Protein AF-0000000069933605 (af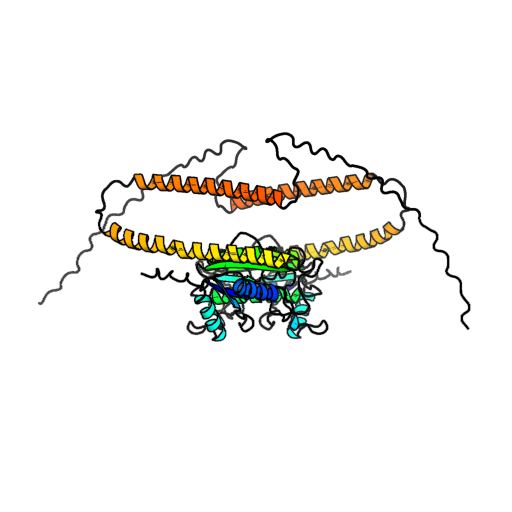db_homodimer)

Solvent-accessible surface area (backbone atoms only — not comparable to full-atom values): 33575 Å² total; per-residue (Å²): 130,76,73,71,69,71,73,70,74,65,43,35,26,40,32,38,52,27,60,71,34,86,66,28,56,35,48,13,51,51,53,48,50,39,50,45,29,74,72,73,37,87,53,44,46,62,42,82,52,87,59,80,83,52,72,80,76,38,71,72,60,47,53,93,89,36,63,50,68,67,51,46,54,50,38,51,55,52,53,71,35,59,29,38,38,34,21,40,34,46,47,55,60,22,60,25,29,63,36,45,34,51,53,53,60,34,47,41,89,74,51,47,46,53,79,21,35,30,40,65,37,22,37,28,64,83,66,0,21,49,58,9,51,55,51,49,53,50,28,21,61,67,47,34,37,43,67,56,71,64,65,77,49,51,36,42,53,76,47,85,69,71,35,49,50,95,76,14,41,67,66,38,64,70,59,50,52,54,51,49,50,34,52,53,41,42,52,54,51,42,50,54,65,58,51,54,48,60,56,49,55,50,46,54,52,47,48,57,56,54,64,62,63,67,74,89,70,83,86,74,70,68,68,62,57,60,53,51,55,55,50,49,53,50,51,52,51,49,52,53,50,52,50,51,50,52,51,47,52,42,58,70,61,65,57,72,76,68,70,80,62,74,97,71,80,85,75,79,79,80,80,77,79,79,77,80,77,78,79,79,81,82,78,80,83,73,78,83,78,80,77,72,87,129,131,76,73,70,68,71,74,70,75,64,43,36,27,40,31,39,52,27,60,70,34,85,67,28,56,37,50,14,51,50,52,48,49,38,50,44,29,74,74,72,38,87,54,43,46,60,42,81,50,87,61,80,82,51,72,81,76,38,70,72,59,47,54,94,89,35,63,50,68,67,50,46,54,50,38,51,56,52,53,73,35,59,30,38,37,33,21,40,34,47,47,55,60,23,60,24,28,63,36,44,32,52,53,52,61,35,46,42,90,74,50,50,46,54,80,20,35,28,40,64,36,22,36,29,63,82,66,0,20,49,59,9,50,55,50,48,53,50,27,19,60,66,47,35,38,42,66,56,73,65,65,77,49,51,36,42,54,76,47,84,68,71,34,50,52,94,75,14,42,68,68,38,65,70,58,51,52,53,51,48,49,35,51,53,41,43,50,53,50,41,50,54,65,58,51,54,49,60,56,48,55,51,45,54,53,46,47,57,58,54,61,61,65,65,72,88,70,81,84,73,70,67,67,61,56,60,54,52,52,54,49,48,53,51,50,51,52,50,53,52,50,51,51,50,50,52,50,46,52,40,57,71,61,67,56,71,78,68,71,80,63,76,97,72,79,84,75,80,78,78,78,77,79,78,76,77,75,78,79,79,80,81,78,80,84,74,76,84,80,82,84,81,85,131

Radius of gyration: 31.33 Å; Cα contacts (8 Å, |Δi|>4): 789; chains: 2; bounding box: 139×100×72 Å

InterPro domains:
  IPR005025 NADPH-dependent FMN reductase-like domain [PF03358] (12-156)
  IPR029039 Flavoprotein-like superfamily [G3DSA:3.40.50.360] (10-198)
  IPR029039 Flavoprotein-like superfamily [SSF52218] (12-183)
  IPR050712 NAD(P)H-dependent reductase [PTHR30543] (4-195)

Organism: Camellia sinensis (NCBI:txid4442)

Nearest PDB structures (foldseek):
  4hs4-assembly1_G-1  TM=9.293E-01  e=4.442E-15  Novacetimonas hansenii ATCC 23769
  7f76-assembly1_A  TM=8.062E-01  e=2.321E-09  Sutcliffiella cohnii
  4c76-assembly2_B  TM=7.932E-01  e=1.549E-08  Pseudomonas putida KT2440
  3gfq-assembly1_A  TM=8.139E-01  e=1.908E-07  Bacillus subtilis
  3k1y-assembly1_A  TM=7.351E-01  e=8.820E-07  Corynebacterium diphtheriae

pLDDT: mean 72.75, std 31.69, range [19.0, 98.88]

Structure (mmCIF, N/CA/C/O backbone):
data_AF-0000000069933605-model_v1
#
loop_
_entity.id
_entity.type
_entity.pdbx_description
1 polymer 'NAD(P)H dehydrogenase (quinone)'
#
loop_
_atom_site.group_PDB
_atom_site.id
_atom_site.type_symbol
_atom_site.label_atom_id
_atom_site.label_alt_id
_atom_site.label_comp_id
_atom_site.label_asym_id
_atom_site.label_entity_id
_atom_site.label_seq_id
_atom_site.pdbx_PDB_ins_code
_atom_site.Cartn_x
_atom_site.Cartn_y
_atom_site.Cartn_z
_atom_site.occupancy
_atom_site.B_iso_or_equiv
_atom_site.auth_seq_id
_atom_site.auth_comp_id
_atom_site.auth_asym_id
_atom_site.auth_atom_id
_atom_site.pdbx_PDB_model_num
ATOM 1 N N . MET A 1 1 ? -13.195 -51.75 -18.5 1 28.25 1 MET A N 1
ATOM 2 C CA . MET A 1 1 ? -13.625 -50.656 -17.641 1 28.25 1 MET A CA 1
ATOM 3 C C . MET A 1 1 ? -12.484 -49.688 -17.391 1 28.25 1 MET A C 1
ATOM 5 O O . MET A 1 1 ? -11.555 -50 -16.641 1 28.25 1 MET A O 1
ATOM 9 N N . GLU A 1 2 ? -11.984 -49.094 -18.391 1 35 2 GLU A N 1
ATOM 10 C CA . GLU A 1 2 ? -10.867 -48.156 -18.391 1 35 2 GLU A CA 1
ATOM 11 C C . GLU A 1 2 ? -11.039 -47.094 -17.297 1 35 2 GLU A C 1
ATOM 13 O O . GLU A 1 2 ? -12.078 -46.438 -17.219 1 35 2 GLU A O 1
ATOM 18 N N . ALA A 1 3 ? -10.562 -47.406 -16.141 1 39.88 3 ALA A N 1
ATOM 19 C CA . ALA A 1 3 ? -10.547 -46.375 -15.086 1 39.88 3 ALA A CA 1
ATOM 20 C C . ALA A 1 3 ? -10.273 -45 -15.656 1 39.88 3 ALA A C 1
ATOM 22 O O . ALA A 1 3 ? -9.242 -44.781 -16.297 1 39.88 3 ALA A O 1
ATOM 23 N N . VAL A 1 4 ? -11.258 -44.406 -16.297 1 40.97 4 VAL A N 1
ATOM 24 C CA . VAL A 1 4 ? -11.102 -43 -16.625 1 40.97 4 VAL A CA 1
ATOM 25 C C . VAL A 1 4 ? -10.32 -42.281 -15.516 1 40.97 4 VAL A C 1
ATOM 27 O O . VAL A 1 4 ? -10.797 -42.188 -14.383 1 40.97 4 VAL A O 1
ATOM 30 N N . VAL A 1 5 ? -9.102 -42.625 -15.305 1 42.41 5 VAL A N 1
ATOM 31 C CA . VAL A 1 5 ? -8.312 -41.781 -14.406 1 42.41 5 VAL A CA 1
ATOM 32 C C . VAL A 1 5 ? -8.789 -40.344 -14.508 1 42.41 5 VAL A C 1
ATOM 34 O O . VAL A 1 5 ? -8.68 -39.719 -15.562 1 42.41 5 VAL A O 1
ATOM 37 N N . ALA A 1 6 ? -9.875 -40 -13.961 1 45.16 6 ALA A N 1
ATOM 38 C CA . ALA A 1 6 ? -10.375 -38.625 -13.914 1 45.16 6 ALA A CA 1
ATOM 39 C C . ALA A 1 6 ? -9.219 -37.625 -13.898 1 45.16 6 ALA A C 1
ATOM 41 O O . ALA A 1 6 ? -8.328 -37.719 -13.047 1 45.16 6 ALA A O 1
ATOM 42 N N . ALA A 1 7 ? -8.727 -37.188 -14.992 1 50.72 7 ALA A N 1
ATOM 43 C CA . ALA A 1 7 ? -7.695 -36.156 -15.148 1 50.72 7 ALA A CA 1
ATOM 44 C C . ALA A 1 7 ? -7.805 -35.094 -14.055 1 50.72 7 ALA A C 1
ATOM 46 O O . ALA A 1 7 ? -8.906 -34.625 -13.742 1 50.72 7 ALA A O 1
ATOM 47 N N . LYS A 1 8 ? -6.988 -35.219 -13 1 56.97 8 LYS A N 1
ATOM 48 C CA . LYS A 1 8 ? -6.977 -34.281 -11.883 1 56.97 8 LYS A CA 1
ATOM 49 C C . LYS A 1 8 ? -7.102 -32.844 -12.375 1 56.97 8 LYS A C 1
ATOM 51 O O . LYS A 1 8 ? -6.434 -32.469 -13.336 1 56.97 8 LYS A O 1
ATOM 56 N N . PRO A 1 9 ? -8.203 -32.188 -12.047 1 68 9 PRO A N 1
ATOM 57 C CA . PRO A 1 9 ? -8.469 -30.828 -12.547 1 68 9 PRO A CA 1
ATOM 58 C C . PRO A 1 9 ? -7.254 -29.906 -12.438 1 68 9 PRO A C 1
ATOM 60 O O . PRO A 1 9 ? -6.461 -30.031 -11.5 1 68 9 PRO A O 1
ATOM 63 N N . VAL A 1 10 ? -6.902 -29.281 -13.539 1 89.19 10 VAL A N 1
ATOM 64 C CA . VAL A 1 10 ? -5.812 -28.312 -13.641 1 89.19 10 VAL A CA 1
ATOM 65 C C . VAL A 1 10 ? -6.137 -27.078 -12.797 1 89.19 10 VAL A C 1
ATOM 67 O O . VAL A 1 10 ? -7.207 -26.484 -12.938 1 89.19 10 VAL A O 1
ATOM 70 N N . ILE A 1 11 ? -5.297 -26.891 -11.727 1 96.19 11 ILE A N 1
ATOM 71 C CA . ILE A 1 11 ? -5.402 -25.672 -10.93 1 96.19 11 ILE A CA 1
ATOM 72 C C . ILE A 1 11 ? -5.047 -24.469 -11.789 1 96.19 11 ILE A C 1
ATOM 74 O O . ILE A 1 11 ? -4.008 -24.438 -12.445 1 96.19 11 ILE A O 1
ATOM 78 N N . THR A 1 12 ? -5.906 -23.484 -11.805 1 98.06 12 THR A N 1
ATOM 79 C CA . THR A 1 12 ? -5.641 -22.234 -12.516 1 98.06 12 THR A CA 1
ATOM 80 C C . THR A 1 12 ? -5.191 -21.156 -11.555 1 98.06 12 THR A C 1
ATOM 82 O O . THR A 1 12 ? -5.82 -20.938 -10.516 1 98.06 12 THR A O 1
ATOM 85 N N . VAL A 1 13 ? -4.07 -20.516 -11.922 1 98.62 13 VAL A N 1
ATOM 86 C CA . VAL A 1 13 ? -3.453 -19.531 -11.031 1 98.62 13 VAL A CA 1
ATOM 87 C C . VAL A 1 13 ? -3.332 -18.188 -11.75 1 98.62 13 VAL A C 1
ATOM 89 O O . VAL A 1 13 ? -2.877 -18.125 -12.891 1 98.62 13 VAL A O 1
ATOM 92 N N . ALA A 1 14 ? -3.779 -17.109 -11.117 1 98.88 14 ALA A N 1
ATOM 93 C CA . ALA A 1 14 ? -3.486 -15.766 -11.594 1 98.88 14 ALA A CA 1
ATOM 94 C C . ALA A 1 14 ? -2.127 -15.289 -11.094 1 98.88 14 ALA A C 1
ATOM 96 O O . ALA A 1 14 ? -1.863 -15.297 -9.891 1 98.88 14 ALA A O 1
ATOM 97 N N . GLY A 1 15 ? -1.265 -14.961 -12.023 1 98.88 15 GLY A N 1
ATOM 98 C CA . GLY A 1 15 ? -0.018 -14.297 -11.68 1 98.88 15 GLY A CA 1
ATOM 99 C C . GLY A 1 15 ? -0.104 -12.789 -11.758 1 98.88 15 GLY A C 1
ATOM 100 O O . GLY A 1 15 ? -0.428 -12.234 -12.805 1 98.88 15 GLY A O 1
ATOM 101 N N . LEU A 1 16 ? 0.221 -12.094 -10.633 1 98.81 16 LEU A N 1
ATOM 102 C CA . LEU A 1 16 ? 0.198 -10.633 -10.578 1 98.81 16 LEU A CA 1
ATOM 103 C C . LEU A 1 16 ? 1.569 -10.086 -10.195 1 98.81 16 LEU A C 1
ATOM 105 O O . LEU A 1 16 ? 2.24 -10.625 -9.312 1 98.81 16 LEU A O 1
ATOM 109 N N . CYS A 1 17 ? 1.913 -9.047 -10.891 1 98.62 17 CYS A N 1
ATOM 110 C CA . CYS A 1 17 ? 3.189 -8.406 -10.602 1 98.62 17 CYS A CA 1
ATOM 111 C C . CYS A 1 17 ? 2.986 -6.957 -10.172 1 98.62 17 CYS A C 1
ATOM 113 O O . CYS A 1 17 ? 2.328 -6.184 -10.867 1 98.62 17 CYS A O 1
ATOM 115 N N . GLY A 1 18 ? 3.615 -6.586 -9.031 1 98.38 18 GLY A N 1
ATOM 116 C CA . GLY A 1 18 ? 3.451 -5.25 -8.492 1 98.38 18 GLY A CA 1
ATOM 117 C C . GLY A 1 18 ? 4.398 -4.234 -9.102 1 98.38 18 GLY A C 1
ATOM 118 O O . GLY A 1 18 ? 4.406 -3.066 -8.711 1 98.38 18 GLY A O 1
ATOM 119 N N . SER A 1 19 ? 5.195 -4.641 -10.016 1 97.06 19 SER A N 1
ATOM 120 C CA . SER A 1 19 ? 6.102 -3.758 -10.742 1 97.06 19 SER A CA 1
ATOM 121 C C . SER A 1 19 ? 5.625 -3.525 -12.172 1 97.06 19 SER A C 1
ATOM 123 O O . SER A 1 19 ? 5.375 -4.48 -12.914 1 97.06 19 SER A O 1
ATOM 125 N N . LEU A 1 20 ? 5.609 -2.24 -12.594 1 96.94 20 LEU A N 1
ATOM 126 C CA . LEU A 1 20 ? 5.062 -1.904 -13.898 1 96.94 20 LEU A CA 1
ATOM 127 C C . LEU A 1 20 ? 6.176 -1.707 -14.922 1 96.94 20 LEU A C 1
ATOM 129 O O . LEU A 1 20 ? 5.918 -1.651 -16.125 1 96.94 20 LEU A O 1
ATOM 133 N N . ARG A 1 21 ? 7.371 -1.587 -14.477 1 94.06 21 ARG A N 1
ATOM 134 C CA . ARG A 1 21 ? 8.453 -1.298 -15.414 1 94.06 21 ARG A CA 1
ATOM 135 C C . ARG A 1 21 ? 8.703 -2.479 -16.344 1 94.06 21 ARG A C 1
ATOM 137 O O . ARG A 1 21 ? 8.547 -3.635 -15.945 1 94.06 21 ARG A O 1
ATOM 144 N N . LYS A 1 22 ? 9.195 -2.258 -17.531 1 92.12 22 LYS A N 1
ATOM 145 C CA . LYS A 1 22 ? 9.43 -3.266 -18.562 1 92.12 22 LYS A CA 1
ATOM 146 C C . LYS A 1 22 ? 10.477 -4.277 -18.109 1 92.12 22 LYS A C 1
ATOM 148 O O . LYS A 1 22 ? 10.32 -5.48 -18.328 1 92.12 22 LYS A O 1
ATOM 153 N N . GLY A 1 23 ? 11.562 -3.82 -17.516 1 91.5 23 GLY A N 1
ATOM 154 C CA . GLY A 1 23 ? 12.664 -4.68 -17.109 1 91.5 23 GLY A CA 1
ATOM 155 C C . GLY A 1 23 ? 12.508 -5.207 -15.695 1 91.5 23 GLY A C 1
ATOM 156 O O . GLY A 1 23 ? 13.508 -5.402 -14.992 1 91.5 23 GLY A O 1
ATOM 157 N N . SER A 1 24 ? 11.289 -5.457 -15.289 1 94.62 24 SER A N 1
ATOM 158 C CA . SER A 1 24 ? 11.031 -5.871 -13.914 1 94.62 24 SER A CA 1
ATOM 159 C C . SER A 1 24 ? 11.562 -7.277 -13.648 1 94.62 24 SER A C 1
ATOM 161 O O . SER A 1 24 ? 11.164 -8.227 -14.32 1 94.62 24 SER A O 1
ATOM 163 N N . PHE A 1 25 ? 12.398 -7.379 -12.586 1 96.19 25 PHE A N 1
ATOM 164 C CA . PHE A 1 25 ? 12.875 -8.688 -12.156 1 96.19 25 PHE A CA 1
ATOM 165 C C . PHE A 1 25 ? 11.75 -9.484 -11.5 1 96.19 25 PHE A C 1
ATOM 167 O O . PHE A 1 25 ? 11.719 -10.711 -11.602 1 96.19 25 PHE A O 1
ATOM 174 N N . ASN A 1 26 ? 10.828 -8.789 -10.844 1 97.5 26 ASN A N 1
ATOM 175 C CA . ASN A 1 26 ? 9.672 -9.469 -10.258 1 97.5 26 ASN A CA 1
ATOM 176 C C . ASN A 1 26 ? 8.797 -10.109 -11.336 1 97.5 26 ASN A C 1
ATOM 178 O O . ASN A 1 26 ? 8.297 -11.219 -11.156 1 97.5 26 ASN A O 1
ATOM 182 N N . ARG A 1 27 ? 8.641 -9.398 -12.438 1 97.25 27 ARG A N 1
ATOM 183 C CA . ARG A 1 27 ? 7.93 -10 -13.57 1 97.25 27 ARG A CA 1
ATOM 184 C C . ARG A 1 27 ? 8.695 -11.195 -14.125 1 97.25 27 ARG A C 1
ATOM 186 O O . ARG A 1 27 ? 8.094 -12.172 -14.562 1 97.25 27 ARG A O 1
ATOM 193 N N . GLY A 1 28 ? 10.016 -11.086 -14.094 1 97.19 28 GLY A N 1
ATOM 194 C CA . GLY A 1 28 ? 10.859 -12.211 -14.477 1 97.19 28 GLY A CA 1
ATOM 195 C C . GLY A 1 28 ? 10.633 -13.445 -13.633 1 97.19 28 GLY A C 1
ATOM 196 O O . GLY A 1 28 ? 10.656 -14.57 -14.141 1 97.19 28 GLY A O 1
ATOM 197 N N . LEU A 1 29 ? 10.445 -13.227 -12.305 1 98.06 29 LEU A N 1
ATOM 198 C CA . LEU A 1 29 ? 10.102 -14.344 -11.422 1 98.06 29 LEU A CA 1
ATOM 199 C C . LEU A 1 29 ? 8.812 -15.023 -11.883 1 98.06 29 LEU A C 1
ATOM 201 O O . LEU A 1 29 ? 8.734 -16.25 -11.906 1 98.06 29 LEU A O 1
ATOM 205 N N . LEU A 1 30 ? 7.828 -14.227 -12.289 1 98.25 30 LEU A N 1
ATOM 206 C CA . LEU A 1 30 ? 6.559 -14.773 -12.75 1 98.25 30 LEU A CA 1
ATOM 207 C C . LEU A 1 30 ? 6.73 -15.523 -14.062 1 98.25 30 LEU A C 1
ATOM 209 O O . LEU A 1 30 ? 6.145 -16.594 -14.258 1 98.25 30 LEU A O 1
ATOM 213 N N . ARG A 1 31 ? 7.516 -14.953 -14.961 1 97.94 31 ARG A N 1
ATOM 214 C CA . ARG A 1 31 ? 7.797 -15.648 -16.219 1 97.94 31 ARG A CA 1
ATOM 215 C C . ARG A 1 31 ? 8.43 -17.016 -15.953 1 97.94 31 ARG A C 1
ATOM 217 O O . ARG A 1 31 ? 8.047 -18 -16.562 1 97.94 31 ARG A O 1
ATOM 224 N N . SER A 1 32 ? 9.359 -17.016 -15.078 1 98.06 32 SER A N 1
ATOM 225 C CA . SER A 1 32 ? 10.016 -18.266 -14.719 1 98.06 32 SER A CA 1
ATOM 226 C C . SER A 1 32 ? 9.031 -19.234 -14.078 1 98.06 32 SER A C 1
ATOM 228 O O . SER A 1 32 ? 9.07 -20.438 -14.359 1 98.06 32 SER A O 1
ATOM 230 N N . ALA A 1 33 ? 8.203 -18.734 -13.211 1 98.62 33 ALA A N 1
ATOM 231 C CA . ALA A 1 33 ? 7.184 -19.578 -12.586 1 98.62 33 ALA A CA 1
ATOM 232 C C . ALA A 1 33 ? 6.277 -20.219 -13.633 1 98.62 33 ALA A C 1
ATOM 234 O O . ALA A 1 33 ? 5.969 -21.406 -13.547 1 98.62 33 ALA A O 1
ATOM 235 N N . ILE A 1 34 ? 5.84 -19.438 -14.586 1 98.5 34 ILE A N 1
ATOM 236 C CA . ILE A 1 34 ? 4.992 -19.922 -15.672 1 98.5 34 ILE A CA 1
ATOM 237 C C . ILE A 1 34 ? 5.715 -21.031 -16.438 1 98.5 34 ILE A C 1
ATOM 239 O O . ILE A 1 34 ? 5.141 -22.094 -16.703 1 98.5 34 ILE A O 1
ATOM 243 N N . GLN A 1 35 ? 6.973 -20.828 -16.734 1 97.5 35 GLN A N 1
ATOM 244 C CA . GLN A 1 35 ? 7.77 -21.797 -17.469 1 97.5 35 GLN A CA 1
ATOM 245 C C . GLN A 1 35 ? 7.926 -23.094 -16.688 1 97.5 35 GLN A C 1
ATOM 247 O O . GLN A 1 35 ? 7.766 -24.188 -17.234 1 97.5 35 GLN A O 1
ATOM 252 N N . ILE A 1 36 ? 8.227 -22.938 -15.453 1 97.69 36 ILE A N 1
ATOM 253 C CA . ILE A 1 36 ? 8.422 -24.094 -14.586 1 97.69 36 ILE A CA 1
ATOM 254 C C . ILE A 1 36 ? 7.137 -24.906 -14.516 1 97.69 36 ILE A C 1
ATOM 256 O O . ILE A 1 36 ? 7.172 -26.141 -14.617 1 97.69 36 ILE A O 1
ATOM 260 N N . CYS A 1 37 ? 6 -24.266 -14.32 1 97.69 37 CYS A N 1
ATOM 261 C CA . CYS A 1 37 ? 4.719 -24.953 -14.242 1 97.69 37 CYS A CA 1
ATOM 262 C C . CYS A 1 37 ? 4.406 -25.672 -15.547 1 97.69 37 CYS A C 1
ATOM 264 O O . CYS A 1 37 ? 3.869 -26.781 -15.539 1 97.69 37 CYS A O 1
ATOM 266 N N . ASN A 1 38 ? 4.75 -25.094 -16.672 1 96.75 38 ASN A N 1
ATOM 267 C CA . ASN A 1 38 ? 4.488 -25.688 -17.984 1 96.75 38 ASN A CA 1
ATOM 268 C C . ASN A 1 38 ? 5.379 -26.906 -18.234 1 96.75 38 ASN A C 1
ATOM 270 O O . ASN A 1 38 ? 4.941 -27.891 -18.828 1 96.75 38 ASN A O 1
ATOM 274 N N . GLU A 1 39 ? 6.531 -26.891 -17.672 1 96.38 39 GLU A N 1
ATOM 275 C CA . GLU A 1 39 ? 7.535 -27.875 -18.078 1 96.38 39 GLU A CA 1
ATOM 276 C C . GLU A 1 39 ? 7.703 -28.953 -17.016 1 96.38 39 GLU A C 1
ATOM 278 O O . GLU A 1 39 ? 8.062 -30.094 -17.344 1 96.38 39 GLU A O 1
ATOM 283 N N . SER A 1 40 ? 7.461 -28.547 -15.789 1 95.5 40 SER A N 1
ATOM 284 C CA . SER A 1 40 ? 8 -29.438 -14.773 1 95.5 40 SER A CA 1
ATOM 285 C C . SER A 1 40 ? 6.945 -29.797 -13.734 1 95.5 40 SER A C 1
ATOM 287 O O . SER A 1 40 ? 7.164 -30.672 -12.891 1 95.5 40 SER A O 1
ATOM 289 N N . ILE A 1 41 ? 5.887 -29.078 -13.672 1 95.75 41 ILE A N 1
ATOM 290 C CA . ILE A 1 41 ? 4.863 -29.344 -12.664 1 95.75 41 ILE A CA 1
ATOM 291 C C . ILE A 1 41 ? 3.531 -29.641 -13.352 1 95.75 41 ILE A C 1
ATOM 293 O O . ILE A 1 41 ? 2.967 -28.766 -14.023 1 95.75 41 ILE A O 1
ATOM 297 N N . ASN A 1 42 ? 3.018 -30.797 -13.125 1 94.5 42 ASN A N 1
ATOM 298 C CA . ASN A 1 42 ? 1.743 -31.188 -13.727 1 94.5 42 ASN A CA 1
ATOM 299 C C . ASN A 1 42 ? 0.563 -30.688 -12.891 1 94.5 42 ASN A C 1
ATOM 301 O O . ASN A 1 42 ? 0.648 -30.641 -11.664 1 94.5 42 ASN A O 1
ATOM 305 N N . GLY A 1 43 ? -0.52 -30.266 -13.57 1 95.5 43 GLY A N 1
ATOM 306 C CA . GLY A 1 43 ? -1.773 -30.016 -12.875 1 95.5 43 GLY A CA 1
ATOM 307 C C . GLY A 1 43 ? -1.918 -28.578 -12.398 1 95.5 43 GLY A C 1
ATOM 308 O O . GLY A 1 43 ? -2.777 -28.281 -11.562 1 95.5 43 GLY A O 1
ATOM 309 N N . ILE A 1 44 ? -1.032 -27.719 -12.836 1 97.25 44 ILE A N 1
ATOM 310 C CA . ILE A 1 44 ? -1.131 -26.312 -12.445 1 97.25 44 ILE A CA 1
ATOM 311 C C . ILE A 1 44 ? -0.753 -25.422 -13.633 1 97.25 44 ILE A C 1
ATOM 313 O O . ILE A 1 44 ? 0.198 -25.719 -14.359 1 97.25 44 ILE A O 1
ATOM 317 N N . LYS A 1 45 ? -1.545 -24.391 -13.883 1 97.88 45 LYS A N 1
ATOM 318 C CA . LYS A 1 45 ? -1.302 -23.422 -14.938 1 97.88 45 LYS A CA 1
ATOM 319 C C . LYS A 1 45 ? -1.404 -21.984 -14.406 1 97.88 45 LYS A C 1
ATOM 321 O O . LYS A 1 45 ? -2.381 -21.641 -13.742 1 97.88 45 LYS A O 1
ATOM 326 N N . ILE A 1 46 ? -0.381 -21.203 -14.719 1 98.56 46 ILE A N 1
ATOM 327 C CA . ILE A 1 46 ? -0.358 -19.797 -14.289 1 98.56 46 ILE A CA 1
ATOM 328 C C . ILE A 1 46 ? -0.648 -18.891 -15.477 1 98.56 46 ILE A C 1
ATOM 330 O O . ILE A 1 46 ? -0.056 -19.047 -16.547 1 98.56 46 ILE A O 1
ATOM 334 N N . GLU A 1 47 ? -1.538 -18.016 -15.305 1 97.94 47 GLU A N 1
ATOM 335 C CA . GLU A 1 47 ? -1.823 -16.969 -16.281 1 97.94 47 GLU A CA 1
ATOM 336 C C . GLU A 1 47 ? -1.431 -15.594 -15.742 1 97.94 47 GLU A C 1
ATOM 338 O O . GLU A 1 47 ? -1.857 -15.195 -14.656 1 97.94 47 GLU A O 1
ATOM 343 N N . TYR A 1 48 ? -0.657 -14.914 -16.516 1 98.25 48 TYR A N 1
ATOM 344 C CA . TYR A 1 48 ? -0.281 -13.555 -16.156 1 98.25 48 TYR A CA 1
ATOM 345 C C . TYR A 1 48 ? -1.428 -12.586 -16.422 1 98.25 48 TYR A C 1
ATOM 347 O O . TYR A 1 48 ? -1.98 -12.547 -17.516 1 98.25 48 TYR A O 1
ATOM 355 N N . ILE A 1 49 ? -1.796 -11.797 -15.414 1 98.38 49 ILE A N 1
ATOM 356 C CA . ILE A 1 49 ? -2.857 -10.805 -15.539 1 98.38 49 ILE A CA 1
ATOM 357 C C . ILE A 1 49 ? -2.273 -9.398 -15.398 1 98.38 49 ILE A C 1
ATOM 359 O O . ILE A 1 49 ? -1.635 -9.078 -14.391 1 98.38 49 ILE A O 1
ATOM 363 N N . GLU A 1 50 ? -2.521 -8.594 -16.391 1 96.88 50 GLU A N 1
ATOM 364 C CA . GLU A 1 50 ? -2.012 -7.223 -16.391 1 96.88 50 GLU A CA 1
ATOM 365 C C . GLU A 1 50 ? -2.797 -6.344 -15.422 1 96.88 50 GLU A C 1
ATOM 367 O O . GLU A 1 50 ? -4.031 -6.367 -15.414 1 96.88 50 GLU A O 1
ATOM 372 N N . ILE A 1 51 ? -2.014 -5.512 -14.664 1 98.19 51 ILE A N 1
ATOM 373 C CA . ILE A 1 51 ? -2.701 -4.633 -13.719 1 98.19 51 ILE A CA 1
ATOM 374 C C . ILE A 1 51 ? -2.451 -3.176 -14.102 1 98.19 51 ILE A C 1
ATOM 376 O O . ILE A 1 51 ? -3.08 -2.268 -13.555 1 98.19 51 ILE A O 1
ATOM 380 N N . ALA A 1 52 ? -1.649 -2.934 -15.062 1 97.25 52 ALA A N 1
ATOM 381 C CA . ALA A 1 52 ? -1.252 -1.591 -15.477 1 97.25 52 ALA A CA 1
ATOM 382 C C . ALA A 1 52 ? -2.459 -0.78 -15.938 1 97.25 52 ALA A C 1
ATOM 384 O O . ALA A 1 52 ? -2.551 0.418 -15.664 1 97.25 52 ALA A O 1
ATOM 385 N N . PRO A 1 53 ? -3.436 -1.367 -16.594 1 97.75 53 PRO A N 1
ATOM 386 C CA . PRO A 1 53 ? -4.547 -0.576 -17.125 1 97.75 53 PRO A CA 1
ATOM 387 C C . PRO A 1 53 ? -5.531 -0.138 -16.047 1 97.75 53 PRO A C 1
ATOM 389 O O . PRO A 1 53 ? -6.406 0.691 -16.297 1 97.75 53 PRO A O 1
ATOM 392 N N . LEU A 1 54 ? -5.43 -0.637 -14.867 1 98.44 54 LEU A N 1
ATOM 393 C CA . LEU A 1 54 ? -6.375 -0.305 -13.805 1 98.44 54 LEU A CA 1
ATOM 394 C C . LEU A 1 54 ? -6.258 1.164 -13.414 1 98.44 54 LEU A C 1
ATOM 396 O O . LEU A 1 54 ? -5.16 1.658 -13.156 1 98.44 54 LEU A O 1
ATOM 400 N N . PRO A 1 55 ? -7.359 1.85 -13.414 1 98 55 PRO A N 1
ATOM 401 C CA . PRO A 1 55 ? -7.305 3.211 -12.875 1 98 55 PRO A CA 1
ATOM 402 C C . PRO A 1 55 ? -7 3.24 -11.375 1 98 55 PRO A C 1
ATOM 404 O O . PRO A 1 55 ? -7.195 2.238 -10.688 1 98 55 PRO A O 1
ATOM 407 N N . MET A 1 56 ? -6.445 4.363 -10.93 1 98.19 56 MET A N 1
ATOM 408 C CA . MET A 1 56 ? -6.285 4.527 -9.484 1 98.19 56 MET A CA 1
ATOM 409 C C . MET A 1 56 ? -7.629 4.41 -8.773 1 98.19 56 MET A C 1
ATOM 411 O O . MET A 1 56 ? -8.625 4.984 -9.219 1 98.19 56 MET A O 1
ATOM 415 N N . LEU A 1 57 ? -7.633 3.701 -7.711 1 97.69 57 LEU A N 1
ATOM 416 C CA . LEU A 1 57 ? -8.891 3.451 -7.012 1 97.69 57 LEU A CA 1
ATOM 417 C C . LEU A 1 57 ? -9.531 4.762 -6.566 1 97.69 57 LEU A C 1
ATOM 419 O O . LEU A 1 57 ? -8.898 5.566 -5.875 1 97.69 57 LEU A O 1
ATOM 423 N N . ASN A 1 58 ? -10.695 4.984 -6.953 1 97.56 58 ASN A N 1
ATOM 424 C CA . ASN A 1 58 ? -11.625 6.066 -6.637 1 97.56 58 ASN A CA 1
ATOM 425 C C . ASN A 1 58 ? -13.078 5.598 -6.695 1 97.56 58 ASN A C 1
ATOM 427 O O . ASN A 1 58 ? -13.602 5.316 -7.777 1 97.56 58 ASN A O 1
ATOM 431 N N . THR A 1 59 ? -13.695 5.535 -5.582 1 95.06 59 THR A N 1
ATOM 432 C CA . THR A 1 59 ? -15.016 4.922 -5.516 1 95.06 59 THR A CA 1
ATOM 433 C C . THR A 1 59 ? -16.047 5.777 -6.25 1 95.06 59 THR A C 1
ATOM 435 O O . THR A 1 59 ? -17.156 5.32 -6.527 1 95.06 59 THR A O 1
ATOM 438 N N . ASP A 1 60 ? -15.664 7.012 -6.641 1 96 60 ASP A N 1
ATOM 439 C CA . ASP A 1 60 ? -16.531 7.82 -7.488 1 96 60 ASP A CA 1
ATOM 440 C C . ASP A 1 60 ? -16.656 7.215 -8.883 1 96 60 ASP A C 1
ATOM 442 O O . ASP A 1 60 ? -17.578 7.559 -9.633 1 96 60 ASP A O 1
ATOM 446 N N . LEU A 1 61 ? -15.766 6.32 -9.203 1 96.94 61 LEU A N 1
ATOM 447 C CA . LEU A 1 61 ? -15.805 5.664 -10.508 1 96.94 61 LEU A CA 1
ATOM 448 C C . LEU A 1 61 ? -16.828 4.535 -10.516 1 96.94 61 LEU A C 1
ATOM 450 O O . LEU A 1 61 ? -17.172 4.008 -11.578 1 96.94 61 LEU A O 1
ATOM 454 N N . GLU A 1 62 ? -17.281 4.152 -9.336 1 95.75 62 GLU A N 1
ATOM 455 C CA . GLU A 1 62 ? -18.391 3.203 -9.242 1 95.75 62 GLU A CA 1
ATOM 456 C C . GLU A 1 62 ? -19.734 3.893 -9.477 1 95.75 62 GLU A C 1
ATOM 458 O O . GLU A 1 62 ? -20.141 4.758 -8.703 1 95.75 62 GLU A O 1
ATOM 463 N N . VAL A 1 63 ? -20.391 3.512 -10.477 1 93.88 63 VAL A N 1
ATOM 464 C CA . VAL A 1 63 ? -21.656 4.156 -10.828 1 93.88 63 VAL A CA 1
ATOM 465 C C . VAL A 1 63 ? -22.75 3.105 -10.953 1 93.88 63 VAL A C 1
ATOM 467 O O . VAL A 1 63 ? -22.609 2.135 -11.703 1 93.88 63 VAL A O 1
ATOM 470 N N . ASN A 1 64 ? -23.766 3.27 -10.148 1 93.12 64 ASN A N 1
ATOM 471 C CA . ASN A 1 64 ? -24.922 2.383 -10.18 1 93.12 64 ASN A CA 1
ATOM 472 C C . ASN A 1 64 ? -24.516 0.93 -9.938 1 93.12 64 ASN A C 1
ATOM 474 O O . ASN A 1 64 ? -24.953 0.036 -10.672 1 93.12 64 ASN A O 1
ATOM 478 N N . GLY A 1 65 ? -23.562 0.782 -9.117 1 90.56 65 GLY A N 1
ATOM 479 C CA . GLY A 1 65 ? -23.172 -0.562 -8.719 1 90.56 65 GLY A CA 1
ATOM 480 C C . GLY A 1 65 ? -22.234 -1.231 -9.703 1 90.56 65 GLY A C 1
ATOM 481 O O . GLY A 1 65 ? -21.984 -2.434 -9.609 1 90.56 65 GLY A O 1
ATOM 482 N N . THR A 1 66 ? -21.812 -0.428 -10.617 1 94.5 66 THR A N 1
ATOM 483 C CA . THR A 1 66 ? -20.906 -1.005 -11.617 1 94.5 66 THR A CA 1
ATOM 484 C C . THR A 1 66 ? -19.516 -0.383 -11.516 1 94.5 66 THR A C 1
ATOM 486 O O . THR A 1 66 ? -19.359 0.706 -10.961 1 94.5 66 THR A O 1
ATOM 489 N N . PHE A 1 67 ? -18.562 -1.127 -12.023 1 97.38 67 PHE A N 1
ATOM 490 C CA . PHE A 1 67 ? -17.188 -0.666 -12.094 1 97.38 67 PHE A CA 1
ATOM 491 C C . PHE A 1 67 ? -16.812 -0.278 -13.523 1 97.38 67 PHE A C 1
ATOM 493 O O . PHE A 1 67 ? -17.5 -0.667 -14.469 1 97.38 67 PHE A O 1
ATOM 500 N N . PRO A 1 68 ? -15.711 0.465 -13.641 1 97.62 68 PRO A N 1
ATOM 501 C CA . PRO A 1 68 ? -15.188 0.64 -15 1 97.62 68 PRO A CA 1
ATOM 502 C C . PRO A 1 68 ? -14.93 -0.688 -15.703 1 97.62 68 PRO A C 1
ATOM 504 O O . PRO A 1 68 ? -14.547 -1.671 -15.062 1 97.62 68 PRO A O 1
ATOM 507 N N . LEU A 1 69 ? -15.047 -0.729 -17.016 1 97.88 69 LEU A N 1
ATOM 508 C CA . LEU A 1 69 ? -14.977 -1.955 -17.797 1 97.88 69 LEU A CA 1
ATOM 509 C C . LEU A 1 69 ? -13.664 -2.689 -17.547 1 97.88 69 LEU A C 1
ATOM 511 O O . LEU A 1 69 ? -13.656 -3.914 -17.406 1 97.88 69 LEU A O 1
ATOM 515 N N . VAL A 1 70 ? -12.594 -1.931 -17.5 1 98.38 70 VAL A N 1
ATOM 516 C CA . VAL A 1 70 ? -11.273 -2.531 -17.328 1 98.38 70 VAL A CA 1
ATOM 517 C C . VAL A 1 70 ? -11.195 -3.203 -15.953 1 98.38 70 VAL A C 1
ATOM 519 O O . VAL A 1 70 ? -10.555 -4.242 -15.797 1 98.38 70 VAL A O 1
ATOM 522 N N . VAL A 1 71 ? -11.828 -2.631 -14.945 1 98.56 71 VAL A N 1
ATOM 523 C CA . VAL A 1 71 ? -11.852 -3.18 -13.594 1 98.56 71 VAL A CA 1
ATOM 524 C C . VAL A 1 71 ? -12.727 -4.434 -13.562 1 98.56 71 VAL A C 1
ATOM 526 O O . VAL A 1 71 ? -12.359 -5.438 -12.945 1 98.56 71 VAL A O 1
ATOM 529 N N . GLU A 1 72 ? -13.82 -4.367 -14.219 1 98.06 72 GLU A N 1
ATOM 530 C CA . GLU A 1 72 ? -14.703 -5.527 -14.289 1 98.06 72 GLU A CA 1
ATOM 531 C C . GLU A 1 72 ? -14.008 -6.719 -14.938 1 98.06 72 GLU A C 1
ATOM 533 O O . GLU A 1 72 ? -14.117 -7.848 -14.461 1 98.06 72 GLU A O 1
ATOM 538 N N . ALA A 1 73 ? -13.375 -6.465 -16.031 1 98.5 73 ALA A N 1
ATOM 539 C CA . ALA A 1 73 ? -12.656 -7.523 -16.734 1 98.5 73 ALA A CA 1
ATOM 540 C C . ALA A 1 73 ? -11.586 -8.141 -15.836 1 98.5 73 ALA A C 1
ATOM 542 O O . ALA A 1 73 ? -11.422 -9.367 -15.805 1 98.5 73 ALA A O 1
ATOM 543 N N . PHE A 1 74 ? -10.906 -7.297 -15.172 1 98.69 74 PHE A N 1
ATOM 544 C CA . PHE A 1 74 ? -9.883 -7.742 -14.234 1 98.69 74 PHE A CA 1
ATOM 545 C C . PHE A 1 74 ? -10.484 -8.609 -13.133 1 98.69 74 PHE A C 1
ATOM 547 O O . PHE A 1 74 ? -9.992 -9.703 -12.867 1 98.69 74 PHE A O 1
ATOM 554 N N . ARG A 1 75 ? -11.531 -8.133 -12.547 1 98.5 75 ARG A N 1
ATOM 555 C CA . ARG A 1 75 ? -12.211 -8.844 -11.461 1 98.5 75 ARG A CA 1
ATOM 556 C C . ARG A 1 75 ? -12.734 -10.195 -11.938 1 98.5 75 ARG A C 1
ATOM 558 O O . ARG A 1 75 ? -12.68 -11.18 -11.203 1 98.5 75 ARG A O 1
ATOM 565 N N . GLN A 1 76 ? -13.219 -10.234 -13.102 1 98.38 76 GLN A N 1
ATOM 566 C CA . GLN A 1 76 ? -13.727 -11.484 -13.664 1 98.38 76 GLN A CA 1
ATOM 567 C C . GLN A 1 76 ? -12.625 -12.523 -13.789 1 98.38 76 GLN A C 1
ATOM 569 O O . GLN A 1 76 ? -12.828 -13.695 -13.461 1 98.38 76 GLN A O 1
ATOM 574 N N . LYS A 1 77 ? -11.477 -12.094 -14.25 1 98.56 77 LYS A N 1
ATOM 575 C CA . LYS A 1 77 ? -10.344 -13.008 -14.352 1 98.56 77 LYS A CA 1
ATOM 576 C C . LYS A 1 77 ? -9.961 -13.578 -12.992 1 98.56 77 LYS A C 1
ATOM 578 O O . LYS A 1 77 ? -9.695 -14.773 -12.867 1 98.56 77 LYS A O 1
ATOM 583 N N . ILE A 1 78 ? -9.977 -12.727 -12 1 98.69 78 ILE A N 1
ATOM 584 C CA . ILE A 1 78 ? -9.625 -13.156 -10.648 1 98.69 78 ILE A CA 1
ATOM 585 C C . ILE A 1 78 ? -10.68 -14.117 -10.125 1 98.69 78 ILE A C 1
ATOM 587 O O . ILE A 1 78 ? -10.359 -15.109 -9.469 1 98.69 78 ILE A O 1
ATOM 591 N N . ARG A 1 79 ? -11.891 -13.852 -10.406 1 97.75 79 ARG A N 1
ATOM 592 C CA . ARG A 1 79 ? -12.992 -14.695 -9.953 1 97.75 79 ARG A CA 1
ATOM 593 C C . ARG A 1 79 ? -12.875 -16.109 -10.508 1 97.75 79 ARG A C 1
ATOM 595 O O . ARG A 1 79 ? -13.203 -17.078 -9.82 1 97.75 79 ARG A O 1
ATOM 602 N N . GLU A 1 80 ? -12.375 -16.281 -11.617 1 97.12 80 GLU A N 1
ATOM 603 C CA . GLU A 1 80 ? -12.406 -17.531 -12.367 1 97.12 80 GLU A CA 1
ATOM 604 C C . GLU A 1 80 ? -11.242 -18.438 -11.977 1 97.12 80 GLU A C 1
ATOM 606 O O . GLU A 1 80 ? -11.266 -19.641 -12.234 1 97.12 80 GLU A O 1
ATOM 611 N N . VAL A 1 81 ? -10.242 -17.875 -11.383 1 97.75 81 VAL A N 1
ATOM 612 C CA . VAL A 1 81 ? -9.062 -18.688 -11.078 1 97.75 81 VAL A CA 1
ATOM 613 C C . VAL A 1 81 ? -9.219 -19.344 -9.711 1 97.75 81 VAL A C 1
ATOM 615 O O . VAL A 1 81 ? -10.031 -18.906 -8.891 1 97.75 81 VAL A O 1
ATOM 618 N N . ASP A 1 82 ? -8.344 -20.375 -9.508 1 97.31 82 ASP A N 1
ATOM 619 C CA . ASP A 1 82 ? -8.391 -21.125 -8.266 1 97.31 82 ASP A CA 1
ATOM 620 C C . ASP A 1 82 ? -7.535 -20.469 -7.188 1 97.31 82 ASP A C 1
ATOM 622 O O . ASP A 1 82 ? -7.848 -20.562 -5.996 1 97.31 82 ASP A O 1
ATOM 626 N N . SER A 1 83 ? -6.449 -19.906 -7.574 1 98.5 83 SER A N 1
ATOM 627 C CA . SER A 1 83 ? -5.496 -19.328 -6.633 1 98.5 83 SER A CA 1
ATOM 628 C C . SER A 1 83 ? -4.695 -18.203 -7.273 1 98.5 83 SER A C 1
ATOM 630 O O . SER A 1 83 ? -4.883 -17.906 -8.453 1 98.5 83 SER A O 1
ATOM 632 N N . VAL A 1 84 ? -3.863 -17.531 -6.398 1 98.88 84 VAL A N 1
ATOM 633 C CA . VAL A 1 84 ? -3.172 -16.344 -6.883 1 98.88 84 VAL A CA 1
ATOM 634 C C . VAL A 1 84 ? -1.702 -16.391 -6.473 1 98.88 84 VAL A C 1
ATOM 636 O O . VAL A 1 84 ? -1.382 -16.734 -5.332 1 98.88 84 VAL A O 1
ATOM 639 N N . LEU A 1 85 ? -0.834 -16.141 -7.43 1 98.88 85 LEU A N 1
ATOM 640 C CA . LEU A 1 85 ? 0.593 -15.969 -7.18 1 98.88 85 LEU A CA 1
ATOM 641 C C . LEU A 1 85 ? 1.005 -14.508 -7.34 1 98.88 85 LEU A C 1
ATOM 643 O O . LEU A 1 85 ? 0.9 -13.945 -8.43 1 98.88 85 LEU A O 1
ATOM 647 N N . PHE A 1 86 ? 1.508 -13.898 -6.258 1 98.88 86 PHE A N 1
ATOM 648 C CA . PHE A 1 86 ? 1.922 -12.5 -6.27 1 98.88 86 PHE A CA 1
ATOM 649 C C . PHE A 1 86 ? 3.436 -12.391 -6.41 1 98.88 86 PHE A C 1
ATOM 651 O O . PHE A 1 86 ? 4.184 -12.938 -5.598 1 98.88 86 PHE A O 1
ATOM 658 N N . ALA A 1 87 ? 3.875 -11.773 -7.453 1 98.56 87 ALA A N 1
ATOM 659 C CA . ALA A 1 87 ? 5.211 -11.188 -7.445 1 98.56 87 ALA A CA 1
ATOM 660 C C . ALA A 1 87 ? 5.191 -9.773 -6.863 1 98.56 87 ALA A C 1
ATOM 662 O O . ALA A 1 87 ? 4.738 -8.836 -7.516 1 98.56 87 ALA A O 1
ATOM 663 N N . SER A 1 88 ? 5.676 -9.641 -5.641 1 97.94 88 SER A N 1
ATOM 664 C CA . SER A 1 88 ? 5.449 -8.438 -4.844 1 97.94 88 SER A CA 1
ATOM 665 C C . SER A 1 88 ? 6.754 -7.703 -4.559 1 97.94 88 SER A C 1
ATOM 667 O O . SER A 1 88 ? 7.406 -7.957 -3.541 1 97.94 88 SER A O 1
ATOM 669 N N . PRO A 1 89 ? 7.102 -6.77 -5.434 1 97.25 89 PRO A N 1
ATOM 670 C CA . PRO A 1 89 ? 8.258 -5.945 -5.078 1 97.25 89 PRO A CA 1
ATOM 671 C C . PRO A 1 89 ? 8.039 -5.148 -3.793 1 97.25 89 PRO A C 1
ATOM 673 O O . PRO A 1 89 ? 6.902 -4.98 -3.35 1 97.25 89 PRO A O 1
ATOM 676 N N . GLU A 1 90 ? 9.156 -4.797 -3.191 1 97.5 90 GLU A N 1
ATOM 677 C CA . GLU A 1 90 ? 9.109 -3.943 -2.008 1 97.5 90 GLU A CA 1
ATOM 678 C C . GLU A 1 90 ? 9.492 -2.506 -2.346 1 97.5 90 GLU A C 1
ATOM 680 O O . GLU A 1 90 ? 10.594 -2.254 -2.848 1 97.5 90 GLU A O 1
ATOM 685 N N . TYR A 1 91 ? 8.57 -1.583 -2.131 1 97.31 91 TYR A N 1
ATOM 686 C CA . TYR A 1 91 ? 8.859 -0.153 -2.137 1 97.31 91 TYR A CA 1
ATOM 687 C C . TYR A 1 91 ? 8.641 0.455 -0.758 1 97.31 91 TYR A C 1
ATOM 689 O O . TYR A 1 91 ? 7.543 0.357 -0.197 1 97.31 91 TYR A O 1
ATOM 697 N N . ASN A 1 92 ? 9.742 0.965 -0.229 1 97.69 92 ASN A N 1
ATOM 698 C CA . ASN A 1 92 ? 9.688 1.648 1.059 1 97.69 92 ASN A CA 1
ATOM 699 C C . ASN A 1 92 ? 9.078 0.759 2.139 1 97.69 92 ASN A C 1
ATOM 701 O O . ASN A 1 92 ? 8.148 1.169 2.834 1 97.69 92 ASN A O 1
ATOM 705 N N . TYR A 1 93 ? 9.484 -0.479 2.236 1 97.5 93 TYR A N 1
ATOM 706 C CA . TYR A 1 93 ? 9.164 -1.455 3.27 1 97.5 93 TYR A CA 1
ATOM 707 C C . TYR A 1 93 ? 7.723 -1.937 3.133 1 97.5 93 TYR A C 1
ATOM 709 O O . TYR A 1 93 ? 7.18 -2.555 4.051 1 97.5 93 TYR A O 1
ATOM 717 N N . SER A 1 94 ? 7.062 -1.738 2.062 1 98.25 94 SER A N 1
ATOM 718 C CA . SER A 1 94 ? 5.672 -2.152 1.908 1 98.25 94 SER A CA 1
ATOM 719 C C . SER A 1 94 ? 5.375 -2.559 0.469 1 98.25 94 SER A C 1
ATOM 721 O O . SER A 1 94 ? 6.27 -2.555 -0.381 1 98.25 94 SER A O 1
ATOM 723 N N . VAL A 1 95 ? 4.117 -2.977 0.247 1 98.44 95 VAL A N 1
ATOM 724 C CA . VAL A 1 95 ? 3.646 -3.342 -1.085 1 98.44 95 VAL A CA 1
ATOM 725 C C . VAL A 1 95 ? 3.641 -2.109 -1.987 1 98.44 95 VAL A C 1
ATOM 727 O O . VAL A 1 95 ? 3.549 -0.979 -1.504 1 98.44 95 VAL A O 1
ATOM 730 N N . THR A 1 96 ? 3.814 -2.369 -3.248 1 98.5 96 THR A N 1
ATOM 731 C CA . THR A 1 96 ? 3.826 -1.258 -4.191 1 98.5 96 THR A CA 1
ATOM 732 C C . THR A 1 96 ? 2.412 -0.736 -4.43 1 98.5 96 THR A C 1
ATOM 734 O O . THR A 1 96 ? 1.436 -1.465 -4.242 1 98.5 96 THR A O 1
ATOM 737 N N . ALA A 1 97 ? 2.316 0.492 -4.852 1 98.62 97 ALA A N 1
ATOM 738 C CA . ALA A 1 97 ? 1.028 1.123 -5.133 1 98.62 97 ALA A CA 1
ATOM 739 C C . ALA A 1 97 ? 0.267 0.362 -6.215 1 98.62 97 ALA A C 1
ATOM 741 O O . ALA A 1 97 ? -0.93 0.099 -6.07 1 98.62 97 ALA A O 1
ATOM 742 N N . PRO A 1 98 ? 0.928 -0.092 -7.32 1 98.62 98 PRO A N 1
ATOM 743 C CA . PRO A 1 98 ? 0.184 -0.826 -8.352 1 98.62 98 PRO A CA 1
ATOM 744 C C . PRO A 1 98 ? -0.436 -2.117 -7.816 1 98.62 98 PRO A C 1
ATOM 746 O O . PRO A 1 98 ? -1.59 -2.424 -8.125 1 98.62 98 PRO A O 1
ATOM 749 N N . LEU A 1 99 ? 0.346 -2.797 -7.039 1 98.75 99 LEU A N 1
ATOM 750 C CA . LEU A 1 99 ? -0.178 -4.051 -6.508 1 98.75 99 LEU A CA 1
ATOM 751 C C . LEU A 1 99 ? -1.329 -3.791 -5.543 1 98.75 99 LEU A C 1
ATOM 753 O O . LEU A 1 99 ? -2.363 -4.457 -5.609 1 98.75 99 LEU A O 1
ATOM 757 N N . LYS A 1 100 ? -1.109 -2.816 -4.625 1 98.81 100 LYS A N 1
ATOM 758 C CA . LYS A 1 100 ? -2.15 -2.463 -3.662 1 98.81 100 LYS A CA 1
ATOM 759 C C . LYS A 1 100 ? -3.426 -2.014 -4.375 1 98.81 100 LYS A C 1
ATOM 761 O O . LYS A 1 100 ? -4.531 -2.311 -3.92 1 98.81 100 LYS A O 1
ATOM 766 N N . ASN A 1 101 ? -3.291 -1.297 -5.457 1 98.81 101 ASN A N 1
ATOM 767 C CA . ASN A 1 101 ? -4.422 -0.818 -6.246 1 98.81 101 ASN A CA 1
ATOM 768 C C . ASN A 1 101 ? -5.238 -1.975 -6.812 1 98.81 101 ASN A C 1
ATOM 770 O O . ASN A 1 101 ? -6.469 -1.969 -6.738 1 98.81 101 ASN A O 1
ATOM 774 N N . ALA A 1 102 ? -4.527 -2.947 -7.352 1 98.88 102 ALA A N 1
ATOM 775 C CA . ALA A 1 102 ? -5.184 -4.129 -7.906 1 98.88 102 ALA A CA 1
ATOM 776 C C . ALA A 1 102 ? -5.945 -4.891 -6.82 1 98.88 102 ALA A C 1
ATOM 778 O O . ALA A 1 102 ? -7.094 -5.293 -7.023 1 98.88 102 ALA A O 1
ATOM 779 N N . ILE A 1 103 ? -5.277 -5.043 -5.68 1 98.88 103 ILE A N 1
ATOM 780 C CA . ILE A 1 103 ? -5.875 -5.781 -4.574 1 98.88 103 ILE A CA 1
ATOM 781 C C . ILE A 1 103 ? -7.117 -5.047 -4.078 1 98.88 103 ILE A C 1
ATOM 783 O O . ILE A 1 103 ? -8.156 -5.664 -3.83 1 98.88 103 ILE A O 1
ATOM 787 N N . ASP A 1 104 ? -7.039 -3.781 -3.982 1 98.69 104 ASP A N 1
ATOM 788 C CA . ASP A 1 104 ? -8.156 -2.99 -3.48 1 98.69 104 ASP A CA 1
ATOM 789 C C . ASP A 1 104 ? -9.344 -3.045 -4.445 1 98.69 104 ASP A C 1
ATOM 791 O O . ASP A 1 104 ? -10.492 -3.186 -4.016 1 98.69 104 ASP A O 1
ATOM 795 N N . TRP A 1 105 ? -9.117 -2.965 -5.719 1 98.69 105 TRP A N 1
ATOM 796 C CA . TRP A 1 105 ? -10.188 -3.033 -6.703 1 98.69 105 TRP A CA 1
ATOM 797 C C . TRP A 1 105 ? -10.906 -4.379 -6.637 1 98.69 105 TRP A C 1
ATOM 799 O O . TRP A 1 105 ? -12.133 -4.434 -6.652 1 98.69 105 TRP A O 1
ATOM 809 N N . ALA A 1 106 ? -10.141 -5.426 -6.559 1 98.69 106 ALA A N 1
ATOM 810 C CA . ALA A 1 106 ? -10.727 -6.766 -6.598 1 98.69 106 ALA A CA 1
ATOM 811 C C . ALA A 1 106 ? -11.383 -7.113 -5.266 1 98.69 106 ALA A C 1
ATOM 813 O O . ALA A 1 106 ? -12.078 -8.125 -5.156 1 98.69 106 ALA A O 1
ATOM 814 N N . SER A 1 107 ? -11.148 -6.289 -4.266 1 98.44 107 SER A N 1
ATOM 815 C CA . SER A 1 107 ? -11.766 -6.504 -2.959 1 98.44 107 SER A CA 1
ATOM 816 C C . SER A 1 107 ? -13.109 -5.789 -2.859 1 98.44 107 SER A C 1
ATOM 818 O O . SER A 1 107 ? -13.883 -6.035 -1.93 1 98.44 107 SER A O 1
ATOM 820 N N . ARG A 1 108 ? -13.336 -4.789 -3.785 1 97.62 108 ARG A N 1
ATOM 821 C CA . ARG A 1 108 ? -14.633 -4.121 -3.771 1 97.62 108 ARG A CA 1
ATOM 822 C C . ARG A 1 108 ? -15.773 -5.137 -3.783 1 97.62 108 ARG A C 1
ATOM 824 O O . ARG A 1 108 ? -15.625 -6.238 -4.32 1 97.62 108 ARG A O 1
ATOM 831 N N . PRO A 1 109 ? -16.969 -4.766 -3.283 1 95.19 109 PRO A N 1
ATOM 832 C CA . PRO A 1 109 ? -18.031 -5.762 -3.168 1 95.19 109 PRO A CA 1
ATOM 833 C C . PRO A 1 109 ? -18.594 -6.195 -4.523 1 95.19 109 PRO A C 1
ATOM 835 O O . PRO A 1 109 ? -18.875 -5.348 -5.375 1 95.19 109 PRO A O 1
ATOM 838 N N . PRO A 1 110 ? -18.766 -7.473 -4.691 1 96.38 110 PRO A N 1
ATOM 839 C CA . PRO A 1 110 ? -18.328 -8.586 -3.838 1 96.38 110 PRO A CA 1
ATOM 840 C C . PRO A 1 110 ? -16.828 -8.836 -3.922 1 96.38 110 PRO A C 1
AT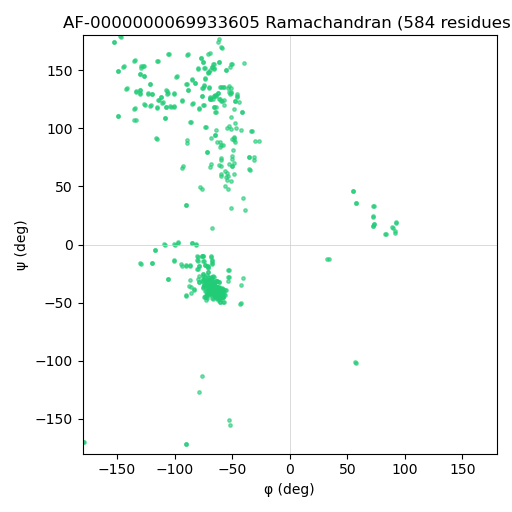OM 842 O O . PRO A 1 110 ? -16.219 -8.656 -4.98 1 96.38 110 PRO A O 1
ATOM 845 N N . ASN A 1 111 ? -16.234 -9.18 -2.852 1 98 111 ASN A N 1
ATOM 846 C CA . ASN A 1 111 ? -14.82 -9.5 -2.766 1 98 111 ASN A CA 1
ATOM 847 C C . ASN A 1 111 ? -14.477 -10.758 -3.555 1 98 111 ASN A C 1
ATOM 849 O O . ASN A 1 111 ? -14.875 -11.859 -3.174 1 98 111 ASN A O 1
ATOM 853 N N . VAL A 1 112 ? -13.664 -10.656 -4.527 1 98.44 112 VAL A N 1
ATOM 854 C CA . VAL A 1 112 ? -13.445 -11.805 -5.402 1 98.44 112 VAL A CA 1
ATOM 855 C C . VAL A 1 112 ? -12.156 -12.523 -5.008 1 98.44 112 VAL A C 1
ATOM 857 O O . VAL A 1 112 ? -11.789 -13.539 -5.605 1 98.44 112 VAL A O 1
ATOM 860 N N . TRP A 1 113 ? -11.43 -12.008 -3.969 1 98.56 113 TRP A N 1
ATOM 861 C CA . TRP A 1 113 ? -10.273 -12.695 -3.402 1 98.56 113 TRP A CA 1
ATOM 862 C C . TRP A 1 113 ? -10.703 -13.82 -2.465 1 98.56 113 TRP A C 1
ATOM 864 O O . TRP A 1 113 ? -9.914 -14.711 -2.143 1 98.56 113 TRP A O 1
ATOM 874 N N . ALA A 1 114 ? -11.898 -13.82 -2.002 1 97.5 114 ALA A N 1
ATOM 875 C CA . ALA A 1 114 ? -12.336 -14.516 -0.794 1 97.5 114 ALA A CA 1
ATOM 876 C C . ALA A 1 114 ? -12.117 -16.016 -0.921 1 97.5 114 ALA A C 1
ATOM 878 O O . ALA A 1 114 ? -12.461 -16.625 -1.94 1 97.5 114 ALA A O 1
ATOM 879 N N . ASP A 1 115 ? -11.359 -16.516 0.117 1 96.69 115 ASP A N 1
ATOM 880 C CA . ASP A 1 115 ? -11.195 -17.938 0.366 1 96.69 115 ASP A CA 1
ATOM 881 C C . ASP A 1 115 ? -10.297 -18.578 -0.688 1 96.69 115 ASP A C 1
ATOM 883 O O . ASP A 1 115 ? -10.406 -19.781 -0.965 1 96.69 115 ASP A O 1
ATOM 887 N N . LYS A 1 116 ? -9.445 -17.812 -1.32 1 98 116 LYS A N 1
ATOM 888 C CA . LYS A 1 116 ? -8.5 -18.344 -2.287 1 98 116 LYS A CA 1
ATOM 889 C C . LYS A 1 116 ? -7.121 -18.547 -1.657 1 98 116 LYS A C 1
ATOM 891 O O . LYS A 1 116 ? -6.707 -17.75 -0.808 1 98 116 LYS A O 1
ATOM 896 N N . ALA A 1 117 ? -6.469 -19.578 -2.084 1 98.5 117 ALA A N 1
ATOM 897 C CA . ALA A 1 117 ? -5.055 -19.734 -1.75 1 98.5 117 ALA A CA 1
ATOM 898 C C . ALA A 1 117 ? -4.195 -18.703 -2.473 1 98.5 117 ALA A C 1
ATOM 900 O O . ALA A 1 117 ? -4.531 -18.281 -3.576 1 98.5 117 ALA A O 1
ATOM 901 N N . ALA A 1 118 ? -3.09 -18.344 -1.805 1 98.81 118 ALA A N 1
ATOM 902 C CA . ALA A 1 118 ? -2.164 -17.375 -2.406 1 98.81 118 ALA A CA 1
ATOM 903 C C . ALA A 1 118 ? -0.72 -17.703 -2.043 1 98.81 118 ALA A C 1
ATOM 905 O O . ALA A 1 118 ? -0.46 -18.344 -1.019 1 98.81 118 ALA A O 1
ATOM 906 N N . ALA A 1 119 ? 0.157 -17.328 -2.869 1 98.81 119 ALA A N 1
ATOM 907 C CA . ALA A 1 119 ? 1.593 -17.391 -2.609 1 98.81 119 ALA A CA 1
ATOM 908 C C . ALA A 1 119 ? 2.281 -16.078 -3.016 1 98.81 119 ALA A C 1
ATOM 910 O O . ALA A 1 119 ? 1.745 -15.312 -3.812 1 98.81 119 ALA A O 1
ATOM 911 N N . ILE A 1 120 ? 3.447 -15.875 -2.422 1 98.75 120 ILE A N 1
ATOM 912 C CA . ILE A 1 120 ? 4.176 -14.633 -2.674 1 98.75 120 ILE A CA 1
ATOM 913 C C . ILE A 1 120 ? 5.621 -14.953 -3.039 1 98.75 120 ILE A C 1
ATOM 915 O O . ILE A 1 120 ? 6.266 -15.781 -2.389 1 98.75 120 ILE A O 1
ATOM 919 N N . VAL A 1 121 ? 6.098 -14.352 -4.051 1 98.5 121 VAL A N 1
ATOM 920 C CA . VAL A 1 121 ? 7.52 -14.32 -4.375 1 98.5 121 VAL A CA 1
ATOM 921 C C . VAL A 1 121 ? 7.973 -12.867 -4.559 1 98.5 121 VAL A C 1
ATOM 923 O O . VAL A 1 121 ? 7.191 -12.016 -4.988 1 98.5 121 VAL A O 1
ATOM 926 N N . SER A 1 122 ? 9.164 -12.617 -4.16 1 98.12 122 SER A N 1
ATOM 927 C CA . SER A 1 122 ? 9.68 -11.266 -4.312 1 98.12 122 SER A CA 1
ATOM 928 C C . SER A 1 122 ? 11.188 -11.266 -4.531 1 98.12 122 SER A C 1
ATOM 930 O O . SER A 1 122 ? 11.875 -12.203 -4.129 1 98.12 122 SER A O 1
ATOM 932 N N . GLU A 1 123 ? 11.609 -10.305 -5.238 1 96.06 123 GLU A N 1
ATOM 933 C CA . GLU A 1 123 ? 13.031 -9.984 -5.34 1 96.06 123 GLU A CA 1
ATOM 934 C C . GLU A 1 123 ? 13.289 -8.508 -5.066 1 96.06 123 GLU A C 1
ATOM 936 O O . GLU A 1 123 ? 12.398 -7.672 -5.25 1 96.06 123 GLU A O 1
ATOM 941 N N . GLY A 1 124 ? 14.391 -8.156 -4.605 1 93.38 124 GLY A N 1
ATOM 942 C CA . GLY A 1 124 ? 14.852 -6.805 -4.32 1 93.38 124 GLY A CA 1
ATOM 943 C C . GLY A 1 124 ? 16.281 -6.766 -3.797 1 93.38 124 GLY A C 1
ATOM 944 O O . GLY A 1 124 ? 17.031 -7.734 -3.947 1 93.38 124 GLY A O 1
ATOM 945 N N . GLY A 1 125 ? 16.641 -5.586 -3.34 1 89.5 125 GLY A N 1
ATOM 946 C CA . GLY A 1 125 ? 17.922 -5.488 -2.67 1 89.5 125 GLY A CA 1
ATOM 947 C C . GLY A 1 125 ? 17.906 -6.027 -1.252 1 89.5 125 GLY A C 1
ATOM 948 O O . GLY A 1 125 ? 16.828 -6.207 -0.668 1 89.5 125 GLY A O 1
ATOM 949 N N . GLY A 1 126 ? 19.078 -6.328 -0.768 1 89.56 126 GLY A N 1
ATOM 950 C CA . GLY A 1 126 ? 19.188 -6.703 0.633 1 89.56 126 GLY A CA 1
ATOM 951 C C . GLY A 1 126 ? 18.328 -7.898 0.996 1 89.56 126 GLY A C 1
ATOM 952 O O . GLY A 1 126 ? 18.578 -9.016 0.538 1 89.56 126 GLY A O 1
ATOM 953 N N . PHE A 1 127 ? 17.188 -7.582 1.633 1 89.94 127 PHE A N 1
ATOM 954 C CA . PHE A 1 127 ? 16.312 -8.602 2.189 1 89.94 127 PHE A CA 1
ATOM 955 C C . PHE A 1 127 ? 15.422 -9.203 1.104 1 89.94 127 PHE A C 1
ATOM 957 O O . PHE A 1 127 ? 14.625 -10.109 1.374 1 89.94 127 PHE A O 1
ATOM 964 N N . GLY A 1 128 ? 15.523 -8.805 -0.08 1 93.12 128 GLY A N 1
ATOM 965 C CA . GLY A 1 128 ? 14.836 -9.406 -1.211 1 93.12 128 GLY A CA 1
ATOM 966 C C . GLY A 1 128 ? 13.352 -9.109 -1.237 1 93.12 128 GLY A C 1
ATOM 967 O O . GLY A 1 128 ? 12.562 -9.906 -1.761 1 93.12 128 GLY A O 1
ATOM 968 N N . GLY A 1 129 ? 12.93 -8.094 -0.491 1 93.56 129 GLY A N 1
ATOM 969 C CA . GLY A 1 129 ? 11.531 -7.703 -0.48 1 93.56 129 GLY A CA 1
ATOM 970 C C . GLY A 1 129 ? 10.734 -8.383 0.616 1 93.56 129 GLY A C 1
ATOM 971 O O . GLY A 1 129 ? 9.508 -8.469 0.534 1 93.56 129 GLY A O 1
ATOM 972 N N . GLY A 1 130 ? 11.359 -8.875 1.571 1 94.25 130 GLY A N 1
ATOM 973 C CA . GLY A 1 130 ? 10.719 -9.672 2.611 1 94.25 130 GLY A CA 1
ATOM 974 C C . GLY A 1 130 ? 9.773 -8.859 3.479 1 94.25 130 GLY A C 1
ATOM 975 O O . GLY A 1 130 ? 8.734 -9.367 3.912 1 94.25 130 GLY A O 1
ATOM 976 N N . LEU A 1 131 ? 10.07 -7.633 3.76 1 93.69 131 LEU A N 1
ATOM 977 C CA . LEU A 1 131 ? 9.242 -6.812 4.641 1 93.69 131 LEU A CA 1
ATOM 978 C C . LEU A 1 131 ? 7.871 -6.562 4.023 1 93.69 131 LEU A C 1
ATOM 980 O O . LEU A 1 131 ? 6.855 -6.625 4.715 1 93.69 131 LEU A O 1
ATOM 984 N N . SER A 1 132 ? 7.836 -6.355 2.783 1 96.25 132 SER A N 1
ATOM 985 C CA . SER A 1 132 ? 6.574 -6.07 2.105 1 96.25 132 SER A CA 1
ATOM 986 C C . SER A 1 132 ? 5.656 -7.289 2.104 1 96.25 132 SER A C 1
ATOM 988 O O . SER A 1 132 ? 4.434 -7.152 2.092 1 96.25 132 SER A O 1
ATOM 990 N N . GLN A 1 133 ? 6.254 -8.492 2.15 1 97.56 133 GLN A N 1
ATOM 991 C CA . GLN A 1 133 ? 5.445 -9.711 2.148 1 97.56 133 GLN A CA 1
ATOM 992 C C . GLN A 1 133 ? 4.574 -9.789 3.398 1 97.56 133 GLN A C 1
ATOM 994 O O . GLN A 1 133 ? 3.455 -10.305 3.35 1 97.56 133 GLN A O 1
ATOM 999 N N . TYR A 1 134 ? 5.09 -9.242 4.43 1 96.38 134 TYR A N 1
ATOM 1000 C CA . TYR A 1 134 ? 4.32 -9.336 5.668 1 96.38 134 TYR A CA 1
ATOM 1001 C C . TYR A 1 134 ? 3.184 -8.32 5.684 1 96.38 134 TYR A C 1
ATOM 1003 O O . TYR A 1 134 ? 2.131 -8.57 6.277 1 96.38 134 TYR A O 1
ATOM 1011 N N . HIS A 1 135 ? 3.354 -7.168 5.082 1 98.31 135 HIS A N 1
ATOM 1012 C CA . HIS A 1 135 ? 2.209 -6.289 4.855 1 98.31 135 HIS A CA 1
ATOM 1013 C C . HIS A 1 135 ? 1.168 -6.957 3.967 1 98.31 135 HIS A C 1
ATOM 1015 O O . HIS A 1 135 ? -0.032 -6.871 4.234 1 98.31 135 HIS A O 1
ATOM 1021 N N . LEU A 1 136 ? 1.657 -7.66 2.967 1 98.62 136 LEU A N 1
ATOM 1022 C CA . LEU A 1 136 ? 0.742 -8.32 2.045 1 98.62 136 LEU A CA 1
ATOM 1023 C C . LEU A 1 136 ? -0.047 -9.414 2.758 1 98.62 136 LEU A C 1
ATOM 1025 O O . LEU A 1 136 ? -1.244 -9.586 2.512 1 98.62 136 LEU A O 1
ATOM 1029 N N . ARG A 1 137 ? 0.599 -10.148 3.602 1 98.25 137 ARG A N 1
ATOM 1030 C CA . ARG A 1 137 ? -0.079 -11.195 4.355 1 98.25 137 ARG A CA 1
ATOM 1031 C C . ARG A 1 137 ? -1.152 -10.609 5.266 1 98.25 137 ARG A C 1
ATOM 1033 O O . ARG A 1 137 ? -2.223 -11.195 5.434 1 98.25 137 ARG A O 1
ATOM 1040 N N . GLN A 1 138 ? -0.909 -9.461 5.844 1 97.81 138 GLN A N 1
ATOM 1041 C CA . GLN A 1 138 ? -1.921 -8.797 6.664 1 97.81 138 GLN A CA 1
ATOM 1042 C C . GLN A 1 138 ? -3.084 -8.305 5.809 1 97.81 138 GLN A C 1
ATOM 1044 O O . GLN A 1 138 ? -4.242 -8.398 6.215 1 97.81 138 GLN A O 1
ATOM 1049 N N . ILE A 1 139 ? -2.785 -7.762 4.688 1 98.62 139 ILE A N 1
ATOM 1050 C CA . ILE A 1 139 ? -3.818 -7.383 3.732 1 98.62 139 ILE A CA 1
ATOM 1051 C C . ILE A 1 139 ? -4.68 -8.602 3.396 1 98.62 139 ILE A C 1
ATOM 1053 O O . ILE A 1 139 ? -5.902 -8.484 3.285 1 98.62 139 ILE A O 1
ATOM 1057 N N . GLY A 1 140 ? -4.023 -9.734 3.279 1 98.44 140 GLY A N 1
ATOM 1058 C CA . GLY A 1 140 ? -4.715 -10.977 2.979 1 98.44 140 GLY A CA 1
ATOM 1059 C C . GLY A 1 140 ? -5.695 -11.391 4.059 1 98.44 140 GLY A C 1
ATOM 1060 O O . GLY A 1 140 ? -6.707 -12.031 3.775 1 98.44 140 GLY A O 1
ATOM 1061 N N . VAL A 1 141 ? -5.363 -11.039 5.324 1 97.06 141 VAL A N 1
ATOM 1062 C CA . VAL A 1 141 ? -6.27 -11.352 6.426 1 97.06 141 VAL A CA 1
ATOM 1063 C C . VAL A 1 141 ? -7.625 -10.703 6.18 1 97.06 141 VAL A C 1
ATOM 1065 O O . VAL A 1 141 ? -8.664 -11.359 6.277 1 97.06 141 VAL A O 1
ATOM 1068 N N . TYR A 1 142 ? -7.652 -9.492 5.777 1 96.38 142 TYR A N 1
ATOM 1069 C CA . TYR A 1 142 ? -8.914 -8.789 5.551 1 96.38 142 TYR A CA 1
ATOM 1070 C C . TYR A 1 142 ? -9.617 -9.32 4.305 1 96.38 142 TYR A C 1
ATOM 1072 O O . TYR A 1 142 ? -10.828 -9.516 4.305 1 96.38 142 TYR A O 1
ATOM 1080 N N . THR A 1 143 ? -8.867 -9.562 3.234 1 98.19 143 THR A N 1
ATOM 1081 C CA . THR A 1 143 ? -9.445 -9.922 1.946 1 98.19 143 THR A CA 1
ATOM 1082 C C . THR A 1 143 ? -9.812 -11.406 1.916 1 98.19 143 THR A C 1
ATOM 1084 O O . THR A 1 143 ? -10.422 -11.875 0.955 1 98.19 143 THR A O 1
ATOM 1087 N N . ASP A 1 144 ? -9.367 -12.117 2.924 1 98.19 144 ASP A N 1
ATOM 1088 C CA . ASP A 1 144 ? -9.641 -13.539 3.092 1 98.19 144 ASP A CA 1
ATOM 1089 C C . ASP A 1 144 ? -8.852 -14.375 2.086 1 98.19 144 ASP A C 1
ATOM 1091 O O . ASP A 1 144 ? -9.375 -15.336 1.516 1 98.19 144 ASP A O 1
ATOM 1095 N N . LEU A 1 145 ? -7.664 -13.891 1.774 1 98.44 145 LEU A N 1
ATOM 1096 C CA . LEU A 1 145 ? -6.66 -14.688 1.072 1 98.44 145 LEU A CA 1
ATOM 1097 C C . LEU A 1 145 ? -5.898 -15.578 2.043 1 98.44 145 LEU A C 1
ATOM 1099 O O . LEU A 1 145 ? -5.539 -15.148 3.141 1 98.44 145 LEU A O 1
ATOM 1103 N N . HIS A 1 146 ? -5.641 -16.797 1.639 1 98.25 146 HIS A N 1
ATOM 1104 C CA . HIS A 1 146 ? -4.883 -17.734 2.465 1 98.25 146 HIS A CA 1
ATOM 1105 C C . HIS A 1 146 ? -3.486 -17.969 1.896 1 98.25 146 HIS A C 1
ATOM 1107 O O . HIS A 1 146 ? -3.328 -18.672 0.894 1 98.25 146 HIS A O 1
ATOM 1113 N N . PHE A 1 147 ? -2.539 -17.453 2.568 1 98.44 147 PHE A N 1
ATOM 1114 C CA . PHE A 1 147 ? -1.186 -17.484 2.025 1 98.44 147 PHE A CA 1
ATOM 1115 C C . PHE A 1 147 ? -0.478 -18.781 2.441 1 98.44 147 PHE A C 1
ATOM 1117 O O . PHE A 1 147 ? -0.563 -19.188 3.6 1 98.44 147 PHE A O 1
ATOM 1124 N N . ASN A 1 148 ? 0.119 -19.344 1.423 1 96.5 148 ASN A N 1
ATOM 1125 C CA . ASN A 1 148 ? 1.071 -20.406 1.697 1 96.5 148 ASN A CA 1
ATOM 1126 C C . ASN A 1 148 ? 2.258 -19.906 2.518 1 96.5 148 ASN A C 1
ATOM 1128 O O . ASN A 1 148 ? 2.9 -18.922 2.148 1 96.5 148 ASN A O 1
ATOM 1132 N N . ASN A 1 149 ? 2.627 -20.594 3.607 1 95.5 149 ASN A N 1
ATOM 1133 C CA . ASN A 1 149 ? 3.594 -20.047 4.555 1 95.5 149 ASN A CA 1
ATOM 1134 C C . ASN A 1 149 ? 5.02 -20.438 4.195 1 95.5 149 ASN A C 1
ATOM 1136 O O . ASN A 1 149 ? 5.938 -19.625 4.277 1 95.5 149 ASN A O 1
ATOM 1140 N N . LYS A 1 150 ? 5.105 -21.734 3.846 1 95.75 150 LYS A N 1
ATOM 1141 C CA . LYS A 1 150 ? 6.449 -22.234 3.58 1 95.75 150 LYS A CA 1
ATOM 1142 C C . LYS A 1 150 ? 6.504 -22.984 2.25 1 95.75 150 LYS A C 1
ATOM 1144 O O . LYS A 1 150 ? 5.531 -23.625 1.855 1 95.75 150 LYS A O 1
ATOM 1149 N N . PRO A 1 151 ? 7.641 -22.875 1.608 1 97.31 151 PRO A N 1
ATOM 1150 C CA . PRO A 1 151 ? 8.805 -22.031 1.902 1 97.31 151 PRO A CA 1
ATOM 1151 C C . PRO A 1 151 ? 8.562 -20.562 1.567 1 97.31 151 PRO A C 1
ATOM 1153 O O . PRO A 1 151 ? 7.703 -20.25 0.741 1 97.31 151 PRO A O 1
ATOM 1156 N N . GLU A 1 152 ? 9.211 -19.719 2.242 1 96.56 152 GLU A N 1
ATOM 1157 C CA . GLU A 1 152 ? 9.242 -18.312 1.846 1 96.56 152 GLU A CA 1
ATOM 1158 C C . GLU A 1 152 ? 10.234 -18.094 0.708 1 96.56 152 GLU A C 1
ATOM 1160 O O . GLU A 1 152 ? 11.188 -18.844 0.542 1 96.56 152 GLU A O 1
ATOM 1165 N N . PHE A 1 153 ? 9.93 -17.078 -0.065 1 97.62 153 PHE A N 1
ATOM 1166 C CA . PHE A 1 153 ? 10.797 -16.781 -1.197 1 97.62 153 PHE A CA 1
ATOM 1167 C C . PHE A 1 153 ? 11.078 -15.281 -1.279 1 97.62 153 PHE A C 1
ATOM 1169 O O . PHE A 1 153 ? 10.195 -14.5 -1.639 1 97.62 153 PHE A O 1
ATOM 1176 N N . PHE A 1 154 ? 12.211 -14.812 -0.965 1 95.06 154 PHE A N 1
ATOM 1177 C CA . PHE A 1 154 ? 12.742 -13.461 -1.114 1 95.06 154 PHE A CA 1
ATOM 1178 C C . PHE A 1 154 ? 14.164 -13.492 -1.679 1 95.06 154 PHE A C 1
ATOM 1180 O O . PHE A 1 154 ? 15.086 -13.984 -1.022 1 95.06 154 PHE A O 1
ATOM 1187 N N . LEU A 1 155 ? 14.367 -12.969 -2.768 1 95.75 155 LEU A N 1
ATOM 1188 C CA . LEU A 1 155 ? 15.617 -13.102 -3.506 1 95.75 155 LEU A CA 1
ATOM 1189 C C . LEU A 1 155 ? 16.375 -11.773 -3.541 1 95.75 155 LEU A C 1
ATOM 1191 O O . LEU A 1 155 ? 15.82 -10.75 -3.969 1 95.75 155 LEU A O 1
ATOM 1195 N N . ASN A 1 156 ? 17.562 -11.789 -3.053 1 94.25 156 ASN A N 1
ATOM 1196 C CA . ASN A 1 156 ? 18.438 -10.648 -3.303 1 94.25 156 ASN A CA 1
ATOM 1197 C C . ASN A 1 156 ? 18.922 -10.633 -4.746 1 94.25 156 ASN A C 1
ATOM 1199 O O . ASN A 1 156 ? 19.891 -11.336 -5.086 1 94.25 156 ASN A O 1
ATOM 1203 N N . ALA A 1 157 ? 18.375 -9.875 -5.527 1 91.44 157 ALA A N 1
ATOM 1204 C CA . ALA A 1 157 ? 18.625 -9.875 -6.969 1 91.44 157 ALA A CA 1
ATOM 1205 C C . ALA A 1 157 ? 19.969 -9.25 -7.297 1 91.44 157 ALA A C 1
ATOM 1207 O O . ALA A 1 157 ? 20.484 -9.422 -8.398 1 91.44 157 ALA A O 1
ATOM 1208 N N . PHE A 1 158 ? 20.562 -8.555 -6.344 1 88.06 158 PHE A N 1
ATOM 1209 C CA . PHE A 1 158 ? 21.734 -7.762 -6.676 1 88.06 158 PHE A CA 1
ATOM 1210 C C . PHE A 1 158 ? 23 -8.391 -6.086 1 88.06 158 PHE A C 1
ATOM 1212 O O . PHE A 1 158 ? 24.094 -7.859 -6.262 1 88.06 158 PHE A O 1
ATOM 1219 N N . GLN A 1 159 ? 22.75 -9.461 -5.438 1 87.19 159 GLN A N 1
ATOM 1220 C CA . GLN A 1 159 ? 23.906 -10.227 -4.969 1 87.19 159 GLN A CA 1
ATOM 1221 C C . GLN A 1 159 ? 24.562 -10.984 -6.117 1 87.19 159 GLN A C 1
ATOM 1223 O O . GLN A 1 159 ? 23.875 -11.633 -6.91 1 87.19 159 GLN A O 1
ATOM 1228 N N . ALA A 1 160 ? 25.906 -10.953 -6.215 1 86.88 160 ALA A N 1
ATOM 1229 C CA . ALA A 1 160 ? 26.625 -11.672 -7.262 1 86.88 160 ALA A CA 1
ATOM 1230 C C . ALA A 1 160 ? 26.578 -13.18 -7.016 1 86.88 160 ALA A C 1
ATOM 1232 O O . ALA A 1 160 ? 26.641 -13.625 -5.867 1 86.88 160 ALA A O 1
ATOM 1233 N N . PRO A 1 161 ? 26.562 -13.938 -8.062 1 91.25 161 PRO A N 1
ATOM 1234 C CA . PRO A 1 161 ? 26.438 -13.602 -9.477 1 91.25 161 PRO A CA 1
ATOM 1235 C C . PRO A 1 161 ? 25.031 -13.125 -9.844 1 91.25 161 PRO A C 1
ATOM 1237 O O . PRO A 1 161 ? 24.078 -13.367 -9.094 1 91.25 161 PRO A O 1
ATOM 1240 N N . SER A 1 162 ? 24.953 -12.523 -10.969 1 90.56 162 SER A N 1
ATOM 1241 C CA . SER A 1 162 ? 23.656 -12.023 -11.414 1 90.56 162 SER A CA 1
ATOM 1242 C C . SER A 1 162 ? 22.641 -13.156 -11.539 1 90.56 162 SER A C 1
ATOM 1244 O O . SER A 1 162 ? 22.953 -14.219 -12.078 1 90.56 162 SER A O 1
ATOM 1246 N N . LYS A 1 163 ? 21.5 -12.875 -11.055 1 94.81 163 LYS A N 1
ATOM 1247 C CA . LYS A 1 163 ? 20.438 -13.875 -11.078 1 94.81 163 LYS A CA 1
ATOM 1248 C C . LYS A 1 163 ? 19.562 -13.719 -12.312 1 94.81 163 LYS A C 1
ATOM 1250 O O . LYS A 1 163 ? 18.828 -14.648 -12.688 1 94.81 163 LYS A O 1
ATOM 1255 N N . PHE A 1 164 ? 19.641 -12.578 -12.906 1 95.5 164 PHE A N 1
ATOM 1256 C CA . PHE A 1 164 ? 18.781 -12.25 -14.039 1 95.5 164 PHE A CA 1
ATOM 1257 C C . PHE A 1 164 ? 19.609 -11.797 -15.234 1 95.5 164 PHE A C 1
ATOM 1259 O O . PHE A 1 164 ? 20.719 -11.281 -15.062 1 95.5 164 PHE A O 1
ATOM 1266 N N . ASP A 1 165 ? 19.094 -11.969 -16.453 1 92.81 165 ASP A N 1
ATOM 1267 C CA . ASP A 1 165 ? 19.75 -11.453 -17.641 1 92.81 165 ASP A CA 1
ATOM 1268 C C . ASP A 1 165 ? 19.281 -10.031 -17.969 1 92.81 165 ASP A C 1
ATOM 1270 O O . ASP A 1 165 ? 18.562 -9.422 -17.172 1 92.81 165 ASP A O 1
ATOM 1274 N N . SER A 1 166 ? 19.656 -9.5 -19.078 1 88.75 166 SER A N 1
ATOM 1275 C CA . SER A 1 166 ? 19.406 -8.109 -19.453 1 88.75 166 SER A CA 1
ATOM 1276 C C . SER A 1 166 ? 17.922 -7.875 -19.766 1 88.75 166 SER A C 1
ATOM 1278 O O . SER A 1 166 ? 17.453 -6.738 -19.719 1 88.75 166 SER A O 1
ATOM 1280 N N . ASP A 1 167 ? 17.188 -8.984 -20.031 1 87.56 167 ASP A N 1
ATOM 1281 C CA . ASP A 1 167 ? 15.773 -8.875 -20.359 1 87.56 167 ASP A CA 1
ATOM 1282 C C . ASP A 1 167 ? 14.898 -9.125 -19.125 1 87.56 167 ASP A C 1
ATOM 1284 O O . ASP A 1 167 ? 13.672 -9.164 -19.234 1 87.56 167 ASP A O 1
ATOM 1288 N N . GLY A 1 168 ? 15.523 -9.367 -18.016 1 90.25 168 GLY A N 1
ATOM 1289 C CA . GLY A 1 168 ? 14.781 -9.547 -16.781 1 90.25 168 GLY A CA 1
ATOM 1290 C C . GLY A 1 168 ? 14.383 -10.992 -16.516 1 90.25 168 GLY A C 1
ATOM 1291 O O . GLY A 1 168 ? 13.539 -11.266 -15.672 1 90.25 168 GLY A O 1
ATOM 1292 N N . ASN A 1 169 ? 15.023 -11.867 -17.281 1 93.31 169 ASN A N 1
ATOM 1293 C CA . ASN A 1 169 ? 14.703 -13.281 -17.078 1 93.31 169 ASN A CA 1
ATOM 1294 C C . ASN A 1 169 ? 15.602 -13.914 -16.031 1 93.31 169 ASN A C 1
ATOM 1296 O O . ASN A 1 169 ? 16.812 -13.656 -15.992 1 93.31 169 ASN A O 1
ATOM 1300 N N . LEU A 1 170 ? 15.023 -14.695 -15.211 1 96.56 170 LEU A N 1
ATOM 1301 C CA . LEU A 1 170 ? 15.766 -15.43 -14.195 1 96.56 170 LEU A CA 1
ATOM 1302 C C . LEU A 1 170 ? 16.641 -16.5 -14.836 1 96.56 170 LEU A C 1
ATOM 1304 O O . LEU A 1 170 ? 16.156 -17.359 -15.562 1 96.56 170 LEU A O 1
ATOM 1308 N N . ILE A 1 171 ? 17.969 -16.5 -14.547 1 95.75 171 ILE A N 1
ATOM 1309 C CA . ILE A 1 171 ? 18.891 -17.422 -15.219 1 95.75 171 ILE A CA 1
ATOM 1310 C C . ILE A 1 171 ? 19.562 -18.328 -14.188 1 95.75 171 ILE A C 1
ATOM 1312 O O . ILE A 1 171 ? 20.172 -19.328 -14.539 1 95.75 171 ILE A O 1
ATOM 1316 N N . ASP A 1 172 ? 19.5 -17.969 -12.945 1 96.19 172 ASP A N 1
ATOM 1317 C CA . ASP A 1 172 ? 20.156 -18.719 -11.883 1 96.19 172 ASP A CA 1
ATOM 1318 C C . ASP A 1 172 ? 19.391 -20.016 -11.578 1 96.19 172 ASP A C 1
ATOM 1320 O O . ASP A 1 172 ? 18.266 -19.969 -11.086 1 96.19 172 ASP A O 1
ATOM 1324 N N . MET A 1 173 ? 20.094 -21.141 -11.758 1 95.62 173 MET A N 1
ATOM 1325 C CA . MET A 1 173 ? 19.438 -22.438 -11.656 1 95.62 173 MET A CA 1
ATOM 1326 C C . MET A 1 173 ? 19.062 -22.75 -10.203 1 95.62 173 MET A C 1
ATOM 1328 O O . MET A 1 173 ? 18.016 -23.359 -9.945 1 95.62 173 MET A O 1
ATOM 1332 N N . ALA A 1 174 ? 19.875 -22.344 -9.32 1 96 174 ALA A N 1
ATOM 1333 C CA . ALA A 1 174 ? 19.578 -22.578 -7.906 1 96 174 ALA A CA 1
ATOM 1334 C C . ALA A 1 174 ? 18.297 -21.859 -7.488 1 96 174 ALA A C 1
ATOM 1336 O O . ALA A 1 174 ? 17.469 -22.406 -6.766 1 96 174 ALA A O 1
ATOM 1337 N N . THR A 1 175 ? 18.156 -20.641 -7.914 1 96.81 175 THR A N 1
ATOM 1338 C CA . THR A 1 175 ? 16.969 -19.859 -7.621 1 96.81 175 THR A CA 1
ATOM 1339 C C . THR A 1 175 ? 15.734 -20.469 -8.281 1 96.81 175 THR A C 1
ATOM 1341 O O . THR A 1 175 ? 14.648 -20.5 -7.691 1 96.81 175 THR A O 1
ATOM 1344 N N . LYS A 1 176 ? 15.875 -20.984 -9.461 1 97.81 176 LYS A N 1
ATOM 1345 C CA . LYS A 1 176 ? 14.766 -21.641 -10.148 1 97.81 176 LYS A CA 1
ATOM 1346 C C . LYS A 1 176 ? 14.281 -22.859 -9.375 1 97.81 176 LYS A C 1
ATOM 1348 O O . LYS A 1 176 ? 13.078 -23.125 -9.312 1 97.81 176 LYS A O 1
ATOM 1353 N N . GLU A 1 177 ? 15.195 -23.547 -8.844 1 97.75 177 GLU A N 1
ATOM 1354 C CA . GLU A 1 177 ? 14.828 -24.719 -8.047 1 97.75 177 GLU A CA 1
ATOM 1355 C C . GLU A 1 177 ? 14.055 -24.312 -6.797 1 97.75 177 GLU A C 1
ATOM 1357 O O . GLU A 1 177 ? 13.086 -24.969 -6.418 1 97.75 177 GLU A O 1
ATOM 1362 N N . LYS A 1 178 ? 14.5 -23.266 -6.148 1 97.81 178 LYS A N 1
ATOM 1363 C CA . LYS A 1 178 ? 13.773 -22.75 -4.992 1 97.81 178 LYS A CA 1
ATOM 1364 C C . LYS A 1 178 ? 12.367 -22.297 -5.379 1 97.81 178 LYS A C 1
ATOM 1366 O O . LYS A 1 178 ? 11.406 -22.531 -4.633 1 97.81 178 LYS A O 1
ATOM 1371 N N . LEU A 1 179 ? 12.289 -21.656 -6.48 1 98.38 179 LEU A N 1
ATOM 1372 C CA . LEU A 1 179 ? 10.992 -21.219 -6.996 1 98.38 179 LEU A CA 1
ATOM 1373 C C . LEU A 1 179 ? 10.086 -22.422 -7.254 1 98.38 179 LEU A C 1
ATOM 1375 O O . LEU A 1 179 ? 8.898 -22.391 -6.926 1 98.38 179 LEU A O 1
ATOM 1379 N N . LYS A 1 180 ? 10.641 -23.453 -7.828 1 98.5 180 LYS A N 1
ATOM 1380 C CA . LYS A 1 180 ? 9.891 -24.688 -8.07 1 98.5 180 LYS A CA 1
ATOM 1381 C C . LYS A 1 180 ? 9.344 -25.266 -6.77 1 98.5 180 LYS A C 1
ATOM 1383 O O . LYS A 1 180 ? 8.203 -25.719 -6.719 1 98.5 180 LYS A O 1
ATOM 1388 N N . GLU A 1 181 ? 10.148 -25.172 -5.789 1 98.44 181 GLU A N 1
ATOM 1389 C CA . GLU A 1 181 ? 9.711 -25.656 -4.484 1 98.44 181 GLU A CA 1
ATOM 1390 C C . GLU A 1 181 ? 8.516 -24.875 -3.967 1 98.44 181 GLU A C 1
ATOM 1392 O O . GLU A 1 181 ? 7.582 -25.453 -3.4 1 98.44 181 GLU A O 1
ATOM 1397 N N . VAL A 1 182 ? 8.562 -23.609 -4.105 1 98.56 182 VAL A N 1
ATOM 1398 C CA . VAL A 1 182 ? 7.449 -22.766 -3.705 1 98.56 182 VAL A CA 1
ATOM 1399 C C . VAL A 1 182 ? 6.191 -23.172 -4.477 1 98.56 182 VAL A C 1
ATOM 1401 O O . VAL A 1 182 ? 5.117 -23.312 -3.889 1 98.56 182 VAL A O 1
ATOM 1404 N N . LEU A 1 183 ? 6.32 -23.375 -5.727 1 98.62 183 LEU A N 1
ATOM 1405 C CA . LEU A 1 183 ? 5.191 -23.688 -6.598 1 98.62 183 LEU A CA 1
ATOM 1406 C C . LEU A 1 183 ? 4.586 -25.047 -6.25 1 98.62 183 LEU A C 1
ATOM 1408 O O . LEU A 1 183 ? 3.365 -25.203 -6.254 1 98.62 183 LEU A O 1
ATOM 1412 N N . LEU A 1 184 ? 5.406 -26 -5.953 1 98.31 184 LEU A N 1
ATOM 1413 C CA . LEU A 1 184 ? 4.926 -27.312 -5.559 1 98.31 184 LEU A CA 1
ATOM 1414 C C . LEU A 1 184 ? 4.156 -27.25 -4.242 1 98.31 184 LEU A C 1
ATOM 1416 O O . LEU A 1 184 ? 3.078 -27.828 -4.113 1 98.31 184 LEU A O 1
ATOM 1420 N N . SER A 1 185 ? 4.73 -26.516 -3.338 1 98.5 185 SER A N 1
ATOM 1421 C CA . SER A 1 185 ? 4.059 -26.344 -2.057 1 98.5 185 SER A CA 1
ATOM 1422 C C . SER A 1 185 ? 2.74 -25.594 -2.227 1 98.5 185 SER A C 1
ATOM 1424 O O . SER A 1 185 ? 1.739 -25.922 -1.591 1 98.5 185 SER A O 1
ATOM 1426 N N . PHE A 1 186 ? 2.762 -24.625 -3.041 1 98.19 186 PHE A N 1
ATOM 1427 C CA . PHE A 1 186 ? 1.588 -23.812 -3.33 1 98.19 186 PHE A CA 1
ATOM 1428 C C . PHE A 1 186 ? 0.493 -24.656 -3.98 1 98.19 186 PHE A C 1
ATOM 1430 O O . PHE A 1 186 ? -0.682 -24.531 -3.627 1 98.19 186 PHE A O 1
ATOM 1437 N N . GLN A 1 187 ? 0.851 -25.469 -4.91 1 97.25 187 GLN A N 1
ATOM 1438 C CA . GLN A 1 187 ? -0.099 -26.391 -5.535 1 97.25 187 GLN A CA 1
ATOM 1439 C C . GLN A 1 187 ? -0.751 -27.297 -4.492 1 97.25 187 GLN A C 1
ATOM 1441 O O . GLN A 1 187 ? -1.976 -27.438 -4.473 1 97.25 187 GLN A O 1
ATOM 1446 N N . ALA A 1 188 ? 0.07 -27.891 -3.678 1 96.38 188 ALA A N 1
ATOM 1447 C CA . ALA A 1 188 ? -0.435 -28.781 -2.639 1 96.38 188 ALA A CA 1
ATOM 1448 C C . ALA A 1 188 ? -1.378 -28.031 -1.691 1 96.38 188 ALA A C 1
ATOM 1450 O O . ALA A 1 188 ? -2.418 -28.578 -1.3 1 96.38 188 ALA A O 1
ATOM 1451 N N . PHE A 1 189 ? -1.026 -26.844 -1.325 1 96.94 189 PHE A N 1
ATOM 1452 C CA . PHE A 1 189 ? -1.836 -26.031 -0.427 1 96.94 189 PHE A CA 1
ATOM 1453 C C . PHE A 1 189 ? -3.182 -25.703 -1.062 1 96.94 189 PHE A C 1
ATOM 1455 O O . PHE A 1 189 ? -4.219 -25.75 -0.396 1 96.94 189 PHE A O 1
ATOM 1462 N N . THR A 1 190 ? -3.137 -25.328 -2.334 1 97.06 190 THR A N 1
ATOM 1463 C CA . THR A 1 190 ? -4.359 -25.016 -3.066 1 97.06 190 THR A CA 1
ATOM 1464 C C . THR A 1 190 ? -5.305 -26.203 -3.08 1 97.06 190 THR A C 1
ATOM 1466 O O . THR A 1 190 ? -6.504 -26.062 -2.83 1 97.06 190 THR A O 1
ATOM 1469 N N . LEU A 1 191 ? -4.809 -27.375 -3.312 1 94.44 191 LEU A N 1
ATOM 1470 C CA . LEU A 1 191 ? -5.609 -28.594 -3.348 1 94.44 191 LEU A CA 1
ATOM 1471 C C . LEU A 1 191 ? -6.207 -28.891 -1.978 1 94.44 191 LEU A C 1
ATOM 1473 O O . LEU A 1 191 ? -7.371 -29.281 -1.876 1 94.44 191 LEU A O 1
ATOM 1477 N N . ARG A 1 192 ? -5.406 -28.688 -0.977 1 93.12 192 ARG A N 1
ATOM 1478 C CA . ARG A 1 192 ? -5.875 -28.922 0.383 1 93.12 192 ARG A CA 1
ATOM 1479 C C . ARG A 1 192 ? -7.039 -28 0.729 1 93.12 192 ARG A C 1
ATOM 1481 O O . ARG A 1 192 ? -7.996 -28.422 1.386 1 93.12 192 ARG A O 1
ATOM 1488 N N . LEU A 1 193 ? -6.879 -26.781 0.312 1 93.25 193 LEU A N 1
ATOM 1489 C CA . LEU A 1 193 ? -7.914 -25.812 0.613 1 93.25 193 LEU A CA 1
ATOM 1490 C C . LEU A 1 193 ? -9.195 -26.109 -0.154 1 93.25 193 LEU A C 1
ATOM 1492 O O . LEU A 1 193 ? -10.297 -25.875 0.346 1 93.25 193 LEU A O 1
ATOM 1496 N N . GLN A 1 194 ? -9.133 -26.688 -1.29 1 88.19 194 GLN A N 1
ATOM 1497 C CA . GLN A 1 194 ? -10.289 -27 -2.125 1 88.19 194 GLN A CA 1
ATOM 1498 C C . GLN A 1 194 ? -10.953 -28.312 -1.687 1 88.19 194 GLN A C 1
ATOM 1500 O O . GLN A 1 194 ? -12.133 -28.531 -1.944 1 88.19 194 GLN A O 1
ATOM 1505 N N . SER A 1 195 ? -10.172 -29.344 -1.293 1 76.62 195 SER A N 1
ATOM 1506 C CA . SER A 1 195 ? -10.703 -30.641 -0.891 1 76.62 195 SER A CA 1
ATOM 1507 C C . SER A 1 195 ? -11.594 -30.531 0.341 1 76.62 195 SER A C 1
ATOM 1509 O O . SER A 1 195 ? -12.531 -31.312 0.515 1 76.62 195 SER A O 1
ATOM 1511 N N . LYS A 1 196 ? -11.211 -29.703 1.387 1 52.94 196 LYS A N 1
ATOM 1512 C CA . LYS A 1 196 ? -12.023 -29.609 2.592 1 52.94 196 LYS A CA 1
ATOM 1513 C C . LYS A 1 196 ? -13.477 -29.266 2.248 1 52.94 196 LYS A C 1
ATOM 1515 O O . LYS A 1 196 ? -14.383 -29.516 3.043 1 52.94 196 LYS A O 1
ATOM 1520 N N . CYS A 1 197 ? -13.648 -28.625 1.216 1 48.56 197 CYS A N 1
ATOM 1521 C CA . CYS A 1 197 ? -15.047 -28.344 0.937 1 48.56 197 CYS A CA 1
ATOM 1522 C C . CYS A 1 197 ? -15.812 -29.625 0.624 1 48.56 197 CYS A C 1
ATOM 1524 O O . CYS A 1 197 ? -17.031 -29.688 0.769 1 48.56 197 CYS A O 1
ATOM 1526 N N . CYS A 1 198 ? -15.203 -30.641 0.132 1 42.81 198 CYS A N 1
ATOM 1527 C CA . CYS A 1 198 ? -15.984 -31.844 -0.146 1 42.81 198 CYS A CA 1
ATOM 1528 C C . CYS A 1 198 ? -16.5 -32.469 1.145 1 42.81 198 CYS A C 1
ATOM 1530 O O . CYS A 1 198 ? -17.594 -33.062 1.163 1 42.81 198 CYS A O 1
ATOM 1532 N N . ILE A 1 199 ? -15.719 -32.438 2.135 1 39.03 199 ILE A N 1
ATOM 1533 C CA . ILE A 1 199 ? -16.219 -33.062 3.352 1 39.03 199 ILE A CA 1
ATOM 1534 C C . ILE A 1 199 ? -17.297 -32.188 3.992 1 39.03 199 ILE A C 1
ATOM 1536 O O . ILE A 1 199 ? -18.344 -32.719 4.406 1 39.03 199 ILE A O 1
ATOM 1540 N N . ASN A 1 200 ? -17.094 -30.891 4.086 1 40.59 200 ASN A N 1
ATOM 1541 C CA . ASN A 1 200 ? -18.047 -30.078 4.812 1 40.59 200 ASN A CA 1
ATOM 1542 C C . ASN A 1 200 ? -19.312 -29.844 3.994 1 40.59 200 ASN A C 1
ATOM 1544 O O . ASN A 1 200 ? -20.391 -29.594 4.551 1 40.59 200 ASN A O 1
ATOM 1548 N N . GLN A 1 201 ? -19.203 -29.797 2.723 1 38.19 201 GLN A N 1
ATOM 1549 C CA . GLN A 1 201 ? -20.453 -29.703 1.98 1 38.19 201 GLN A CA 1
ATOM 1550 C C . GLN A 1 201 ? -21.281 -30.969 2.135 1 38.19 201 GLN A C 1
ATOM 1552 O O . GLN A 1 201 ? -22.516 -30.906 2.203 1 38.19 201 GLN A O 1
ATOM 1557 N N . TYR A 1 202 ? -20.672 -32.094 2.271 1 35.47 202 TYR A N 1
ATOM 1558 C CA . TYR A 1 202 ? -21.391 -33.344 2.52 1 35.47 202 TYR A CA 1
ATOM 1559 C C . TYR A 1 202 ? -21.922 -33.375 3.947 1 35.47 202 TYR A C 1
ATOM 1561 O O . TYR A 1 202 ? -23.062 -33.781 4.18 1 35.47 202 TYR A O 1
ATOM 1569 N N . GLU A 1 203 ? -21.109 -33 4.879 1 38.66 203 GLU A N 1
ATOM 1570 C CA . GLU A 1 203 ? -21.594 -33.094 6.254 1 38.66 203 GLU A CA 1
ATOM 1571 C C . GLU A 1 203 ? -22.594 -31.969 6.543 1 38.66 203 GLU A C 1
ATOM 1573 O O . GLU A 1 203 ? -23.547 -32.156 7.285 1 38.66 203 GLU A O 1
ATOM 1578 N N . PHE A 1 204 ? -22.359 -30.797 5.961 1 38.59 204 PHE A N 1
ATOM 1579 C CA . PHE A 1 204 ? -23.312 -29.719 6.188 1 38.59 204 PHE A CA 1
ATOM 1580 C C . PHE A 1 204 ? -24.641 -30.031 5.488 1 38.59 204 PHE A C 1
ATOM 1582 O O . PHE A 1 204 ? -25.703 -29.719 6.016 1 38.59 204 PHE A O 1
ATOM 1589 N N . LYS A 1 205 ? -24.609 -30.734 4.461 1 36.59 205 LYS A N 1
ATOM 1590 C CA . LYS A 1 205 ? -25.844 -31.219 3.863 1 36.59 205 LYS A CA 1
ATOM 1591 C C . LYS A 1 205 ? -26.422 -32.375 4.668 1 36.59 205 LYS A C 1
ATOM 1593 O O . LYS A 1 205 ? -27.625 -32.5 4.82 1 36.59 205 LYS A O 1
ATOM 1598 N N . LYS A 1 206 ? -25.609 -33.281 5.223 1 39.09 206 LYS A N 1
ATOM 1599 C CA . LYS A 1 206 ? -26.141 -34.375 5.992 1 39.09 206 LYS A CA 1
ATOM 1600 C C . LYS A 1 206 ? -26.672 -33.906 7.348 1 39.09 206 LYS A C 1
ATOM 1602 O O . LYS A 1 206 ? -27.688 -34.406 7.836 1 39.09 206 LYS A O 1
ATOM 1607 N N . ASN A 1 207 ? -25.953 -33 7.965 1 35.56 207 ASN A N 1
ATOM 1608 C CA . ASN A 1 207 ? -26.391 -32.562 9.297 1 35.56 207 ASN A CA 1
ATOM 1609 C C . ASN A 1 207 ? -27.609 -31.656 9.227 1 35.56 207 ASN A C 1
ATOM 1611 O O . ASN A 1 207 ? -28.312 -31.484 10.219 1 35.56 207 ASN A O 1
ATOM 1615 N N . LYS A 1 208 ? -27.641 -30.984 8.047 1 38.75 208 LYS A N 1
ATOM 1616 C CA . LYS A 1 208 ? -28.906 -30.281 7.906 1 38.75 208 LYS A CA 1
ATOM 1617 C C . LYS A 1 208 ? -30.062 -31.281 7.754 1 38.75 208 LYS A C 1
ATOM 1619 O O . LYS A 1 208 ? -31.219 -30.922 7.98 1 38.75 208 LYS A O 1
ATOM 1624 N N . GLN A 1 209 ? -29.719 -32.375 7.188 1 33.12 209 GLN A N 1
ATOM 1625 C CA . GLN A 1 209 ? -30.797 -33.375 7.105 1 33.12 209 GLN A CA 1
ATOM 1626 C C . GLN A 1 209 ? -31.094 -33.969 8.477 1 33.12 209 GLN A C 1
ATOM 1628 O O . GLN A 1 209 ? -32.25 -34.344 8.75 1 33.12 209 GLN A O 1
ATOM 1633 N N . SER A 1 210 ? -29.938 -34.281 9.258 1 35.94 210 SER A N 1
ATOM 1634 C CA . SER A 1 210 ? -30.203 -34.969 10.516 1 35.94 210 SER A CA 1
ATOM 1635 C C . SER A 1 210 ? -30.828 -34.031 11.539 1 35.94 210 SER A C 1
ATOM 1637 O O . SER A 1 210 ? -31.359 -34.469 12.562 1 35.94 210 SER A O 1
ATOM 1639 N N . LEU A 1 211 ? -30.406 -32.719 11.422 1 33.12 211 LEU A N 1
ATOM 1640 C CA . LEU A 1 211 ? -30.953 -31.859 12.453 1 33.12 211 LEU A CA 1
ATOM 1641 C C . LEU A 1 211 ? -32.469 -31.703 12.281 1 33.12 211 LEU A C 1
ATOM 1643 O O . LEU A 1 211 ? -33.094 -30.953 13.023 1 33.12 211 LEU A O 1
ATOM 1647 N N . ARG A 1 212 ? -32.812 -32.156 11.062 1 30.97 212 ARG A N 1
ATOM 1648 C CA . ARG A 1 212 ? -34.25 -31.938 11.016 1 30.97 212 ARG A CA 1
ATOM 1649 C C . ARG A 1 212 ? -34.938 -32.75 12.094 1 30.97 212 ARG A C 1
ATOM 1651 O O . ARG A 1 212 ? -36.031 -32.344 12.57 1 30.97 212 ARG A O 1
ATOM 1658 N N . THR A 1 213 ? -34.562 -34 12.164 1 28.81 213 THR A N 1
ATOM 1659 C CA . THR A 1 213 ? -35.625 -34.812 12.766 1 28.81 213 THR A CA 1
ATOM 1660 C C . THR A 1 213 ? -35.531 -34.781 14.289 1 28.81 213 THR A C 1
ATOM 1662 O O . THR A 1 213 ? -36.375 -35.344 14.984 1 28.81 213 THR A O 1
ATOM 1665 N N . LYS A 1 214 ? -34.219 -34.875 14.82 1 30.17 214 LYS A N 1
ATOM 1666 C CA . LYS A 1 214 ? -34.406 -35.469 16.141 1 30.17 214 LYS A CA 1
ATOM 1667 C C . LYS A 1 214 ? -35.094 -34.5 17.094 1 30.17 214 LYS A C 1
ATOM 1669 O O . LYS A 1 214 ? -34.812 -33.281 17.078 1 30.17 214 LYS A O 1
ATOM 1674 N N . PRO A 1 215 ? -36.156 -34.906 17.719 1 27.5 215 PRO A N 1
ATOM 1675 C CA . PRO A 1 215 ? -36.938 -34.188 18.719 1 27.5 215 PRO A CA 1
ATOM 1676 C C . PRO A 1 215 ? -36.062 -33.625 19.859 1 27.5 215 PRO A C 1
ATOM 1678 O O . PRO A 1 215 ? -34.969 -34.156 20.125 1 27.5 215 PRO A O 1
ATOM 1681 N N . ALA A 1 216 ? -36.188 -32.344 20.234 1 29.98 216 ALA A N 1
ATOM 1682 C CA . ALA A 1 216 ? -35.625 -31.422 21.219 1 29.98 216 ALA A CA 1
ATOM 1683 C C . ALA A 1 216 ? -35.438 -32.094 22.562 1 29.98 216 ALA A C 1
ATOM 1685 O O . ALA A 1 216 ? -36.344 -32.125 23.391 1 29.98 216 ALA A O 1
ATOM 1686 N N . GLY A 1 217 ? -34.938 -33.469 22.5 1 25.31 217 GLY A N 1
ATOM 1687 C CA . GLY A 1 217 ? -34.875 -33.875 23.891 1 25.31 217 GLY A CA 1
ATOM 1688 C C . GLY A 1 217 ? -33.938 -33.062 24.734 1 25.31 217 GLY A C 1
ATOM 1689 O O . GLY A 1 217 ? -33.094 -32.344 24.203 1 25.31 217 GLY A O 1
ATOM 1690 N N . LYS A 1 218 ? -33.875 -33.344 26.125 1 26.81 218 LYS A N 1
ATOM 1691 C CA . LYS A 1 218 ? -33.625 -32.625 27.375 1 26.81 218 LYS A CA 1
ATOM 1692 C C . LYS A 1 218 ? -32.125 -32.25 27.516 1 26.81 218 LYS A C 1
ATOM 1694 O O . LYS A 1 218 ? -31.797 -31.281 28.172 1 26.81 218 LYS A O 1
ATOM 1699 N N . ASN A 1 219 ? -31.094 -33.219 27.281 1 26.81 219 ASN A N 1
ATOM 1700 C CA . ASN A 1 219 ? -30 -33.062 28.219 1 26.81 219 ASN A CA 1
ATOM 1701 C C . ASN A 1 219 ? -28.938 -32.094 27.688 1 26.81 219 ASN A C 1
ATOM 1703 O O . ASN A 1 219 ? -28.359 -32.312 26.625 1 26.81 219 ASN A O 1
ATOM 1707 N N . GLY A 1 220 ? -28.969 -30.781 27.922 1 26.42 220 GLY A N 1
ATOM 1708 C CA . GLY A 1 220 ? -28.188 -29.594 27.641 1 26.42 220 GLY A CA 1
ATOM 1709 C C . GLY A 1 220 ? -26.734 -29.703 28.062 1 26.42 220 GLY A C 1
ATOM 1710 O O . GLY A 1 220 ? -25.922 -28.828 27.766 1 26.42 220 GLY A O 1
ATOM 1711 N N . SER A 1 221 ? -26.359 -30.562 28.984 1 29.06 221 SER A N 1
ATOM 1712 C CA . SER A 1 221 ? -25.141 -30.344 29.75 1 29.06 221 SER A CA 1
ATOM 1713 C C . SER A 1 221 ? -23.906 -30.766 28.953 1 29.06 221 SER A C 1
ATOM 1715 O O . SER A 1 221 ? -22.781 -30.328 29.234 1 29.06 221 SER A O 1
ATOM 1717 N N . ALA A 1 222 ? -23.969 -31.75 28.047 1 30.16 222 ALA A N 1
ATOM 1718 C CA . ALA A 1 222 ? -22.75 -32.406 27.578 1 30.16 222 ALA A CA 1
ATOM 1719 C C . ALA A 1 222 ? -22.047 -31.547 26.516 1 30.16 222 ALA A C 1
ATOM 1721 O O . ALA A 1 222 ? -20.906 -31.828 26.156 1 30.16 222 ALA A O 1
ATOM 1722 N N . ARG A 1 223 ? -22.781 -30.641 25.875 1 30.75 223 ARG A N 1
ATOM 1723 C CA . ARG A 1 223 ? -22.141 -29.984 24.75 1 30.75 223 ARG A CA 1
ATOM 1724 C C . ARG A 1 223 ? -21.094 -28.969 25.219 1 30.75 223 ARG A C 1
ATOM 1726 O O . ARG A 1 223 ? -20.219 -28.562 24.453 1 30.75 223 ARG A O 1
ATOM 1733 N N . LEU A 1 224 ? -21.156 -28.531 26.562 1 31.39 224 LEU A N 1
ATOM 1734 C CA . LEU A 1 224 ? -20.172 -27.531 27 1 31.39 224 LEU A CA 1
ATOM 1735 C C . LEU A 1 224 ? -18.812 -28.172 27.203 1 31.39 224 LEU A C 1
ATOM 1737 O O . LEU A 1 224 ? -17.781 -27.484 27.109 1 31.39 224 LEU A O 1
ATOM 1741 N N . ALA A 1 225 ? -18.766 -29.484 27.484 1 33.09 225 ALA A N 1
ATOM 1742 C CA . ALA A 1 225 ? -17.469 -30.078 27.797 1 33.09 225 ALA A CA 1
ATOM 1743 C C . ALA A 1 225 ? -16.625 -30.234 26.531 1 33.09 225 ALA A C 1
ATOM 1745 O O . ALA A 1 225 ? -15.406 -30.062 26.562 1 33.09 225 ALA A O 1
ATOM 1746 N N . SER A 1 226 ? -17.297 -30.531 25.391 1 34.59 226 SER A N 1
ATOM 1747 C CA . SER A 1 226 ? -16.484 -30.766 24.188 1 34.59 226 SER A CA 1
ATOM 1748 C C . SER A 1 226 ? -15.859 -29.469 23.688 1 34.59 226 SER A C 1
ATOM 1750 O O . SER A 1 226 ? -14.805 -29.484 23.062 1 34.59 226 SER A O 1
ATOM 1752 N N . LEU A 1 227 ? -16.453 -28.312 24.031 1 34.78 227 LEU A N 1
ATOM 1753 C CA . LEU A 1 227 ? -15.859 -27.047 23.609 1 34.78 227 LEU A CA 1
ATOM 1754 C C . LEU A 1 227 ? -14.617 -26.734 24.438 1 34.78 227 LEU A C 1
ATOM 1756 O O . LEU A 1 227 ? -13.641 -26.188 23.906 1 34.78 227 LEU A O 1
ATOM 1760 N N . SER A 1 228 ? -14.57 -27.188 25.688 1 37.53 228 SER A N 1
ATOM 1761 C CA . SER A 1 228 ? -13.398 -26.906 26.516 1 37.53 228 SER A CA 1
ATOM 1762 C C . SER A 1 228 ? -12.188 -27.703 26.047 1 37.53 228 SER A C 1
ATOM 1764 O O . SER A 1 228 ? -11.07 -27.188 26.016 1 37.53 228 SER A O 1
ATOM 1766 N N . ALA A 1 229 ? -12.398 -28.922 25.609 1 40.66 229 ALA A N 1
ATOM 1767 C CA . ALA A 1 229 ? -11.266 -29.719 25.141 1 40.66 229 ALA A CA 1
ATOM 1768 C C . ALA A 1 229 ? -10.711 -29.156 23.844 1 40.66 229 ALA A C 1
ATOM 1770 O O . ALA A 1 229 ? -9.492 -29.156 23.625 1 40.66 229 ALA A O 1
ATOM 1771 N N . ARG A 1 230 ? -11.617 -28.641 23.016 1 39 230 ARG A N 1
ATOM 1772 C CA . ARG A 1 230 ? -11.125 -28.078 21.766 1 39 230 ARG A CA 1
ATOM 1773 C C . ARG A 1 230 ? -10.391 -26.766 22 1 39 230 ARG A C 1
ATOM 1775 O O . ARG A 1 230 ? -9.414 -26.453 21.312 1 39 230 ARG A O 1
ATOM 1782 N N . LEU A 1 231 ? -10.766 -26.062 23.125 1 40.25 231 LEU A N 1
ATOM 1783 C CA . LEU A 1 231 ? -10.008 -24.859 23.484 1 40.25 231 LEU A CA 1
ATOM 1784 C C . LEU A 1 231 ? -8.633 -25.234 24.016 1 40.25 231 LEU A C 1
ATOM 1786 O O . LEU A 1 231 ? -7.648 -24.531 23.75 1 40.25 231 LEU A O 1
ATOM 1790 N N . GLY A 1 232 ? -8.555 -26.312 24.688 1 41.12 232 GLY A N 1
ATOM 1791 C CA . GLY A 1 232 ? -7.258 -26.766 25.156 1 41.12 232 GLY A CA 1
ATOM 1792 C C . GLY A 1 232 ? -6.324 -27.188 24.031 1 41.12 232 GLY A C 1
ATOM 1793 O O . GLY A 1 232 ? -5.125 -26.906 24.078 1 41.12 232 GLY A O 1
ATOM 1794 N N . ALA A 1 233 ? -6.883 -27.828 23.047 1 41.53 233 ALA A N 1
ATOM 1795 C CA . ALA A 1 233 ? -6.055 -28.234 21.906 1 41.53 233 ALA A CA 1
ATOM 1796 C C . ALA A 1 233 ? -5.57 -27.016 21.125 1 41.53 233 ALA A C 1
ATOM 1798 O O . ALA A 1 233 ? -4.426 -26.984 20.656 1 41.53 233 ALA A O 1
ATOM 1799 N N . LEU A 1 234 ? -6.438 -26.016 21.125 1 39.47 234 LEU A N 1
ATOM 1800 C CA . LEU A 1 234 ? -6.012 -24.781 20.469 1 39.47 234 LEU A CA 1
ATOM 1801 C C . LEU A 1 234 ? -4.93 -24.078 21.266 1 39.47 234 LEU A C 1
ATOM 1803 O O . LEU A 1 234 ? -3.984 -23.516 20.703 1 39.47 234 LEU A O 1
ATOM 1807 N N . HIS A 1 235 ? -4.98 -24.172 22.594 1 40.66 235 HIS A N 1
ATOM 1808 C CA . HIS A 1 235 ? -3.93 -23.594 23.422 1 40.66 235 HIS A CA 1
ATOM 1809 C C . HIS A 1 235 ? -2.613 -24.344 23.25 1 40.66 235 HIS A C 1
ATOM 1811 O O . HIS A 1 235 ? -1.55 -23.734 23.172 1 40.66 235 HIS A O 1
ATOM 1817 N N . ASN A 1 236 ? -2.67 -25.625 23.172 1 42.34 236 ASN A N 1
ATOM 1818 C CA . ASN A 1 236 ? -1.452 -26.406 22.953 1 42.34 236 ASN A CA 1
ATOM 1819 C C . ASN A 1 236 ? -0.876 -26.156 21.562 1 42.34 236 ASN A C 1
ATOM 1821 O O . ASN A 1 236 ? 0.343 -26.109 21.391 1 42.34 236 ASN A O 1
ATOM 1825 N N . ALA A 1 237 ? -1.727 -25.969 20.578 1 39.19 237 ALA A N 1
ATOM 1826 C CA . ALA A 1 237 ? -1.26 -25.656 19.234 1 39.19 237 ALA A CA 1
ATOM 1827 C C . ALA A 1 237 ? -0.61 -24.281 19.188 1 39.19 237 ALA A C 1
ATOM 1829 O O . ALA A 1 237 ? 0.419 -24.094 18.547 1 39.19 237 ALA A O 1
ATOM 1830 N N . ALA A 1 238 ? -1.122 -23.406 20.016 1 41.25 238 ALA A N 1
ATOM 1831 C CA . ALA A 1 238 ? -0.511 -22.078 20.094 1 41.25 238 ALA A CA 1
ATOM 1832 C C . ALA A 1 238 ? 0.855 -22.141 20.766 1 41.25 238 ALA A C 1
ATOM 1834 O O . ALA A 1 238 ? 1.798 -21.469 20.344 1 41.25 238 ALA A O 1
ATOM 1835 N N . ARG A 1 239 ? 1.046 -22.938 21.75 1 43.72 239 ARG A N 1
ATOM 1836 C CA . ARG A 1 239 ? 2.336 -23.109 22.406 1 43.72 239 ARG A CA 1
ATOM 1837 C C . ARG A 1 239 ? 3.346 -23.766 21.469 1 43.72 239 ARG A C 1
ATOM 1839 O O . ARG A 1 239 ? 4.523 -23.391 21.469 1 43.72 239 ARG A O 1
ATOM 1846 N N . ARG A 1 240 ? 2.898 -24.703 20.719 1 42.06 240 ARG A N 1
ATOM 1847 C CA . ARG A 1 240 ? 3.789 -25.344 19.75 1 42.06 240 ARG A CA 1
ATOM 1848 C C . ARG A 1 240 ? 4.195 -24.375 18.656 1 42.06 240 ARG A C 1
ATOM 1850 O O . ARG A 1 240 ? 5.352 -24.375 18.219 1 42.06 240 ARG A O 1
ATOM 1857 N N . LEU A 1 241 ? 3.279 -23.5 18.328 1 37.66 241 LEU A N 1
ATOM 1858 C CA . LEU A 1 241 ? 3.594 -22.484 17.312 1 37.66 241 LEU A CA 1
ATOM 1859 C C . LEU A 1 241 ? 4.578 -21.453 17.859 1 37.66 241 LEU A C 1
ATOM 1861 O O . LEU A 1 241 ? 5.512 -21.062 17.156 1 37.66 241 LEU A O 1
ATOM 1865 N N . ALA A 1 242 ? 4.469 -21.141 19.109 1 40.25 242 ALA A N 1
ATOM 1866 C CA . ALA A 1 242 ? 5.426 -20.234 19.734 1 40.25 242 ALA A CA 1
ATOM 1867 C C . ALA A 1 242 ? 6.809 -20.875 19.828 1 40.25 242 ALA A C 1
ATOM 1869 O O . ALA A 1 242 ? 7.82 -20.203 19.594 1 40.25 242 ALA A O 1
ATOM 1870 N N . ARG A 1 243 ? 6.887 -22.109 20.094 1 42.22 243 ARG A N 1
ATOM 1871 C CA . ARG A 1 243 ? 8.164 -22.797 20.156 1 42.22 243 ARG A CA 1
ATOM 1872 C C . ARG A 1 243 ? 8.805 -22.891 18.781 1 42.22 243 ARG A C 1
ATOM 1874 O O . ARG A 1 243 ? 10.023 -22.75 18.641 1 42.22 243 ARG A O 1
ATOM 1881 N N . ASN A 1 244 ? 8 -23.125 17.844 1 35.31 244 ASN A N 1
ATOM 1882 C CA . ASN A 1 244 ? 8.523 -23.219 16.484 1 35.31 244 ASN A CA 1
ATOM 1883 C C . ASN A 1 244 ? 9.023 -21.859 15.984 1 35.31 244 ASN A C 1
ATOM 1885 O O . ASN A 1 244 ? 10.039 -21.781 15.289 1 35.31 244 ASN A O 1
ATOM 1889 N N . THR A 1 245 ? 8.383 -20.844 16.375 1 35.22 245 THR A N 1
ATOM 1890 C CA . THR A 1 245 ? 8.82 -19.5 15.992 1 35.22 245 THR A CA 1
ATOM 1891 C C . THR A 1 245 ? 10.109 -19.125 16.719 1 35.22 245 THR A C 1
ATOM 1893 O O . THR A 1 245 ? 11 -18.516 16.125 1 35.22 245 THR A O 1
ATOM 1896 N N . ALA A 1 246 ? 10.242 -19.531 17.953 1 36.53 246 ALA A N 1
ATOM 1897 C CA . ALA A 1 246 ? 11.492 -19.297 18.672 1 36.53 246 ALA A CA 1
ATOM 1898 C C . ALA A 1 246 ? 12.633 -20.094 18.062 1 36.53 246 ALA A C 1
ATOM 1900 O O . ALA A 1 246 ? 13.758 -19.594 17.953 1 36.53 246 ALA A O 1
ATOM 1901 N N . ARG A 1 247 ? 12.344 -21.266 17.688 1 38.19 247 ARG A N 1
ATOM 1902 C CA . ARG A 1 247 ? 13.391 -22.094 17.078 1 38.19 247 ARG A CA 1
ATOM 1903 C C . ARG A 1 247 ? 13.789 -21.547 15.719 1 38.19 247 ARG A C 1
ATOM 1905 O O . ARG A 1 247 ? 14.969 -21.562 15.359 1 38.19 247 ARG A O 1
ATOM 1912 N N . HIS A 1 248 ? 12.836 -21.125 15 1 32.94 248 HIS A N 1
ATOM 1913 C CA . HIS A 1 248 ? 13.141 -20.547 13.695 1 32.94 248 HIS A CA 1
ATOM 1914 C C . HIS A 1 248 ? 13.906 -19.234 13.828 1 32.94 248 HIS A C 1
ATOM 1916 O O . HIS A 1 248 ? 14.875 -19 13.109 1 32.94 248 HIS A O 1
ATOM 1922 N N . ALA A 1 249 ? 13.508 -18.438 14.773 1 31.33 249 ALA A N 1
ATOM 1923 C CA . ALA A 1 249 ? 14.266 -17.203 15.023 1 31.33 249 ALA A CA 1
ATOM 1924 C C . ALA A 1 249 ? 15.703 -17.516 15.422 1 31.33 249 ALA A C 1
ATOM 1926 O O . ALA A 1 249 ? 16.641 -16.828 14.992 1 31.33 249 ALA A O 1
ATOM 1927 N N . ALA A 1 250 ? 15.859 -18.5 16.141 1 31.95 250 ALA A N 1
ATOM 1928 C CA . ALA A 1 250 ? 17.219 -18.891 16.547 1 31.95 250 ALA A CA 1
ATOM 1929 C C . ALA A 1 250 ? 18.016 -19.391 15.344 1 31.95 250 ALA A C 1
ATOM 1931 O O . ALA A 1 250 ? 19.219 -19.156 15.258 1 31.95 250 ALA A O 1
ATOM 1932 N N . ARG A 1 251 ? 17.344 -20.141 14.492 1 32.72 251 ARG A N 1
ATOM 1933 C CA . ARG A 1 251 ? 18.047 -20.703 13.336 1 32.72 251 ARG A CA 1
ATOM 1934 C C . ARG A 1 251 ? 18.453 -19.594 12.367 1 32.72 251 ARG A C 1
ATOM 1936 O O . ARG A 1 251 ? 19.516 -19.656 11.758 1 32.72 251 ARG A O 1
ATOM 1943 N N . VAL A 1 252 ? 17.516 -18.703 12.156 1 30.56 252 VAL A N 1
ATOM 1944 C CA . VAL A 1 252 ? 17.828 -17.672 11.172 1 30.56 252 VAL A CA 1
ATOM 1945 C C . VAL A 1 252 ? 18.969 -16.797 11.68 1 30.56 252 VAL A C 1
ATOM 1947 O O . VAL A 1 252 ? 19.719 -16.234 10.891 1 30.56 252 VAL A O 1
ATOM 1950 N N . CYS A 1 253 ? 18.875 -16.5 12.992 1 29.64 253 CYS A N 1
ATOM 1951 C CA . CYS A 1 253 ? 19.969 -15.641 13.445 1 29.64 253 CYS A CA 1
ATOM 1952 C C . CYS A 1 253 ? 21.234 -16.453 13.641 1 29.64 253 CYS A C 1
ATOM 1954 O O . CYS A 1 253 ? 22.125 -16.047 14.398 1 29.64 253 CYS A O 1
ATOM 1956 N N . GLY A 1 254 ? 21.656 -17.297 12.656 1 28.83 254 GLY A N 1
ATOM 1957 C CA . GLY A 1 254 ? 22.906 -18.031 12.477 1 28.83 254 GLY A CA 1
ATOM 1958 C C . GLY A 1 254 ? 23.547 -18.469 13.781 1 28.83 254 GLY A C 1
ATOM 1959 O O . GLY A 1 254 ? 24.719 -18.828 13.812 1 28.83 254 GLY A O 1
ATOM 1960 N N . ALA A 1 255 ? 23.047 -17.922 14.891 1 29.41 255 ALA A N 1
ATOM 1961 C CA . ALA A 1 255 ? 23.797 -18.344 16.078 1 29.41 255 ALA A CA 1
ATOM 1962 C C . ALA A 1 255 ? 23.578 -19.828 16.375 1 29.41 255 ALA A C 1
ATOM 1964 O O . ALA A 1 255 ? 22.484 -20.219 16.781 1 29.41 255 ALA A O 1
ATOM 1965 N N . GLU A 1 256 ? 24.109 -20.688 15.5 1 29.42 256 GLU A N 1
ATOM 1966 C CA . GLU A 1 256 ? 24.047 -22.156 15.594 1 29.42 256 GLU A CA 1
ATOM 1967 C C . GLU A 1 256 ? 24.328 -22.625 17.016 1 29.42 256 GLU A C 1
ATOM 1969 O O . GLU A 1 256 ? 23.812 -23.656 17.438 1 29.42 256 GLU A O 1
ATOM 1974 N N . GLY A 1 257 ? 25.5 -22.109 17.625 1 31.69 257 GLY A N 1
ATOM 1975 C CA . GLY A 1 257 ? 26.172 -22.891 18.656 1 31.69 257 GLY A CA 1
ATOM 1976 C C . GLY A 1 257 ? 25.406 -22.953 19.953 1 31.69 257 GLY A C 1
ATOM 1977 O O . GLY A 1 257 ? 25.938 -23.375 20.984 1 31.69 257 GLY A O 1
ATOM 1978 N N . VAL A 1 258 ? 24.484 -21.953 20.109 1 27.88 258 VAL A N 1
ATOM 1979 C CA . VAL A 1 258 ? 24.094 -21.844 21.516 1 27.88 258 VAL A CA 1
ATOM 1980 C C . VAL A 1 258 ? 23.219 -23.047 21.891 1 27.88 258 VAL A C 1
ATOM 1982 O O . VAL A 1 258 ? 22.156 -23.266 21.328 1 27.88 258 VAL A O 1
ATOM 1985 N N . ARG A 1 259 ? 24 -24.094 22.109 1 29.16 259 ARG A N 1
ATOM 1986 C CA . ARG A 1 259 ? 23.312 -25.203 22.766 1 29.16 259 ARG A CA 1
ATOM 1987 C C . ARG A 1 259 ? 22.547 -24.734 24 1 29.16 259 ARG A C 1
ATOM 1989 O O . ARG A 1 259 ? 23.125 -24.141 24.906 1 29.16 259 ARG A O 1
ATOM 1996 N N . VAL A 1 260 ? 21.406 -24.031 23.75 1 26.7 260 VAL A N 1
ATOM 1997 C CA . VAL A 1 260 ? 20.547 -23.656 24.875 1 26.7 260 VAL A CA 1
ATOM 1998 C C . VAL A 1 260 ? 20.266 -24.875 25.75 1 26.7 260 VAL A C 1
ATOM 2000 O O . VAL A 1 260 ? 19.516 -25.766 25.344 1 26.7 260 VAL A O 1
ATOM 2003 N N . ASP A 1 261 ? 21.406 -25.312 26.406 1 26.03 261 ASP A N 1
ATOM 2004 C CA . ASP A 1 261 ? 21.156 -26.328 27.422 1 26.03 261 ASP A CA 1
ATOM 2005 C C . ASP A 1 261 ? 20.062 -25.875 28.391 1 26.03 261 ASP A C 1
ATOM 2007 O O . ASP A 1 261 ? 19.656 -24.719 28.375 1 26.03 261 ASP A O 1
ATOM 2011 N N . SER A 1 262 ? 20.062 -26.438 29.672 1 24.41 262 SER A N 1
ATOM 2012 C CA . SER A 1 262 ? 19.062 -26.266 30.703 1 24.41 262 SER A CA 1
ATOM 2013 C C . SER A 1 262 ? 18.891 -24.797 31.094 1 24.41 262 SER A C 1
ATOM 2015 O O . SER A 1 262 ? 19.734 -23.969 30.75 1 24.41 262 SER A O 1
ATOM 2017 N N . ALA A 1 263 ? 17.828 -24.344 31.906 1 26.59 263 ALA A N 1
ATOM 2018 C CA . ALA A 1 263 ? 17.438 -23.031 32.406 1 26.59 263 ALA A CA 1
ATOM 2019 C C . ALA A 1 263 ? 18.672 -22.234 32.844 1 26.59 263 ALA A C 1
ATOM 2021 O O . ALA A 1 263 ? 18.578 -21.031 33.062 1 26.59 263 ALA A O 1
ATOM 2022 N N . ALA A 1 264 ? 19.812 -22.953 33.312 1 23.91 264 ALA A N 1
ATOM 2023 C CA . ALA A 1 264 ? 20.719 -22.219 34.188 1 23.91 264 ALA A CA 1
ATOM 2024 C C . ALA A 1 264 ? 21.625 -21.281 33.406 1 23.91 264 ALA A C 1
ATOM 2026 O O . ALA A 1 264 ? 21.562 -20.062 33.562 1 23.91 264 ALA A O 1
ATOM 2027 N N . ASP A 1 265 ? 23.047 -21.312 33.562 1 23.12 265 ASP A N 1
ATOM 2028 C CA . ASP A 1 265 ? 24.188 -20.391 33.625 1 23.12 265 ASP A CA 1
ATOM 2029 C C . ASP A 1 265 ? 24.797 -20.203 32.25 1 23.12 265 ASP A C 1
ATOM 2031 O O . ASP A 1 265 ? 25.453 -21.094 31.719 1 23.12 265 ASP A O 1
ATOM 2035 N N . VAL A 1 266 ? 24.203 -19.594 31.266 1 22.38 266 VAL A N 1
ATOM 2036 C CA . VAL A 1 266 ? 24.812 -19.406 29.953 1 22.38 266 VAL A CA 1
ATOM 2037 C C . VAL A 1 266 ? 26.078 -18.562 30.094 1 22.38 266 VAL A C 1
ATOM 2039 O O . VAL A 1 266 ? 26 -17.359 30.375 1 22.38 266 VAL A O 1
ATOM 2042 N N . ARG A 1 267 ? 27.219 -19.125 30.766 1 23.7 267 ARG A N 1
ATOM 2043 C CA . ARG A 1 267 ? 28.484 -18.406 30.828 1 23.7 267 ARG A CA 1
ATOM 2044 C C . ARG A 1 267 ? 29.094 -18.234 29.438 1 23.7 267 ARG A C 1
ATOM 2046 O O . ARG A 1 267 ? 29.344 -19.219 28.734 1 23.7 267 ARG A O 1
ATOM 2053 N N . VAL A 1 268 ? 28.875 -17.172 28.766 1 21.59 268 VAL A N 1
ATOM 2054 C CA . VAL A 1 268 ? 29.359 -16.75 27.453 1 21.59 268 VAL A CA 1
ATOM 2055 C C . VAL A 1 268 ? 30.891 -16.672 27.469 1 21.59 268 VAL A C 1
ATOM 2057 O O . VAL A 1 268 ? 31.469 -15.859 28.203 1 21.59 268 VAL A O 1
ATOM 2060 N N . LYS A 1 269 ? 31.703 -17.781 27.453 1 22.72 269 LYS A N 1
ATOM 2061 C CA . LYS A 1 269 ? 33.156 -17.719 27.359 1 22.72 269 LYS A CA 1
ATOM 2062 C C . LYS A 1 269 ? 33.594 -17.094 26.031 1 22.72 269 LYS A C 1
ATOM 2064 O O . LYS A 1 269 ? 33.281 -17.625 24.953 1 22.72 269 LYS A O 1
ATOM 2069 N N . ALA A 1 270 ? 33.75 -15.773 25.875 1 22.89 270 ALA A N 1
ATOM 2070 C CA . ALA A 1 270 ? 34.281 -14.953 24.781 1 22.89 270 ALA A CA 1
ATOM 2071 C C . ALA A 1 270 ? 35.719 -15.305 24.469 1 22.89 270 ALA A C 1
ATOM 2073 O O . ALA A 1 270 ? 36.625 -15.062 25.281 1 22.89 270 ALA A O 1
ATOM 2074 N N . ARG A 1 271 ? 36.156 -16.531 24.062 1 22.78 271 ARG A N 1
ATOM 2075 C CA . ARG A 1 271 ? 37.531 -16.781 23.703 1 22.78 271 ARG A CA 1
ATOM 2076 C C . ARG A 1 271 ? 37.969 -15.914 22.531 1 22.78 271 ARG A C 1
ATOM 2078 O O . ARG A 1 271 ? 37.375 -16 21.438 1 22.78 271 ARG A O 1
ATOM 2085 N N . GLY A 1 272 ? 38.406 -14.648 22.719 1 22.3 272 GLY A N 1
ATOM 2086 C CA . GLY A 1 272 ? 39 -13.633 21.859 1 22.3 272 GLY A CA 1
ATOM 2087 C C . GLY A 1 272 ? 40.281 -14.109 21.156 1 22.3 272 GLY A C 1
ATOM 2088 O O . GLY A 1 272 ? 41.281 -14.398 21.812 1 22.3 272 GLY A O 1
ATOM 2089 N N . ARG A 1 273 ? 40.281 -15.148 20.266 1 21.64 273 ARG A N 1
ATOM 2090 C CA . ARG A 1 273 ? 41.5 -15.469 19.547 1 21.64 273 ARG A CA 1
ATOM 2091 C C . ARG A 1 273 ? 42.062 -14.242 18.812 1 21.64 273 ARG A C 1
ATOM 2093 O O . ARG A 1 273 ? 41.312 -13.609 18.047 1 21.64 273 ARG A O 1
ATOM 2100 N N . ALA A 1 274 ? 43.094 -13.508 19.297 1 21.77 274 ALA A N 1
ATOM 2101 C CA . ALA A 1 274 ? 43.969 -12.414 18.891 1 21.77 274 ALA A CA 1
ATOM 2102 C C . ALA A 1 274 ? 44.688 -12.734 17.594 1 21.77 274 ALA A C 1
ATOM 2104 O O . ALA A 1 274 ? 45.594 -13.578 17.562 1 21.77 274 ALA A O 1
ATOM 2105 N N . SER A 1 275 ? 43.969 -13.18 16.5 1 19.36 275 SER A N 1
ATOM 2106 C CA . SER A 1 275 ? 44.75 -13.469 15.297 1 19.36 275 SER A CA 1
ATOM 2107 C C . SER A 1 275 ? 45.656 -12.297 14.938 1 19.36 275 SER A C 1
ATOM 2109 O O . SER A 1 275 ? 45.25 -11.141 14.977 1 19.36 275 SER A O 1
ATOM 2111 N N . GLU A 1 276 ? 47 -12.406 15.094 1 21.02 276 GLU A N 1
ATOM 2112 C CA . GLU A 1 276 ? 48.219 -11.648 14.852 1 21.02 276 GLU A CA 1
ATOM 2113 C C . GLU A 1 276 ? 48.312 -11.203 13.391 1 21.02 276 GLU A C 1
ATOM 2115 O O . GLU A 1 276 ? 48.469 -12.039 12.492 1 21.02 276 GLU A O 1
ATOM 2120 N N . ALA A 1 277 ? 47.344 -10.422 12.836 1 19.47 277 ALA A N 1
ATOM 2121 C CA . ALA A 1 277 ? 47.438 -9.898 11.469 1 19.47 277 ALA A CA 1
ATOM 2122 C C . ALA A 1 277 ? 48.812 -9.25 11.234 1 19.47 277 ALA A C 1
ATOM 2124 O O . ALA A 1 277 ? 49.219 -8.336 11.961 1 19.47 277 ALA A O 1
ATOM 2125 N N . ARG A 1 278 ? 49.812 -10.023 10.727 1 20.39 278 ARG A N 1
ATOM 2126 C CA . ARG A 1 278 ? 51.125 -9.641 10.273 1 20.39 278 ARG A CA 1
ATOM 2127 C C . ARG A 1 278 ? 51.062 -8.422 9.352 1 20.39 278 ARG A C 1
ATOM 2129 O O . ARG A 1 278 ? 50.281 -8.398 8.406 1 20.39 278 ARG A O 1
ATOM 2136 N N . LEU A 1 279 ? 51.344 -7.25 9.812 1 19.39 279 LEU A N 1
ATOM 2137 C CA . LEU A 1 279 ? 51.531 -5.902 9.273 1 19.39 279 LEU A CA 1
ATOM 2138 C C . LEU A 1 279 ? 52.5 -5.91 8.094 1 19.39 279 LEU A C 1
ATOM 2140 O O . LEU A 1 279 ? 53.688 -6.188 8.266 1 19.39 279 LEU A O 1
ATOM 2144 N N . ALA A 1 280 ? 52.062 -6.559 6.906 1 20.19 280 ALA A N 1
ATOM 2145 C CA . ALA A 1 280 ? 52.906 -6.586 5.727 1 20.19 280 ALA A CA 1
ATOM 2146 C C . ALA A 1 280 ? 53.469 -5.195 5.426 1 20.19 280 ALA A C 1
ATOM 2148 O O . ALA A 1 280 ? 52.781 -4.195 5.551 1 20.19 280 ALA A O 1
ATOM 2149 N N . ARG A 1 281 ? 54.812 -5.074 5.359 1 20.06 281 ARG A N 1
ATOM 2150 C CA . ARG A 1 281 ? 55.812 -4.035 5.188 1 20.06 281 ARG A CA 1
ATOM 2151 C C . ARG A 1 281 ? 55.594 -3.264 3.891 1 20.06 281 ARG A C 1
ATOM 2153 O O . ARG A 1 281 ? 55.156 -3.834 2.889 1 20.06 281 ARG A O 1
ATOM 2160 N N . GLY A 1 282 ? 55.438 -1.923 3.855 1 19.58 282 GLY A N 1
ATOM 2161 C CA . GLY A 1 282 ? 55.219 -0.722 3.064 1 19.58 282 GLY A CA 1
ATOM 2162 C C . GLY A 1 282 ? 56.219 -0.551 1.95 1 19.58 282 GLY A C 1
ATOM 2163 O O . GLY A 1 282 ? 57.406 -0.3 2.211 1 19.58 282 GLY A O 1
ATOM 2164 N N . GLY A 1 283 ? 56.312 -1.496 0.944 1 21.27 283 GLY A N 1
ATOM 2165 C CA . GLY A 1 283 ? 57.344 -1.349 -0.065 1 21.27 283 GLY A CA 1
ATOM 2166 C C . GLY A 1 283 ? 57.344 0.009 -0.743 1 21.27 283 GLY A C 1
ATOM 2167 O O . GLY A 1 283 ? 56.312 0.701 -0.736 1 21.27 283 GLY A O 1
ATOM 2168 N N . ALA A 1 284 ? 58.5 0.697 -0.986 1 21.83 284 ALA A N 1
ATOM 2169 C CA . ALA A 1 284 ? 59 2 -1.385 1 21.83 284 ALA A CA 1
ATOM 2170 C C . ALA A 1 284 ? 58.656 2.312 -2.836 1 21.83 284 ALA A C 1
ATOM 2172 O O . ALA A 1 284 ? 58.875 1.485 -3.725 1 21.83 284 ALA A O 1
ATOM 2173 N N . TRP A 1 285 ? 57.531 2.957 -3.117 1 21.64 285 TRP A N 1
ATOM 2174 C CA . TRP A 1 285 ? 57.094 3.434 -4.426 1 21.64 285 TRP A CA 1
ATOM 2175 C C . TRP A 1 285 ? 58.188 4.227 -5.109 1 21.64 285 TRP A C 1
ATOM 2177 O O . TRP A 1 285 ? 58.688 5.211 -4.559 1 21.64 285 TRP A O 1
ATOM 2187 N N . LYS A 1 286 ? 59.062 3.594 -5.918 1 22.59 286 LYS A N 1
ATOM 2188 C CA . LYS A 1 286 ? 60.125 4.262 -6.66 1 22.59 286 LYS A CA 1
ATOM 2189 C C . LYS A 1 286 ? 59.562 5.207 -7.711 1 22.59 286 LYS A C 1
ATOM 2191 O O . LYS A 1 286 ? 58.531 4.914 -8.328 1 22.59 286 LYS A O 1
ATOM 2196 N N . PRO A 1 287 ? 59.969 6.477 -7.801 1 24.92 287 PRO A N 1
ATOM 2197 C CA . PRO A 1 287 ? 59.625 7.652 -8.602 1 24.92 287 PRO A CA 1
ATOM 2198 C C . PRO A 1 287 ? 59.812 7.422 -10.102 1 24.92 287 PRO A C 1
ATOM 2200 O O . PRO A 1 287 ? 60.875 6.918 -10.523 1 24.92 287 PRO A O 1
ATOM 2203 N N . PRO A 1 288 ? 58.812 6.867 -10.82 1 23.28 288 PRO A N 1
ATOM 2204 C CA . PRO A 1 288 ? 59.125 6.543 -12.219 1 23.28 288 PRO A CA 1
ATOM 2205 C C . PRO A 1 288 ? 59.812 7.691 -12.953 1 23.28 288 PRO A C 1
ATOM 2207 O O . PRO A 1 288 ? 59.594 8.859 -12.609 1 23.28 288 PRO A O 1
ATOM 2210 N N . THR A 1 289 ? 60.969 7.5 -13.523 1 21.83 289 THR A N 1
ATOM 2211 C CA . THR A 1 289 ? 61.938 8.203 -14.344 1 21.83 289 THR A CA 1
ATOM 2212 C C . THR A 1 289 ? 61.281 8.797 -15.586 1 21.83 289 THR A C 1
ATOM 2214 O O . THR A 1 289 ? 60.281 8.258 -16.094 1 21.83 289 THR A O 1
ATOM 2217 N N . ALA A 1 290 ? 61.5 10.109 -15.938 1 24.69 290 ALA A N 1
ATOM 2218 C CA . ALA A 1 290 ? 61.25 11.148 -16.938 1 24.69 290 ALA A CA 1
ATOM 2219 C C . ALA A 1 290 ? 61.594 10.664 -18.328 1 24.69 290 ALA A C 1
ATOM 2221 O O . ALA A 1 290 ? 61.625 11.445 -19.281 1 24.69 290 ALA A O 1
ATOM 2222 N N . SER A 1 291 ? 61.438 9.336 -18.641 1 20.16 291 SER A N 1
ATOM 2223 C CA . SER A 1 291 ? 62.094 9.008 -19.906 1 20.16 291 SER A CA 1
ATOM 2224 C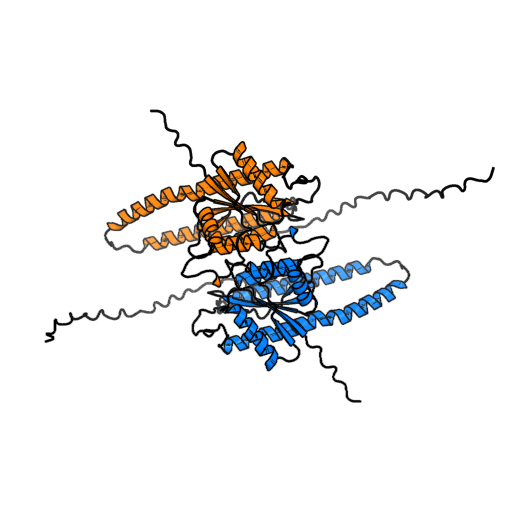 C . SER A 1 291 ? 61.656 9.953 -21.016 1 20.16 291 SER A C 1
ATOM 2226 O O . SER A 1 291 ? 60.594 10.562 -20.938 1 20.16 291 SER A O 1
ATOM 2228 N N . GLY A 1 292 ? 62.5 10.203 -22.062 1 22.61 292 GLY A N 1
ATOM 2229 C CA . GLY A 1 292 ? 63.031 10.867 -23.234 1 22.61 292 GLY A CA 1
ATOM 2230 C C . GLY A 1 292 ? 62.156 10.742 -24.469 1 22.61 292 GLY A C 1
ATOM 2231 O O . GLY A 1 292 ? 62.531 11.109 -25.578 1 22.61 292 GLY A O 1
ATOM 2232 N N . GLY A 1 293 ? 60.844 10.312 -24.438 1 19 293 GLY A N 1
ATOM 2233 C CA . GLY A 1 293 ? 60.469 10.094 -25.812 1 19 293 GLY A CA 1
ATOM 2234 C C . GLY A 1 293 ? 60.75 11.289 -26.703 1 19 293 GLY A C 1
ATOM 2235 O O . GLY A 1 293 ? 60.625 12.43 -26.281 1 19 293 GLY A O 1
ATOM 2236 N N . ALA A 1 294 ? 61.469 11.078 -27.906 1 20.42 294 ALA A N 1
ATOM 2237 C CA . ALA A 1 294 ? 61.562 11.531 -29.297 1 20.42 294 ALA A CA 1
ATOM 2238 C C . ALA A 1 294 ? 60.156 11.688 -29.906 1 20.42 294 ALA A C 1
ATOM 2240 O O . ALA A 1 294 ? 59.281 10.875 -29.641 1 20.42 294 ALA A O 1
ATOM 2241 N N . MET B 1 1 ? 14.68 50.062 21.984 1 28.28 1 MET B N 1
ATOM 2242 C CA . MET B 1 1 ? 15.203 48.844 21.375 1 28.28 1 MET B CA 1
ATOM 2243 C C . MET B 1 1 ? 14.117 47.75 21.297 1 28.28 1 MET B C 1
ATOM 2245 O O . MET B 1 1 ? 13.703 47.219 22.312 1 28.28 1 MET B O 1
ATOM 2249 N N . GLU B 1 2 ? 13.109 48 20.562 1 34.91 2 GLU B N 1
ATOM 2250 C CA . GLU B 1 2 ? 11.93 47.156 20.391 1 34.91 2 GLU B CA 1
ATOM 2251 C C . GLU B 1 2 ? 12.328 45.719 20.109 1 34.91 2 GLU B C 1
ATOM 2253 O O . GLU B 1 2 ? 13.133 45.438 19.234 1 34.91 2 GLU B O 1
ATOM 2258 N N . ALA B 1 3 ? 12.477 44.969 21.141 1 39.62 3 ALA B N 1
ATOM 2259 C CA . ALA B 1 3 ? 12.719 43.531 20.984 1 39.62 3 ALA B CA 1
ATOM 2260 C C . ALA B 1 3 ? 11.945 43 19.781 1 39.62 3 ALA B C 1
ATOM 2262 O O . ALA B 1 3 ? 10.719 43.094 19.719 1 39.62 3 ALA B O 1
ATOM 2263 N N . VAL B 1 4 ? 12.414 43.281 18.609 1 40.84 4 VAL B N 1
ATOM 2264 C CA . VAL B 1 4 ? 11.836 42.562 17.469 1 40.84 4 VAL B CA 1
ATOM 2265 C C . VAL B 1 4 ? 11.484 41.125 17.875 1 40.84 4 VAL B C 1
ATOM 2267 O O . VAL B 1 4 ? 12.367 40.344 18.219 1 40.84 4 VAL B O 1
ATOM 2270 N N . VAL B 1 5 ? 10.57 40.969 18.766 1 42.19 5 VAL B N 1
ATOM 2271 C CA . VAL B 1 5 ? 10.086 39.625 18.984 1 42.19 5 VAL B CA 1
ATOM 2272 C C . VAL B 1 5 ? 10.164 38.812 17.672 1 42.19 5 VAL B C 1
ATOM 2274 O O . VAL B 1 5 ? 9.492 39.156 16.703 1 42.19 5 VAL B O 1
ATOM 2277 N N . ALA B 1 6 ? 11.289 38.438 17.234 1 44.69 6 ALA B N 1
ATOM 2278 C CA . ALA B 1 6 ? 11.461 37.594 16.047 1 44.69 6 ALA B CA 1
ATOM 2279 C C . ALA B 1 6 ? 10.242 36.719 15.82 1 44.69 6 ALA B C 1
ATOM 2281 O O . ALA B 1 6 ? 9.836 35.969 16.719 1 44.69 6 ALA B O 1
ATOM 2282 N N . ALA B 1 7 ? 9.258 37.125 15.117 1 50.28 7 ALA B N 1
ATOM 2283 C CA . ALA B 1 7 ? 8.078 36.344 14.719 1 50.28 7 ALA B CA 1
ATOM 2284 C C . ALA B 1 7 ? 8.422 34.875 14.5 1 50.28 7 ALA B C 1
ATOM 2286 O O . ALA B 1 7 ? 9.43 34.562 13.859 1 50.28 7 ALA B O 1
ATOM 2287 N N . LYS B 1 8 ? 8.18 34.031 15.516 1 57.06 8 LYS B N 1
ATOM 2288 C CA . LYS B 1 8 ? 8.461 32.625 15.445 1 57.06 8 LYS B CA 1
ATOM 2289 C C . LYS B 1 8 ? 8.07 32.031 14.094 1 57.06 8 LYS B C 1
ATOM 2291 O O . LYS B 1 8 ? 6.984 32.344 13.578 1 57.06 8 LYS B O 1
ATOM 2296 N N . PRO B 1 9 ? 9.031 31.578 13.305 1 68.25 9 PRO B N 1
ATOM 2297 C CA . PRO B 1 9 ? 8.773 31.109 11.945 1 68.25 9 PRO B CA 1
ATOM 2298 C C . PRO B 1 9 ? 7.566 30.172 11.859 1 68.25 9 PRO B C 1
ATOM 2300 O O . PRO B 1 9 ? 7.297 29.422 12.805 1 68.25 9 PRO B O 1
ATOM 2303 N N . VAL B 1 10 ? 6.641 30.5 10.969 1 89.25 10 VAL B N 1
ATOM 2304 C CA . VAL B 1 10 ? 5.445 29.703 10.68 1 89.25 10 VAL B CA 1
ATOM 2305 C C . VAL B 1 10 ? 5.844 28.359 10.094 1 89.25 10 VAL B C 1
ATOM 2307 O O . VAL B 1 10 ? 6.598 28.297 9.117 1 89.25 10 VAL B O 1
ATOM 2310 N N . ILE B 1 11 ? 5.543 27.281 10.875 1 96.12 11 ILE B N 1
ATOM 2311 C CA . ILE B 1 11 ? 5.734 25.938 10.367 1 96.12 11 ILE B CA 1
ATOM 2312 C C . ILE B 1 11 ? 4.801 25.688 9.188 1 96.12 11 ILE B C 1
ATOM 2314 O O . ILE B 1 11 ? 3.596 25.938 9.273 1 96.12 11 ILE B O 1
ATOM 2318 N N . THR B 1 12 ? 5.348 25.234 8.102 1 98.06 12 THR B N 1
ATOM 2319 C CA . THR B 1 12 ? 4.547 24.875 6.93 1 98.06 12 THR B CA 1
ATOM 2320 C C . THR B 1 12 ? 4.348 23.359 6.848 1 98.06 12 THR B C 1
ATOM 2322 O O . THR B 1 12 ? 5.305 22.594 6.973 1 98.06 12 THR B O 1
ATOM 2325 N N . VAL B 1 13 ? 3.066 23 6.672 1 98.62 13 VAL B N 1
ATOM 2326 C CA . VAL B 1 13 ? 2.707 21.578 6.699 1 98.62 13 VAL B CA 1
ATOM 2327 C C . VAL B 1 13 ? 2.016 21.188 5.395 1 98.62 13 VAL B C 1
ATOM 2329 O O . VAL B 1 13 ? 1.104 21.891 4.938 1 98.62 13 VAL B O 1
ATOM 2332 N N . ALA B 1 14 ? 2.473 20.125 4.766 1 98.88 14 ALA B N 1
ATOM 2333 C CA . ALA B 1 14 ? 1.729 19.531 3.658 1 98.88 14 ALA B CA 1
ATOM 2334 C C . ALA B 1 14 ? 0.657 18.562 4.168 1 98.88 14 ALA B C 1
ATOM 2336 O O . ALA B 1 14 ? 0.953 17.641 4.934 1 98.88 14 ALA B O 1
ATOM 2337 N N . GLY B 1 15 ? -0.573 18.859 3.812 1 98.88 15 GLY B N 1
ATOM 2338 C CA . GLY B 1 15 ? -1.651 17.906 4.055 1 98.88 15 GLY B CA 1
ATOM 2339 C C . GLY B 1 15 ? -1.923 17 2.877 1 98.88 15 GLY B C 1
ATOM 2340 O O . GLY B 1 15 ? -2.211 17.469 1.774 1 98.88 15 GLY B O 1
ATOM 2341 N N . LEU B 1 16 ? -1.859 15.664 3.113 1 98.81 16 LEU B N 1
ATOM 2342 C CA .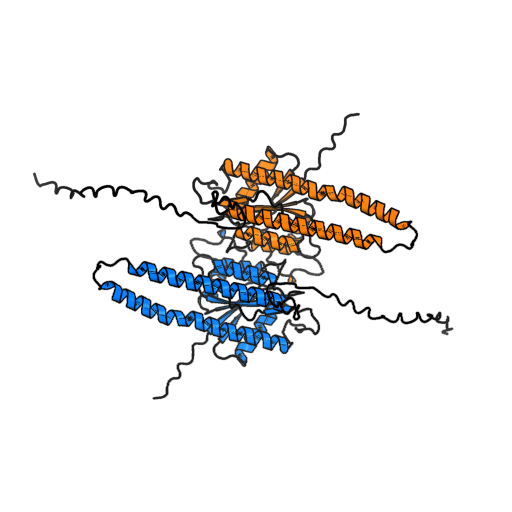 LEU B 1 16 ? -2.117 14.664 2.076 1 98.81 16 LEU B CA 1
ATOM 2343 C C . LEU B 1 16 ? -3.27 13.75 2.473 1 98.81 16 LEU B C 1
ATOM 2345 O O . LEU B 1 16 ? -3.365 13.336 3.629 1 98.81 16 LEU B O 1
ATOM 2349 N N . CYS B 1 17 ? -4.082 13.5 1.502 1 98.62 17 CYS B N 1
ATOM 2350 C CA . CYS B 1 17 ? -5.211 12.609 1.738 1 98.62 17 CYS B CA 1
ATOM 2351 C C . CYS B 1 17 ? -5.145 11.391 0.827 1 98.62 17 CYS B C 1
ATOM 2353 O O . CYS B 1 17 ? -5.027 11.531 -0.392 1 98.62 17 CYS B O 1
ATOM 2355 N N . GLY B 1 18 ? -5.277 10.188 1.431 1 98.38 18 GLY B N 1
ATOM 2356 C CA . GLY B 1 18 ? -5.172 8.945 0.679 1 98.38 18 GLY B CA 1
ATOM 2357 C C . GLY B 1 18 ? -6.477 8.531 0.028 1 98.38 18 GLY B C 1
ATOM 2358 O O . GLY B 1 18 ? -6.551 7.477 -0.604 1 98.38 18 GLY B O 1
ATOM 2359 N N . SER B 1 19 ? -7.484 9.297 0.18 1 97.12 19 SER B N 1
ATOM 2360 C CA . SER B 1 19 ? -8.773 9.055 -0.457 1 97.12 19 SER B CA 1
ATOM 2361 C C . SER B 1 19 ? -9.023 10.047 -1.594 1 97.12 19 SER B C 1
ATOM 2363 O O . SER B 1 19 ? -8.93 11.258 -1.4 1 97.12 19 SER B O 1
ATOM 2365 N N . LEU B 1 20 ? -9.469 9.508 -2.75 1 96.94 20 LEU B N 1
ATOM 2366 C CA . LEU B 1 20 ? -9.625 10.352 -3.93 1 96.94 20 LEU B CA 1
ATOM 2367 C C . LEU B 1 20 ? -11.086 10.734 -4.133 1 96.94 20 LEU B C 1
ATOM 2369 O O . LEU B 1 20 ? -11.391 11.625 -4.93 1 96.94 20 LEU B O 1
ATOM 2373 N N . ARG B 1 21 ? -11.969 10.094 -3.469 1 94.19 21 ARG B N 1
ATOM 2374 C CA . ARG B 1 21 ? -13.391 10.359 -3.705 1 94.19 21 ARG B CA 1
ATOM 2375 C C . ARG B 1 21 ? -13.766 11.758 -3.238 1 94.19 21 ARG B C 1
ATOM 2377 O O . ARG B 1 21 ? -13.219 12.258 -2.254 1 94.19 21 ARG B O 1
ATOM 2384 N N . LYS B 1 22 ? -14.758 12.375 -3.805 1 92.25 22 LYS B N 1
ATOM 2385 C CA . LYS B 1 22 ? -15.195 13.734 -3.52 1 92.25 22 LYS B CA 1
ATOM 2386 C C . LYS B 1 22 ? -15.719 13.859 -2.09 1 92.25 22 LYS B C 1
ATOM 2388 O O . LYS B 1 22 ? -15.422 14.836 -1.4 1 92.25 22 LYS B O 1
ATOM 2393 N N . GLY B 1 23 ? -16.5 12.914 -1.645 1 91.69 23 GLY B N 1
ATOM 2394 C CA . GLY B 1 23 ? -17.109 12.953 -0.323 1 91.69 23 GLY B CA 1
ATOM 2395 C C . GLY B 1 23 ? -16.25 12.297 0.747 1 91.69 23 GLY B C 1
ATOM 2396 O O . GLY B 1 23 ? -16.781 11.719 1.696 1 91.69 23 GLY B O 1
ATOM 2397 N N . SER B 1 24 ? -14.961 12.406 0.618 1 94.75 24 SER B N 1
ATOM 2398 C CA . SER B 1 24 ? -14.047 11.734 1.539 1 94.75 24 SER B CA 1
ATOM 2399 C C . SER B 1 24 ? -14.109 12.359 2.93 1 94.75 24 SER B C 1
ATOM 2401 O O . SER B 1 24 ? -13.859 13.555 3.09 1 94.75 24 SER B O 1
ATOM 2403 N N . PHE B 1 25 ? -14.367 11.492 3.936 1 96.25 25 PHE B N 1
ATOM 2404 C CA . PHE B 1 25 ? -14.328 11.938 5.324 1 96.25 25 PHE B CA 1
ATOM 2405 C C . PHE B 1 25 ? -12.891 12.219 5.762 1 96.25 25 PHE B C 1
ATOM 2407 O O . PHE B 1 25 ? -12.656 13.102 6.586 1 96.25 25 PHE B O 1
ATOM 2414 N N . ASN B 1 26 ? -11.945 11.469 5.207 1 97.5 26 ASN B N 1
ATOM 2415 C CA . ASN B 1 26 ? -10.547 11.727 5.512 1 97.5 26 ASN B CA 1
ATOM 2416 C C . ASN B 1 26 ? -10.102 13.102 5.016 1 97.5 26 ASN B C 1
ATOM 2418 O O . ASN B 1 26 ? -9.359 13.805 5.703 1 97.5 26 ASN B O 1
ATOM 2422 N N . ARG B 1 27 ? -10.594 13.477 3.854 1 97.25 27 ARG B N 1
ATOM 2423 C CA . ARG B 1 27 ? -10.336 14.828 3.381 1 97.25 27 ARG B CA 1
ATOM 2424 C C . ARG B 1 27 ? -11.008 15.859 4.285 1 97.25 27 ARG B C 1
ATOM 2426 O O . ARG B 1 27 ? -10.469 16.953 4.504 1 97.25 27 ARG B O 1
ATOM 2433 N N . GLY B 1 28 ? -12.164 15.508 4.801 1 97.25 28 GLY B N 1
ATOM 2434 C CA . GLY B 1 28 ? -12.844 16.344 5.773 1 97.25 28 GLY B CA 1
ATOM 2435 C C . GLY B 1 28 ? -12.016 16.594 7.023 1 97.25 28 GLY B C 1
ATOM 2436 O O . GLY B 1 28 ? -12.031 17.688 7.578 1 97.25 28 GLY B O 1
ATOM 2437 N N . LEU B 1 29 ? -11.32 15.516 7.484 1 98.06 29 LEU B N 1
ATOM 2438 C CA . LEU B 1 29 ? -10.414 15.68 8.617 1 98.06 29 LEU B CA 1
ATOM 2439 C C . LEU B 1 29 ? -9.344 16.719 8.305 1 98.06 29 LEU B C 1
ATOM 2441 O O . LEU B 1 29 ? -9.023 17.562 9.148 1 98.06 29 LEU B O 1
ATOM 2445 N N . LEU B 1 30 ? -8.828 16.688 7.086 1 98.25 30 LEU B N 1
ATOM 2446 C CA . LEU B 1 30 ? -7.797 17.641 6.68 1 98.25 30 LEU B CA 1
ATOM 2447 C C . LEU B 1 30 ? -8.359 19.047 6.598 1 98.25 30 LEU B C 1
ATOM 2449 O O . LEU B 1 30 ? -7.711 20.016 7.012 1 98.25 30 LEU B O 1
ATOM 2453 N N . ARG B 1 31 ? -9.555 19.172 6.051 1 98 31 ARG B N 1
ATOM 2454 C CA . ARG B 1 31 ? -10.195 20.484 6.008 1 98 31 ARG B CA 1
ATOM 2455 C C . ARG B 1 31 ? -10.359 21.062 7.41 1 98 31 ARG B C 1
ATOM 2457 O O . ARG B 1 31 ? -10.086 22.234 7.641 1 98 31 ARG B O 1
ATOM 2464 N N . SER B 1 32 ? -10.797 20.234 8.281 1 98.06 32 SER B N 1
ATOM 2465 C CA . SER B 1 32 ? -10.961 20.656 9.664 1 98.06 32 SER B CA 1
ATOM 2466 C C . SER B 1 32 ? -9.617 21.031 10.289 1 98.06 32 SER B C 1
ATOM 2468 O O . SER B 1 32 ? -9.523 22.016 11.023 1 98.06 32 SER B O 1
ATOM 2470 N N . ALA B 1 33 ? -8.609 20.25 10.016 1 98.62 33 ALA B N 1
ATOM 2471 C CA . ALA B 1 33 ? -7.273 20.547 10.523 1 98.62 33 ALA B CA 1
ATOM 2472 C C . ALA B 1 33 ? -6.801 21.906 10.031 1 98.62 33 ALA B C 1
ATOM 2474 O O . ALA B 1 33 ? -6.25 22.703 10.812 1 98.62 33 ALA B O 1
ATOM 2475 N N . ILE B 1 34 ? -6.996 22.188 8.773 1 98.5 34 ILE B N 1
ATOM 2476 C CA . ILE B 1 34 ? -6.625 23.469 8.18 1 98.5 34 ILE B CA 1
ATOM 2477 C C . ILE B 1 34 ? -7.363 24.609 8.883 1 98.5 34 ILE B C 1
ATOM 2479 O O . ILE B 1 34 ? -6.758 25.609 9.266 1 98.5 34 ILE B O 1
ATOM 2483 N N . GLN B 1 35 ? -8.633 24.422 9.133 1 97.56 35 GLN B N 1
ATOM 2484 C CA . GLN B 1 35 ? -9.453 25.438 9.797 1 97.56 35 GLN B CA 1
ATOM 2485 C C . GLN B 1 35 ? -8.984 25.672 11.227 1 97.56 35 GLN B C 1
ATOM 2487 O O . GLN B 1 35 ? -8.852 26.828 11.656 1 97.56 35 GLN B O 1
ATOM 2492 N N . ILE B 1 36 ? -8.742 24.625 11.891 1 97.75 36 ILE B N 1
ATOM 2493 C CA . ILE B 1 36 ? -8.297 24.703 13.281 1 97.75 36 ILE B CA 1
ATOM 2494 C C . ILE B 1 36 ? -6.973 25.469 13.352 1 97.75 36 ILE B C 1
ATOM 2496 O O . ILE B 1 36 ? -6.793 26.328 14.203 1 97.75 36 ILE B O 1
ATOM 2500 N N . CYS B 1 37 ? -6.027 25.125 12.484 1 97.69 37 CYS B N 1
ATOM 2501 C CA . CYS B 1 37 ? -4.73 25.781 12.477 1 97.69 37 CYS B CA 1
ATOM 2502 C C . CYS B 1 37 ? -4.875 27.281 12.172 1 97.69 37 CYS B C 1
ATOM 2504 O O . CYS B 1 37 ? -4.172 28.109 12.75 1 97.69 37 CYS B O 1
ATOM 2506 N N . ASN B 1 38 ? -5.781 27.641 11.297 1 96.75 38 ASN B N 1
ATOM 2507 C CA . ASN B 1 38 ? -5.996 29.031 10.922 1 96.75 38 ASN B CA 1
ATOM 2508 C C . ASN B 1 38 ? -6.637 29.828 12.055 1 96.75 38 ASN B C 1
ATOM 2510 O O . ASN B 1 38 ? -6.312 31 12.25 1 96.75 38 ASN B O 1
ATOM 2514 N N . GLU B 1 39 ? -7.406 29.172 12.836 1 96.44 39 GLU B N 1
ATOM 2515 C CA . GLU B 1 39 ? -8.258 29.906 13.766 1 96.44 39 GLU B CA 1
ATOM 2516 C C . GLU B 1 39 ? -7.727 29.812 15.188 1 96.44 39 GLU B C 1
ATOM 2518 O O . GLU B 1 39 ? -7.953 30.719 16 1 96.44 39 GLU B O 1
ATOM 2523 N N . SER B 1 40 ? -7.066 28.703 15.43 1 95.56 40 SER B N 1
ATOM 2524 C CA . SER B 1 40 ? -6.914 28.438 16.859 1 95.56 40 SER B CA 1
ATOM 2525 C C . SER B 1 40 ? -5.461 28.141 17.219 1 95.56 40 SER B C 1
ATOM 2527 O O . SER B 1 40 ? -5.109 28.078 18.391 1 95.56 40 SER B O 1
ATOM 2529 N N . ILE B 1 41 ? -4.656 27.828 16.281 1 95.81 41 ILE B N 1
ATOM 2530 C CA . ILE B 1 41 ? -3.27 27.484 16.578 1 95.81 41 ILE B CA 1
ATOM 2531 C C . ILE B 1 41 ? -2.338 28.453 15.844 1 95.81 41 ILE B C 1
ATOM 2533 O O . ILE B 1 41 ? -2.305 28.484 14.609 1 95.81 41 ILE B O 1
ATOM 2537 N N . ASN B 1 42 ? -1.556 29.156 16.578 1 94.5 42 ASN B N 1
ATOM 2538 C CA . ASN B 1 42 ? -0.618 30.109 15.992 1 94.5 42 ASN B CA 1
ATOM 2539 C C . ASN B 1 42 ? 0.68 29.422 15.57 1 94.5 42 ASN B C 1
ATOM 2541 O O . ASN B 1 42 ? 1.126 28.469 16.219 1 94.5 42 ASN B O 1
ATOM 2545 N N . GLY B 1 43 ? 1.248 29.844 14.43 1 95.56 43 GLY B N 1
ATOM 2546 C CA . GLY B 1 43 ? 2.598 29.438 14.078 1 95.56 43 GLY B CA 1
ATOM 2547 C C . GLY B 1 43 ? 2.637 28.172 13.234 1 95.56 43 GLY B C 1
ATOM 2548 O O . GLY B 1 43 ? 3.689 27.547 13.086 1 95.56 43 GLY B O 1
ATOM 2549 N N . ILE B 1 44 ? 1.493 27.75 12.742 1 97.19 44 ILE B N 1
ATOM 2550 C CA . ILE B 1 44 ? 1.459 26.562 11.891 1 97.19 44 ILE B CA 1
ATOM 2551 C C . ILE B 1 44 ? 0.431 26.766 10.781 1 97.19 44 ILE B C 1
ATOM 2553 O O . ILE B 1 44 ? -0.659 27.281 11.016 1 97.19 44 ILE B O 1
ATOM 2557 N N . LYS B 1 45 ? 0.801 26.438 9.547 1 97.88 45 LYS B N 1
ATOM 2558 C CA . LYS B 1 45 ? -0.072 26.516 8.383 1 97.88 45 LYS B CA 1
ATOM 2559 C C . LYS B 1 45 ? -0.044 25.219 7.586 1 97.88 45 LYS B C 1
ATOM 2561 O O . LYS B 1 45 ? 1.029 24.703 7.262 1 97.88 45 LYS B O 1
ATOM 2566 N N . ILE B 1 46 ? -1.237 24.719 7.277 1 98.56 46 ILE B N 1
ATOM 2567 C CA . ILE B 1 46 ? -1.357 23.484 6.504 1 98.56 46 ILE B CA 1
ATOM 2568 C C . ILE B 1 46 ? -1.805 23.812 5.082 1 98.56 46 ILE B C 1
ATOM 2570 O O . ILE B 1 46 ? -2.76 24.562 4.879 1 98.56 46 ILE B O 1
ATOM 2574 N N . GLU B 1 47 ? -1.116 23.297 4.152 1 97.94 47 GLU B N 1
ATOM 2575 C CA . GLU B 1 47 ? -1.502 23.375 2.748 1 97.94 47 GLU B CA 1
ATOM 2576 C C . GLU B 1 47 ? -1.898 22 2.205 1 97.94 47 GLU B C 1
ATOM 2578 O O . GLU B 1 47 ? -1.136 21.047 2.314 1 97.94 47 GLU B O 1
ATOM 2583 N N . TYR B 1 48 ? -3.057 21.969 1.637 1 98.25 48 TYR B N 1
ATOM 2584 C CA . TYR B 1 48 ? -3.51 20.734 1.005 1 98.25 48 TYR B CA 1
ATOM 2585 C C . TYR B 1 48 ? -2.816 20.516 -0.336 1 98.25 48 TYR B C 1
ATOM 2587 O O . TYR B 1 48 ? -2.816 21.406 -1.189 1 98.25 48 TYR B O 1
ATOM 2595 N N . ILE B 1 49 ? -2.217 19.344 -0.529 1 98.38 49 ILE B N 1
ATOM 2596 C CA . ILE B 1 49 ? -1.546 19 -1.777 1 98.38 49 ILE B CA 1
ATOM 2597 C C . ILE B 1 49 ? -2.291 17.859 -2.467 1 98.38 49 ILE B C 1
ATOM 2599 O O . ILE B 1 49 ? -2.482 16.797 -1.882 1 98.38 49 ILE B O 1
ATOM 2603 N N . GLU B 1 50 ? -2.674 18.109 -3.693 1 96.88 50 GLU B N 1
ATOM 2604 C CA . GLU B 1 50 ? -3.402 17.109 -4.461 1 96.88 50 GLU B CA 1
ATOM 2605 C C . GLU B 1 50 ? -2.475 15.984 -4.926 1 96.88 50 GLU B C 1
ATOM 2607 O O . GLU B 1 50 ? -1.388 16.25 -5.441 1 96.88 50 GLU B O 1
ATOM 2612 N N . ILE B 1 51 ? -3.012 14.727 -4.789 1 98.19 51 ILE B N 1
ATOM 2613 C CA . ILE B 1 51 ? -2.184 13.609 -5.223 1 98.19 51 ILE B CA 1
ATOM 2614 C C . ILE B 1 51 ? -2.867 12.875 -6.375 1 98.19 51 ILE B C 1
ATOM 2616 O O . ILE B 1 51 ? -2.262 12.016 -7.02 1 98.19 51 ILE B O 1
ATOM 2620 N N . ALA B 1 52 ? -4.031 13.258 -6.711 1 97.25 52 ALA B N 1
ATOM 2621 C CA . ALA B 1 52 ? -4.836 12.594 -7.734 1 97.25 52 ALA B CA 1
ATOM 2622 C C . ALA B 1 52 ? -4.148 12.648 -9.094 1 97.25 52 ALA B C 1
ATOM 2624 O O . ALA B 1 52 ? -4.195 11.68 -9.859 1 97.25 52 ALA B O 1
ATOM 2625 N N . PRO B 1 53 ? -3.457 13.711 -9.445 1 97.69 53 PRO B N 1
ATOM 2626 C CA . PRO B 1 53 ? -2.875 13.805 -10.789 1 97.69 53 PRO B CA 1
ATOM 2627 C C . PRO B 1 53 ? -1.634 12.93 -10.953 1 97.69 53 PRO B C 1
ATOM 2629 O O . PRO B 1 53 ? -1.146 12.758 -12.078 1 97.69 53 PRO B O 1
ATOM 2632 N N . LEU B 1 54 ? -1.115 12.383 -9.93 1 98.44 54 LEU B N 1
ATOM 2633 C CA . LEU B 1 54 ? 0.107 11.586 -10.016 1 98.44 54 LEU B CA 1
ATOM 2634 C C . LEU B 1 54 ? -0.125 10.32 -10.828 1 98.44 54 LEU B C 1
ATOM 2636 O O . LEU B 1 54 ? -1.082 9.578 -10.57 1 98.44 54 LEU B O 1
ATOM 2640 N N . PRO B 1 55 ? 0.71 10.094 -11.797 1 98 55 PRO B N 1
ATOM 2641 C CA . PRO B 1 55 ? 0.619 8.797 -12.469 1 98 55 PRO B CA 1
ATOM 2642 C C . PRO B 1 55 ? 0.998 7.629 -11.562 1 98 55 PRO B C 1
ATOM 2644 O O . PRO B 1 55 ? 1.674 7.824 -10.547 1 98 55 PRO B O 1
ATOM 2647 N N . MET B 1 56 ? 0.473 6.445 -11.906 1 98.12 56 MET B N 1
ATOM 2648 C CA . MET B 1 56 ? 0.924 5.258 -11.18 1 98.12 56 MET B CA 1
ATOM 2649 C C . MET B 1 56 ? 2.436 5.094 -11.297 1 98.12 56 MET B C 1
ATOM 2651 O O . MET B 1 56 ? 3.002 5.254 -12.375 1 98.12 56 MET B O 1
ATOM 2655 N N . LEU B 1 57 ? 3.049 4.793 -10.211 1 97.62 57 LEU B N 1
ATOM 2656 C CA . LEU B 1 57 ? 4.504 4.707 -10.195 1 97.62 57 LEU B CA 1
ATOM 2657 C C . LEU B 1 57 ? 4.996 3.66 -11.188 1 97.62 57 LEU B C 1
ATOM 2659 O O . LEU B 1 57 ? 4.574 2.502 -11.133 1 97.62 57 LEU B O 1
ATOM 2663 N N . ASN B 1 58 ? 5.805 4.039 -12.062 1 97.56 58 ASN B N 1
ATOM 2664 C CA . ASN B 1 58 ? 6.527 3.293 -13.086 1 97.56 58 ASN B CA 1
ATOM 2665 C C . ASN B 1 58 ? 7.871 3.939 -13.406 1 97.56 58 ASN B C 1
ATOM 2667 O O . ASN B 1 58 ? 7.922 5.016 -14 1 97.56 58 ASN B O 1
ATOM 2671 N N . THR B 1 59 ? 8.898 3.291 -13.039 1 95 59 THR B N 1
ATOM 2672 C CA . THR B 1 59 ? 10.219 3.914 -13.133 1 95 59 THR B CA 1
ATOM 2673 C C . THR B 1 59 ? 10.625 4.102 -14.594 1 95 59 THR B C 1
ATOM 2675 O O . THR B 1 59 ? 11.57 4.832 -14.891 1 95 59 THR B O 1
ATOM 2678 N N . ASP B 1 60 ? 9.883 3.5 -15.531 1 95.94 60 ASP B N 1
ATOM 2679 C CA . ASP B 1 60 ? 10.109 3.766 -16.953 1 95.94 60 ASP B CA 1
ATOM 2680 C C . ASP B 1 60 ? 9.734 5.203 -17.297 1 95.94 60 ASP B C 1
ATOM 2682 O O . ASP B 1 60 ? 10.141 5.711 -18.359 1 95.94 60 ASP B O 1
ATOM 2686 N N . LEU B 1 61 ? 8.984 5.828 -16.438 1 96.94 61 LEU B N 1
ATOM 2687 C CA . LEU B 1 61 ? 8.594 7.215 -16.656 1 96.94 61 LEU B CA 1
ATOM 2688 C C . LEU B 1 61 ? 9.719 8.172 -16.281 1 96.94 61 LEU B C 1
ATOM 2690 O O . LEU B 1 61 ? 9.672 9.359 -16.609 1 96.94 61 LEU B O 1
ATOM 2694 N N . GLU B 1 62 ? 10.703 7.66 -15.578 1 95.75 62 GLU B N 1
ATOM 2695 C CA . GLU B 1 62 ? 11.914 8.43 -15.312 1 95.75 62 GLU B CA 1
ATOM 2696 C C . GLU B 1 62 ? 12.844 8.43 -16.516 1 95.75 62 GLU B C 1
ATOM 2698 O O . GLU B 1 62 ? 13.359 7.383 -16.906 1 95.75 62 GLU B O 1
ATOM 2703 N N . VAL B 1 63 ? 13.062 9.539 -17.062 1 93.88 63 VAL B N 1
ATOM 2704 C CA . VAL B 1 63 ? 13.883 9.633 -18.266 1 93.88 63 VAL B CA 1
ATOM 2705 C C . VAL B 1 63 ? 15.008 10.633 -18.047 1 93.88 63 VAL B C 1
ATOM 2707 O O . VAL B 1 63 ? 14.766 11.789 -17.688 1 93.88 63 VAL B O 1
ATOM 2710 N N . ASN B 1 64 ? 16.203 10.156 -18.172 1 93 64 ASN B N 1
ATOM 2711 C CA . ASN B 1 64 ? 17.391 10.992 -18.047 1 93 64 ASN B CA 1
ATOM 2712 C C . ASN B 1 64 ? 17.438 11.695 -16.703 1 93 64 ASN B C 1
ATOM 2714 O O . ASN B 1 64 ? 17.688 12.898 -16.625 1 93 64 ASN B O 1
ATOM 2718 N N . GLY B 1 65 ? 16.984 11.008 -15.727 1 90.44 65 GLY B N 1
ATOM 2719 C CA . GLY B 1 65 ? 17.094 11.523 -14.375 1 90.44 65 GLY B CA 1
ATOM 2720 C C . GLY B 1 65 ? 15.984 12.492 -14.008 1 90.44 65 GLY B C 1
ATOM 2721 O O . GLY B 1 65 ? 16.047 13.156 -12.969 1 90.44 65 GLY B O 1
ATOM 2722 N N . THR B 1 66 ? 15.055 12.523 -14.898 1 94.56 66 THR B N 1
ATOM 2723 C CA . THR B 1 66 ? 13.953 13.445 -14.625 1 94.56 66 THR B CA 1
ATOM 2724 C C . THR B 1 66 ? 12.648 12.672 -14.422 1 94.56 66 THR B C 1
ATOM 2726 O O . THR B 1 66 ? 12.531 11.523 -14.844 1 94.56 66 THR B O 1
ATOM 2729 N N . PHE B 1 67 ? 11.742 13.344 -13.742 1 97.31 67 PHE B N 1
ATOM 2730 C CA . PHE B 1 67 ? 10.406 12.805 -13.523 1 97.31 67 PHE B CA 1
ATOM 2731 C C . PHE B 1 67 ? 9.383 13.516 -14.398 1 97.31 67 PHE B C 1
ATOM 2733 O O . PHE B 1 67 ? 9.648 14.602 -14.914 1 97.31 67 PHE B O 1
ATOM 2740 N N . PRO B 1 68 ? 8.211 12.891 -14.523 1 97.69 68 PRO B N 1
ATOM 2741 C CA . PRO B 1 68 ? 7.133 13.648 -15.148 1 97.69 68 PRO B CA 1
ATOM 2742 C C . PRO B 1 68 ? 6.871 14.984 -14.445 1 97.69 68 PRO B C 1
ATOM 2744 O O . PRO B 1 68 ? 7.016 15.086 -13.227 1 97.69 68 PRO B O 1
ATOM 2747 N N . LEU B 1 69 ? 6.414 15.977 -15.164 1 97.88 69 LEU B N 1
ATOM 2748 C CA . LEU B 1 69 ? 6.262 17.344 -14.664 1 97.88 69 LEU B CA 1
ATOM 2749 C C . LEU B 1 69 ? 5.375 17.375 -13.422 1 97.88 69 LEU B C 1
ATOM 2751 O O . LEU B 1 69 ? 5.68 18.062 -12.453 1 97.88 69 LEU B O 1
ATOM 2755 N N . VAL B 1 70 ? 4.301 16.625 -13.484 1 98.38 70 VAL B N 1
ATOM 2756 C CA . VAL B 1 70 ? 3.348 16.609 -12.375 1 98.38 70 VAL B CA 1
ATOM 2757 C C . VAL B 1 70 ? 4.008 16.031 -11.125 1 98.38 70 VAL B C 1
ATOM 2759 O O . VAL B 1 70 ? 3.725 16.469 -10.008 1 98.38 70 VAL B O 1
ATOM 2762 N N . VAL B 1 71 ? 4.879 15.062 -11.289 1 98.56 71 VAL B N 1
ATOM 2763 C CA . VAL B 1 71 ? 5.602 14.438 -10.18 1 98.56 71 VAL B CA 1
ATOM 2764 C C . VAL B 1 71 ? 6.637 15.414 -9.625 1 98.56 71 VAL B C 1
ATOM 2766 O O . VAL B 1 71 ? 6.785 15.555 -8.414 1 98.56 71 VAL B O 1
ATOM 2769 N N . GLU B 1 72 ? 7.301 16.094 -10.5 1 98.06 72 GLU B N 1
ATOM 2770 C CA . GLU B 1 72 ? 8.289 17.078 -10.078 1 98.06 72 GLU B CA 1
ATOM 2771 C C . GLU B 1 72 ? 7.637 18.188 -9.258 1 98.06 72 GLU B C 1
ATOM 2773 O O . GLU B 1 72 ? 8.172 18.609 -8.227 1 98.06 72 GLU B O 1
ATOM 2778 N N . ALA B 1 73 ? 6.555 18.688 -9.742 1 98.5 73 ALA B N 1
ATOM 2779 C CA . ALA B 1 73 ? 5.828 19.734 -9.031 1 98.5 73 ALA B CA 1
ATOM 2780 C C . ALA B 1 73 ? 5.41 19.266 -7.645 1 98.5 73 ALA B C 1
ATOM 2782 O O . ALA B 1 73 ? 5.531 20.016 -6.668 1 98.5 73 ALA B O 1
ATOM 2783 N N . PHE B 1 74 ? 4.93 18.094 -7.617 1 98.75 74 PHE B N 1
ATOM 2784 C CA . PHE B 1 74 ? 4.527 17.5 -6.348 1 98.75 74 PHE B CA 1
ATOM 2785 C C . PHE B 1 74 ? 5.711 17.391 -5.398 1 98.75 74 PHE B C 1
ATOM 2787 O O . PHE B 1 74 ? 5.629 17.812 -4.242 1 98.75 74 PHE B O 1
ATOM 2794 N N . ARG B 1 75 ? 6.793 16.859 -5.879 1 98.5 75 ARG B N 1
ATOM 2795 C CA . ARG B 1 75 ? 8.008 16.672 -5.082 1 98.5 75 ARG B CA 1
ATOM 2796 C C . ARG B 1 75 ? 8.531 18.016 -4.582 1 98.5 75 ARG B C 1
ATOM 2798 O O . ARG B 1 75 ? 9.008 18.125 -3.449 1 98.5 75 ARG B O 1
ATOM 2805 N N . GLN B 1 76 ? 8.461 19 -5.383 1 98.38 76 GLN B N 1
ATOM 2806 C CA . GLN B 1 76 ? 8.922 20.328 -5 1 98.38 76 GLN B CA 1
ATOM 2807 C C . GLN B 1 76 ? 8.109 20.875 -3.828 1 98.38 76 GLN B C 1
ATOM 2809 O O . GLN B 1 76 ? 8.672 21.453 -2.895 1 98.38 76 GLN B O 1
ATOM 2814 N N . LYS B 1 77 ? 6.82 20.688 -3.883 1 98.56 77 LYS B N 1
ATOM 2815 C CA . LYS B 1 77 ? 5.969 21.125 -2.783 1 98.56 77 LYS B CA 1
ATOM 2816 C C . LYS B 1 77 ? 6.348 20.438 -1.479 1 98.56 77 LYS B C 1
ATOM 2818 O O . LYS B 1 77 ? 6.414 21.078 -0.426 1 98.56 77 LYS B O 1
ATOM 2823 N N . ILE B 1 78 ? 6.609 19.156 -1.582 1 98.69 78 ILE B N 1
ATOM 2824 C CA . ILE B 1 78 ? 6.977 18.391 -0.398 1 98.69 78 ILE B CA 1
ATOM 2825 C C . ILE B 1 78 ? 8.328 18.859 0.122 1 98.69 78 ILE B C 1
ATOM 2827 O O . ILE B 1 78 ? 8.539 18.969 1.334 1 98.69 78 ILE B O 1
ATOM 2831 N N . ARG B 1 79 ? 9.211 19.141 -0.74 1 97.75 79 ARG B N 1
ATOM 2832 C CA . ARG B 1 79 ? 10.555 19.578 -0.367 1 97.75 79 ARG B CA 1
ATOM 2833 C C . ARG B 1 79 ? 10.492 20.891 0.419 1 97.75 79 ARG B C 1
ATOM 2835 O O . ARG B 1 79 ? 11.281 21.094 1.345 1 97.75 79 ARG B O 1
ATOM 2842 N N . GLU B 1 80 ? 9.609 21.703 0.162 1 97.12 80 GLU B N 1
ATOM 2843 C CA . GLU B 1 80 ? 9.57 23.078 0.664 1 97.12 80 GLU B CA 1
ATOM 2844 C C . GLU B 1 80 ? 8.898 23.156 2.031 1 97.12 80 GLU B C 1
ATOM 2846 O O . GLU B 1 80 ? 9.055 24.141 2.756 1 97.12 80 GLU B O 1
ATOM 2851 N N . VAL B 1 81 ? 8.172 22.141 2.377 1 97.69 81 VAL B N 1
ATOM 2852 C CA . VAL B 1 81 ? 7.434 22.203 3.633 1 97.69 81 VAL B CA 1
ATOM 2853 C C . VAL B 1 81 ? 8.305 21.672 4.773 1 97.69 81 VAL B C 1
ATOM 2855 O O . VAL B 1 81 ? 9.281 20.969 4.535 1 97.69 81 VAL B O 1
ATOM 2858 N N . ASP B 1 82 ? 7.84 22.031 6 1 97.25 82 ASP B N 1
ATOM 2859 C CA . ASP B 1 82 ? 8.57 21.641 7.195 1 97.25 82 ASP B CA 1
ATOM 2860 C C . ASP B 1 82 ? 8.156 20.234 7.66 1 97.25 82 ASP B C 1
ATOM 2862 O O . ASP B 1 82 ? 8.969 19.5 8.227 1 97.25 82 ASP B O 1
ATOM 2866 N N . SER B 1 83 ? 6.93 19.938 7.523 1 98.5 83 SER B N 1
ATOM 2867 C CA . SER B 1 83 ? 6.383 18.672 8.023 1 98.5 83 SER B CA 1
ATOM 2868 C C . SER B 1 83 ? 5.168 18.234 7.207 1 98.5 83 SER B C 1
ATOM 2870 O O . SER B 1 83 ? 4.758 18.938 6.277 1 98.5 83 SER B O 1
ATOM 2872 N N . VAL B 1 84 ? 4.676 16.984 7.547 1 98.88 84 VAL B N 1
ATOM 2873 C CA . VAL B 1 84 ? 3.613 16.422 6.723 1 98.88 84 VAL B CA 1
ATOM 2874 C C . VAL B 1 84 ? 2.512 15.852 7.617 1 98.88 84 VAL B C 1
ATOM 2876 O O . VAL B 1 84 ? 2.797 15.188 8.617 1 98.88 84 VAL B O 1
ATOM 2879 N N . LEU B 1 85 ? 1.28 16.203 7.301 1 98.88 85 LEU B N 1
ATOM 2880 C CA . LEU B 1 85 ? 0.1 15.617 7.93 1 98.88 85 LEU B CA 1
ATOM 2881 C C . LEU B 1 85 ? -0.629 14.688 6.965 1 98.88 85 LEU B C 1
ATOM 2883 O O . LEU B 1 85 ? -1.125 15.133 5.926 1 98.88 85 LEU B O 1
ATOM 2887 N N . PHE B 1 86 ? -0.723 13.398 7.32 1 98.88 86 PHE B N 1
ATOM 2888 C CA . PHE B 1 86 ? -1.38 12.406 6.477 1 98.88 86 PHE B CA 1
ATOM 2889 C C . PHE B 1 86 ? -2.791 12.125 6.977 1 98.88 86 PHE B C 1
ATOM 2891 O O . PHE B 1 86 ? -2.982 11.742 8.133 1 98.88 86 PHE B O 1
ATOM 2898 N N . ALA B 1 87 ? -3.758 12.398 6.16 1 98.56 87 ALA B N 1
ATOM 2899 C CA . ALA B 1 87 ? -5.047 11.727 6.316 1 98.56 87 ALA B CA 1
ATOM 2900 C C . ALA B 1 87 ? -5.062 10.383 5.598 1 98.56 87 ALA B C 1
ATOM 2902 O O . ALA B 1 87 ? -5.148 10.336 4.367 1 98.56 87 ALA B O 1
ATOM 2903 N N . SER B 1 88 ? -4.988 9.305 6.359 1 97.94 88 SER B N 1
ATOM 2904 C CA . SER B 1 88 ? -4.691 7.984 5.809 1 97.94 88 SER B CA 1
ATOM 2905 C C . SER B 1 88 ? -5.871 7.031 6 1 97.94 88 SER B C 1
ATOM 2907 O O . SER B 1 88 ? -5.953 6.332 7.012 1 97.94 88 SER B O 1
ATOM 2909 N N . PRO B 1 89 ? -6.746 6.988 5 1 97.19 89 PRO B N 1
ATOM 2910 C CA . PRO B 1 89 ? -7.773 5.949 5.09 1 97.19 89 PRO B CA 1
ATOM 2911 C C . PRO B 1 89 ? -7.188 4.539 5.105 1 97.19 89 PRO B C 1
ATOM 2913 O O . PRO B 1 89 ? -6.027 4.344 4.734 1 97.19 89 PRO B O 1
ATOM 2916 N N . GLU B 1 90 ? -7.988 3.633 5.645 1 97.5 90 GLU B N 1
ATOM 2917 C CA . GLU B 1 90 ? -7.602 2.225 5.633 1 97.5 90 GLU B CA 1
ATOM 2918 C C . GLU B 1 90 ? -8.383 1.445 4.578 1 97.5 90 GLU B C 1
ATOM 2920 O O . GLU B 1 90 ? -9.617 1.416 4.605 1 97.5 90 GLU B O 1
ATOM 2925 N N . TYR B 1 91 ? -7.664 0.869 3.627 1 97.31 91 TYR B N 1
ATOM 2926 C CA . TYR B 1 91 ? -8.219 -0.125 2.713 1 97.31 91 TYR B CA 1
ATOM 2927 C C . TYR B 1 91 ? -7.551 -1.481 2.916 1 97.31 91 TYR B C 1
ATOM 2929 O O . TYR B 1 91 ? -6.328 -1.601 2.816 1 97.31 91 TYR B O 1
ATOM 2937 N N . ASN B 1 92 ? -8.398 -2.418 3.303 1 97.69 92 ASN B N 1
ATOM 2938 C CA . ASN B 1 92 ? -7.934 -3.789 3.473 1 97.69 92 ASN B CA 1
ATOM 2939 C C . ASN B 1 92 ? -6.75 -3.865 4.43 1 97.69 92 ASN B C 1
ATOM 2941 O O . ASN B 1 92 ? -5.715 -4.449 4.098 1 97.69 92 ASN B O 1
ATOM 2945 N N . TYR B 1 93 ? -6.805 -3.201 5.566 1 97.5 93 TYR B N 1
ATOM 2946 C CA . TYR B 1 93 ? -5.871 -3.244 6.688 1 97.5 93 TYR B CA 1
ATOM 2947 C C . TYR B 1 93 ? -4.566 -2.537 6.336 1 97.5 93 TYR B C 1
ATOM 2949 O O . TYR B 1 93 ? -3.564 -2.686 7.035 1 97.5 93 TYR B O 1
ATOM 2957 N N . SER B 1 94 ? -4.496 -1.752 5.332 1 98.25 94 SER B N 1
ATOM 2958 C CA . SER B 1 94 ? -3.256 -1.085 4.945 1 98.25 94 SER B CA 1
ATOM 2959 C C . SER B 1 94 ? -3.531 0.288 4.34 1 98.25 94 SER B C 1
ATOM 2961 O O . SER B 1 94 ? -4.684 0.72 4.27 1 98.25 94 SER B O 1
ATOM 2963 N N . VAL B 1 95 ? -2.438 0.979 3.975 1 98.44 95 VAL B N 1
ATOM 2964 C CA . VAL B 1 95 ? -2.523 2.281 3.322 1 98.44 95 VAL B CA 1
ATOM 2965 C C . VAL B 1 95 ? -3.166 2.129 1.945 1 98.44 95 VAL B C 1
ATOM 2967 O O . VAL B 1 95 ? -3.107 1.054 1.343 1 98.44 95 VAL B O 1
ATOM 2970 N N . THR B 1 96 ? -3.818 3.184 1.54 1 98.5 96 THR B N 1
ATOM 2971 C CA . THR B 1 96 ? -4.465 3.137 0.233 1 98.5 96 THR B CA 1
ATOM 2972 C C . THR B 1 96 ? -3.436 3.258 -0.886 1 98.5 96 THR B C 1
ATOM 2974 O O . THR B 1 96 ? -2.348 3.801 -0.68 1 98.5 96 THR B O 1
ATOM 2977 N N . ALA B 1 97 ? -3.785 2.773 -2.045 1 98.62 97 ALA B N 1
ATOM 2978 C CA . ALA B 1 97 ? -2.906 2.824 -3.209 1 98.62 97 ALA B CA 1
ATOM 2979 C C . ALA B 1 97 ? -2.551 4.266 -3.566 1 98.62 97 ALA B C 1
ATOM 2981 O O . ALA B 1 97 ? -1.386 4.578 -3.818 1 98.62 97 ALA B O 1
ATOM 2982 N N . PRO B 1 98 ? -3.518 5.238 -3.539 1 98.62 98 PRO B N 1
ATOM 2983 C CA . PRO B 1 98 ? -3.16 6.617 -3.877 1 98.62 98 PRO B CA 1
ATOM 2984 C C . PRO B 1 98 ? -2.121 7.207 -2.928 1 98.62 98 PRO B C 1
ATOM 2986 O O . PRO B 1 98 ? -1.18 7.871 -3.369 1 98.62 98 PRO B O 1
ATOM 2989 N N . LEU B 1 99 ? -2.324 6.922 -1.677 1 98.75 99 LEU B N 1
ATOM 2990 C CA . LEU B 1 99 ? -1.376 7.465 -0.71 1 98.75 99 LEU B CA 1
ATOM 2991 C C . LEU B 1 99 ? -0.001 6.824 -0.882 1 98.75 99 LEU B C 1
ATOM 2993 O O . LEU B 1 99 ? 1.016 7.523 -0.883 1 98.75 99 LEU B O 1
ATOM 2997 N N . LYS B 1 100 ? -0 5.473 -1.009 1 98.81 100 LYS B N 1
ATOM 2998 C CA . LYS B 1 100 ? 1.257 4.758 -1.204 1 98.81 100 LYS B CA 1
ATOM 2999 C C . LYS B 1 100 ? 1.974 5.238 -2.463 1 98.81 100 LYS B C 1
ATOM 3001 O O . LYS B 1 100 ? 3.203 5.328 -2.486 1 98.81 100 LYS B O 1
ATOM 3006 N N . ASN B 1 101 ? 1.243 5.539 -3.496 1 98.81 101 ASN B N 1
ATOM 3007 C CA . ASN B 1 101 ? 1.795 6.027 -4.754 1 98.81 101 ASN B CA 1
ATOM 3008 C C . ASN B 1 101 ? 2.504 7.367 -4.57 1 98.81 101 ASN B C 1
ATOM 3010 O O . ASN B 1 101 ? 3.617 7.559 -5.066 1 98.81 101 ASN B O 1
ATOM 3014 N N . ALA B 1 102 ? 1.841 8.258 -3.848 1 98.88 102 ALA B N 1
ATOM 3015 C CA . ALA B 1 102 ? 2.42 9.562 -3.568 1 98.88 102 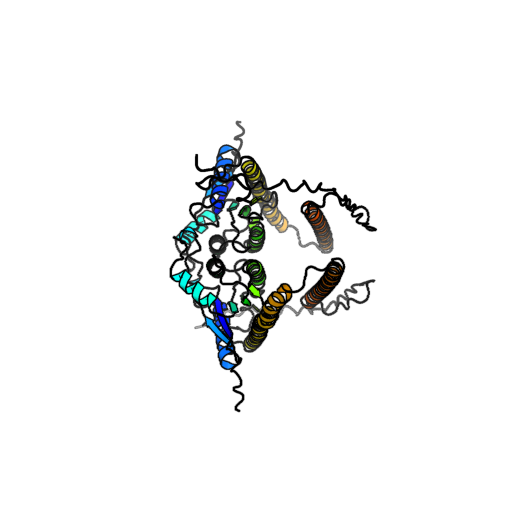ALA B CA 1
ATOM 3016 C C . ALA B 1 102 ? 3.713 9.438 -2.768 1 98.88 102 ALA B C 1
ATOM 3018 O O . ALA B 1 102 ? 4.715 10.086 -3.084 1 98.88 102 ALA B O 1
ATOM 3019 N N . ILE B 1 103 ? 3.656 8.57 -1.761 1 98.88 103 ILE B N 1
ATOM 3020 C CA . ILE B 1 103 ? 4.812 8.375 -0.893 1 98.88 103 ILE B CA 1
ATOM 3021 C C . ILE B 1 103 ? 5.969 7.781 -1.699 1 98.88 103 ILE B C 1
ATOM 3023 O O . ILE B 1 103 ? 7.113 8.219 -1.565 1 98.88 103 ILE B O 1
ATOM 3027 N N . ASP B 1 104 ? 5.676 6.871 -2.533 1 98.69 104 ASP B N 1
ATOM 3028 C CA . ASP B 1 104 ? 6.715 6.223 -3.324 1 98.69 104 ASP B CA 1
ATOM 3029 C C . ASP B 1 104 ? 7.348 7.199 -4.309 1 98.69 104 ASP B C 1
ATOM 3031 O O . ASP B 1 104 ? 8.57 7.223 -4.473 1 98.69 104 ASP B O 1
ATOM 3035 N N . TRP B 1 105 ? 6.574 8.023 -4.949 1 98.69 105 TRP B N 1
ATOM 3036 C CA . TRP B 1 105 ? 7.105 9 -5.895 1 98.69 105 TRP B CA 1
ATOM 3037 C C . TRP B 1 105 ? 8.039 9.984 -5.191 1 98.69 105 TRP B C 1
ATOM 3039 O O . TRP B 1 105 ? 9.125 10.281 -5.691 1 98.69 105 TRP B O 1
ATOM 3049 N N . ALA B 1 106 ? 7.621 10.461 -4.059 1 98.69 106 ALA B N 1
ATOM 3050 C CA . ALA B 1 106 ? 8.398 11.484 -3.363 1 98.69 106 ALA B CA 1
ATOM 3051 C C . ALA B 1 106 ? 9.617 10.875 -2.676 1 98.69 106 ALA B C 1
ATOM 3053 O O . ALA B 1 106 ? 10.484 11.602 -2.186 1 98.69 106 ALA B O 1
ATOM 3054 N N . SER B 1 107 ? 9.672 9.555 -2.645 1 98.44 107 SER B N 1
ATOM 3055 C CA . SER B 1 107 ? 10.82 8.875 -2.059 1 98.44 107 SER B CA 1
ATOM 3056 C C . SER B 1 107 ? 11.898 8.609 -3.107 1 98.44 107 SER B C 1
ATOM 3058 O O . SER B 1 107 ? 13.031 8.25 -2.768 1 98.44 107 SER B O 1
ATOM 3060 N N . ARG B 1 108 ? 11.492 8.688 -4.43 1 97.62 108 ARG B N 1
ATOM 3061 C CA . ARG B 1 108 ? 12.5 8.508 -5.469 1 97.62 108 ARG B CA 1
ATOM 3062 C C . ARG B 1 108 ? 13.703 9.414 -5.234 1 97.62 108 ARG B C 1
ATOM 3064 O O . ARG B 1 108 ? 13.562 10.5 -4.66 1 97.62 108 ARG B O 1
ATOM 3071 N N . PRO B 1 109 ? 14.891 9.055 -5.758 1 95.12 109 PRO B N 1
ATOM 3072 C CA . PRO B 1 109 ? 16.078 9.852 -5.434 1 95.12 109 PRO B CA 1
ATOM 3073 C C . PRO B 1 109 ? 16.062 11.234 -6.09 1 95.12 109 PRO B C 1
ATOM 3075 O O . PRO B 1 109 ? 15.773 11.352 -7.281 1 95.12 109 PRO B O 1
ATOM 3078 N N . PRO B 1 110 ? 16.406 12.242 -5.316 1 96.31 110 PRO B N 1
ATOM 3079 C CA . PRO B 1 110 ? 16.625 12.258 -3.869 1 96.31 110 PRO B CA 1
ATOM 3080 C C . PRO B 1 110 ? 15.328 12.172 -3.076 1 96.31 110 PRO B C 1
ATOM 3082 O O . PRO B 1 110 ? 14.297 12.695 -3.512 1 96.31 110 PRO B O 1
ATOM 3085 N N . ASN B 1 111 ? 15.352 11.484 -2 1 98 111 ASN B N 1
ATOM 3086 C CA . ASN B 1 111 ? 14.203 11.336 -1.109 1 98 111 ASN B CA 1
ATOM 3087 C C . ASN B 1 111 ? 13.82 12.672 -0.467 1 98 111 ASN B C 1
ATOM 3089 O O . ASN B 1 111 ? 14.562 13.195 0.364 1 98 111 ASN B O 1
ATOM 3093 N N . VAL B 1 112 ? 12.664 13.141 -0.702 1 98.44 112 VAL B N 1
ATOM 3094 C CA . VAL B 1 112 ? 12.328 14.484 -0.24 1 98.44 112 VAL B CA 1
ATOM 3095 C C . VAL B 1 112 ? 11.508 14.391 1.048 1 98.44 112 VAL B C 1
ATOM 3097 O O . VAL B 1 112 ? 11.133 15.414 1.623 1 98.44 112 VAL B O 1
ATOM 3100 N N . TRP B 1 113 ? 11.227 13.148 1.55 1 98.56 113 TRP B N 1
ATOM 3101 C CA . TRP B 1 113 ? 10.594 12.945 2.852 1 98.56 113 TRP B CA 1
ATOM 3102 C C . TRP B 1 113 ? 11.617 13.094 3.977 1 98.56 113 TRP B C 1
ATOM 3104 O O . TRP B 1 113 ? 11.242 13.289 5.137 1 98.56 113 TRP B O 1
ATOM 3114 N N . ALA B 1 114 ? 12.859 13.008 3.709 1 97.5 114 ALA B N 1
ATOM 3115 C CA . ALA B 1 114 ? 13.906 12.672 4.672 1 97.5 114 ALA B CA 1
ATOM 3116 C C . ALA B 1 114 ? 13.977 13.711 5.793 1 97.5 114 ALA B C 1
ATOM 3118 O O . ALA B 1 114 ? 13.961 14.914 5.531 1 97.5 114 ALA B O 1
ATOM 3119 N N . ASP B 1 115 ? 13.859 13.133 7.027 1 96.56 115 ASP B N 1
ATOM 3120 C CA . ASP B 1 115 ? 14.117 13.852 8.266 1 96.56 115 ASP B CA 1
ATOM 3121 C C . ASP B 1 115 ? 13.008 14.852 8.57 1 96.56 115 ASP B C 1
ATOM 3123 O O . ASP B 1 115 ? 13.227 15.859 9.25 1 96.56 115 ASP B O 1
ATOM 3127 N N . LYS B 1 116 ? 11.836 14.625 8.031 1 98 116 LYS B N 1
ATOM 3128 C CA . LYS B 1 116 ? 10.695 15.484 8.32 1 98 116 LYS B CA 1
ATOM 3129 C C . LYS B 1 116 ? 9.805 14.875 9.398 1 98 116 LYS B C 1
ATOM 3131 O O . LYS B 1 116 ? 9.648 13.648 9.461 1 98 116 LYS B O 1
ATOM 3136 N N . ALA B 1 117 ? 9.25 15.727 10.203 1 98.44 117 ALA B N 1
ATOM 3137 C CA . ALA B 1 117 ? 8.195 15.305 11.117 1 98.44 117 ALA B CA 1
ATOM 3138 C C . ALA B 1 117 ? 6.91 14.977 10.359 1 98.44 117 ALA B C 1
ATOM 3140 O O . ALA B 1 117 ? 6.641 15.562 9.305 1 98.44 117 ALA B O 1
ATOM 3141 N N . ALA B 1 118 ? 6.156 14.016 10.914 1 98.81 118 ALA B N 1
ATOM 3142 C CA . ALA B 1 118 ? 4.883 13.641 10.305 1 98.81 118 ALA B CA 1
ATOM 3143 C C . ALA B 1 118 ? 3.844 13.297 11.367 1 98.81 118 ALA B C 1
ATOM 3145 O O . ALA B 1 118 ? 4.195 12.914 12.484 1 98.81 118 ALA B O 1
ATOM 3146 N N . ALA B 1 119 ? 2.629 13.461 11.023 1 98.81 119 ALA B N 1
ATOM 3147 C CA . ALA B 1 119 ? 1.497 13.016 11.828 1 98.81 119 ALA B CA 1
ATOM 3148 C C . ALA B 1 119 ? 0.448 12.32 10.969 1 98.81 119 ALA B C 1
ATOM 3150 O O . ALA B 1 119 ? 0.414 12.508 9.75 1 98.81 119 ALA B O 1
ATOM 3151 N N . ILE B 1 120 ? -0.358 11.508 11.633 1 98.75 120 ILE B N 1
ATOM 3152 C CA . ILE B 1 120 ? -1.36 10.727 10.914 1 98.75 120 ILE B CA 1
ATOM 3153 C C . ILE B 1 120 ? -2.725 10.906 11.578 1 98.75 120 ILE B C 1
ATOM 3155 O O . ILE B 1 120 ? -2.838 10.844 12.805 1 98.75 120 ILE B O 1
ATOM 3159 N N . VAL B 1 121 ? -3.699 11.156 10.812 1 98.44 121 VAL B N 1
ATOM 3160 C CA . VAL B 1 121 ? -5.094 11.078 11.234 1 98.44 121 VAL B CA 1
ATOM 3161 C C . VAL B 1 121 ? -5.867 10.172 10.273 1 98.44 121 VAL B C 1
ATOM 3163 O O . VAL B 1 121 ? -5.547 10.086 9.086 1 98.44 121 VAL B O 1
ATOM 3166 N N . SER B 1 122 ? -6.801 9.461 10.828 1 98.12 122 SER B N 1
ATOM 3167 C CA . SER B 1 122 ? -7.598 8.578 9.984 1 98.12 122 SER B CA 1
ATOM 3168 C C . SER B 1 122 ? -9.016 8.43 10.523 1 98.12 122 SER B C 1
ATOM 3170 O O . SER B 1 122 ? -9.25 8.609 11.719 1 98.12 122 SER B O 1
ATOM 3172 N N . GLU B 1 123 ? -9.883 8.234 9.625 1 96 123 GLU B N 1
ATOM 3173 C CA . GLU B 1 123 ? -11.234 7.805 9.961 1 96 123 GLU B CA 1
ATOM 3174 C C . GLU B 1 123 ? -11.641 6.582 9.141 1 96 123 GLU B C 1
ATOM 3176 O O . GLU B 1 123 ? -11.117 6.355 8.047 1 96 123 GLU B O 1
ATOM 3181 N N . GLY B 1 124 ? -12.492 5.793 9.609 1 93.44 124 GLY B N 1
ATOM 3182 C CA . GLY B 1 124 ? -13.047 4.602 8.984 1 93.44 124 GLY B CA 1
ATOM 3183 C C . GLY B 1 124 ? -14.078 3.902 9.859 1 93.44 124 GLY B C 1
ATOM 3184 O O . GLY B 1 124 ? -14.594 4.488 10.805 1 93.44 124 GLY B O 1
ATOM 3185 N N . GLY B 1 125 ? -14.438 2.719 9.406 1 89.56 125 GLY B N 1
ATOM 3186 C CA . GLY B 1 125 ? -15.289 1.902 10.258 1 89.56 125 GLY B CA 1
ATOM 3187 C C . GLY B 1 125 ? -14.547 1.229 11.391 1 89.56 125 GLY B C 1
ATOM 3188 O O . GLY B 1 125 ? -13.312 1.146 11.367 1 89.56 125 GLY B O 1
ATOM 3189 N N . GLY B 1 126 ? -15.305 0.828 12.375 1 89.5 126 GLY B N 1
ATOM 3190 C CA . GLY B 1 126 ? -14.711 0.035 13.445 1 89.5 126 GLY B CA 1
ATOM 3191 C C . GLY B 1 126 ? -13.547 0.733 14.125 1 89.5 126 GLY B C 1
ATOM 3192 O O . GLY B 1 126 ? -13.742 1.743 14.812 1 89.5 126 GLY B O 1
ATOM 3193 N N . PHE B 1 127 ? -12.336 0.306 13.734 1 90 127 PHE B N 1
ATOM 3194 C CA . PHE B 1 127 ? -11.109 0.754 14.391 1 90 127 PHE B CA 1
ATOM 3195 C C . PHE B 1 127 ? -10.688 2.119 13.867 1 90 127 PHE B C 1
ATOM 3197 O O . PHE B 1 127 ? -9.688 2.682 14.328 1 90 127 PHE B O 1
ATOM 3204 N N . GLY B 1 128 ? -11.383 2.689 12.984 1 93.31 128 GLY B N 1
ATOM 3205 C CA . GLY B 1 128 ? -11.148 4.051 12.523 1 93.31 128 GLY B CA 1
ATOM 3206 C C . GLY B 1 128 ? -9.922 4.184 11.648 1 93.31 128 GLY B C 1
ATOM 3207 O O . GLY B 1 128 ? -9.297 5.246 11.602 1 93.31 128 GLY B O 1
ATOM 3208 N N . GLY B 1 129 ? -9.438 3.049 11.117 1 93.69 129 GLY B N 1
ATOM 3209 C CA . GLY B 1 129 ? -8.281 3.08 10.234 1 93.69 129 GLY B CA 1
ATOM 3210 C C . GLY B 1 129 ? -6.969 2.893 10.969 1 93.69 129 GLY B C 1
ATOM 3211 O O . GLY B 1 129 ? -5.91 3.264 10.461 1 93.69 129 GLY B O 1
ATOM 3212 N N . GLY B 1 130 ? -6.996 2.4 12.109 1 94.25 130 GLY B N 1
ATOM 3213 C CA . GLY B 1 130 ? -5.824 2.295 12.961 1 94.25 130 GLY B CA 1
ATOM 3214 C C . GLY B 1 130 ? -4.781 1.331 12.422 1 94.25 130 GLY B C 1
ATOM 3215 O O . GLY B 1 130 ? -3.578 1.563 12.57 1 94.25 130 GLY B O 1
ATOM 3216 N N . LEU B 1 131 ? -5.172 0.261 11.812 1 93.75 131 LEU B N 1
ATOM 3217 C CA . LEU B 1 131 ? -4.234 -0.746 11.328 1 93.75 131 LEU B CA 1
ATOM 3218 C C . LEU B 1 131 ? -3.354 -0.179 10.219 1 93.75 131 LEU B C 1
ATOM 3220 O O . LEU B 1 131 ? -2.146 -0.43 10.188 1 93.75 131 LEU B O 1
ATOM 3224 N N . SER B 1 132 ? -3.895 0.59 9.391 1 96.31 132 SER B N 1
ATOM 3225 C CA . SER B 1 132 ? -3.145 1.158 8.273 1 96.31 132 SER B CA 1
ATOM 3226 C C . SER B 1 132 ? -2.096 2.152 8.758 1 96.31 132 SER B C 1
ATOM 3228 O O . SER B 1 132 ? -1.056 2.328 8.125 1 96.31 132 SER B O 1
ATOM 3230 N N . GLN B 1 133 ? -2.357 2.785 9.914 1 97.62 133 GLN B N 1
ATOM 3231 C CA . GLN B 1 133 ? -1.399 3.75 10.445 1 97.62 133 GLN B CA 1
ATOM 3232 C C . GLN B 1 133 ? -0.076 3.074 10.797 1 97.62 133 GLN B C 1
ATOM 3234 O O . GLN B 1 133 ? 0.99 3.68 10.656 1 97.62 133 GLN B O 1
ATOM 3239 N N . TYR B 1 134 ? -0.187 1.862 11.172 1 96.44 134 TYR B N 1
ATOM 3240 C CA . TYR B 1 134 ? 1.041 1.183 11.57 1 96.44 134 TYR B CA 1
ATOM 3241 C C . TYR B 1 134 ? 1.836 0.735 10.352 1 96.44 134 TYR B C 1
ATOM 3243 O O . TYR B 1 134 ? 3.066 0.677 10.391 1 96.44 134 TYR B O 1
ATOM 3251 N N . HIS B 1 135 ? 1.188 0.386 9.266 1 98.31 135 HIS B N 1
ATOM 3252 C CA . HIS B 1 135 ? 1.914 0.205 8.016 1 98.31 135 HIS B CA 1
ATOM 3253 C C . HIS B 1 135 ? 2.58 1.503 7.574 1 98.31 135 HIS B C 1
ATOM 3255 O O . HIS B 1 135 ? 3.732 1.496 7.133 1 98.31 135 HIS B O 1
ATOM 3261 N N . LEU B 1 136 ? 1.861 2.59 7.762 1 98.62 136 LEU B N 1
ATOM 3262 C CA . LEU B 1 136 ? 2.402 3.883 7.355 1 98.62 136 LEU B CA 1
ATOM 3263 C C . LEU B 1 136 ? 3.627 4.246 8.188 1 98.62 136 LEU B C 1
ATOM 3265 O O . LEU B 1 136 ? 4.605 4.777 7.66 1 98.62 136 LEU B O 1
ATOM 3269 N N . ARG B 1 137 ? 3.574 3.977 9.445 1 98.25 137 ARG B N 1
ATOM 3270 C CA . ARG B 1 137 ? 4.711 4.254 10.312 1 98.25 137 ARG B CA 1
ATOM 3271 C C . ARG B 1 137 ? 5.926 3.428 9.906 1 98.25 137 ARG B C 1
ATOM 3273 O O . ARG B 1 137 ? 7.059 3.912 9.969 1 98.25 137 ARG B O 1
ATOM 3280 N N . GLN B 1 138 ? 5.723 2.203 9.484 1 97.81 138 GLN B N 1
ATOM 3281 C CA . GLN B 1 138 ? 6.828 1.383 9 1 97.81 138 GLN B CA 1
ATOM 3282 C C . GLN B 1 138 ? 7.375 1.916 7.684 1 97.81 138 GLN B C 1
ATOM 3284 O O . GLN B 1 138 ? 8.586 1.922 7.465 1 97.81 138 GLN B O 1
ATOM 3289 N N . ILE B 1 139 ? 6.52 2.312 6.816 1 98.62 139 ILE B N 1
ATOM 3290 C CA . ILE B 1 139 ? 6.934 2.973 5.582 1 98.62 139 ILE B CA 1
ATOM 3291 C C . ILE B 1 139 ? 7.797 4.188 5.918 1 98.62 139 ILE B C 1
ATOM 3293 O O . ILE B 1 139 ? 8.797 4.449 5.246 1 98.62 139 ILE B O 1
ATOM 3297 N N . GLY B 1 140 ? 7.406 4.879 6.969 1 98.44 140 GLY B N 1
ATOM 3298 C CA . GLY B 1 140 ? 8.141 6.051 7.414 1 98.44 140 GLY B CA 1
ATOM 3299 C C . GLY B 1 140 ? 9.555 5.734 7.867 1 98.44 140 GLY B C 1
ATOM 3300 O O . GLY B 1 140 ? 10.453 6.566 7.746 1 98.44 140 GLY B O 1
ATOM 3301 N N . VAL B 1 141 ? 9.742 4.512 8.422 1 97.06 141 VAL B N 1
ATOM 3302 C CA . VAL B 1 141 ? 11.078 4.102 8.844 1 97.06 141 VAL B CA 1
ATOM 3303 C C . VAL B 1 141 ? 12.023 4.125 7.652 1 97.06 141 VAL B C 1
ATOM 3305 O O . VAL B 1 141 ? 13.117 4.695 7.734 1 97.06 141 VAL B O 1
ATOM 3308 N N . TYR B 1 142 ? 11.617 3.637 6.555 1 96.38 142 TYR B N 1
ATOM 3309 C CA . TYR B 1 142 ? 12.477 3.6 5.375 1 96.38 142 TYR B CA 1
ATOM 3310 C C . TYR B 1 142 ? 12.664 4.996 4.793 1 96.38 142 TYR B C 1
ATOM 3312 O O . TYR B 1 142 ? 13.773 5.371 4.414 1 96.38 142 TYR B O 1
ATOM 3320 N N . THR B 1 143 ? 11.594 5.777 4.715 1 98.19 143 THR B N 1
ATOM 3321 C CA . THR B 1 143 ? 11.625 7.066 4.039 1 98.19 143 THR B CA 1
ATOM 3322 C C . THR B 1 143 ? 12.242 8.133 4.938 1 98.19 143 THR B C 1
ATOM 3324 O O . THR B 1 143 ? 12.461 9.266 4.504 1 98.19 143 THR B O 1
ATOM 3327 N N . ASP B 1 144 ? 12.43 7.793 6.195 1 98.19 144 ASP B N 1
ATOM 3328 C CA . ASP B 1 144 ? 13.039 8.664 7.199 1 98.19 144 ASP B CA 1
ATOM 3329 C C . ASP B 1 144 ? 12.078 9.781 7.613 1 98.19 144 ASP B C 1
ATOM 3331 O O . ASP B 1 144 ? 12.492 10.922 7.789 1 98.19 144 ASP B O 1
ATOM 3335 N N . LEU B 1 145 ? 10.805 9.438 7.605 1 98.44 145 LEU B N 1
ATOM 3336 C CA . LEU B 1 145 ? 9.781 10.258 8.242 1 98.44 145 LEU B CA 1
ATOM 3337 C C . LEU B 1 145 ? 9.719 9.984 9.742 1 98.44 145 LEU B C 1
ATOM 3339 O O . LEU B 1 145 ? 9.789 8.828 10.164 1 98.44 145 LEU B O 1
ATOM 3343 N N . HIS B 1 146 ? 9.57 11.039 10.523 1 98.25 146 HIS B N 1
ATOM 3344 C CA . HIS B 1 146 ? 9.445 10.891 11.969 1 98.25 146 HIS B CA 1
ATOM 3345 C C . HIS B 1 146 ? 8.023 11.172 12.438 1 98.25 146 HIS B C 1
ATOM 3347 O O . HIS B 1 146 ? 7.598 12.328 12.477 1 98.25 146 HIS B O 1
ATOM 3353 N N . PHE B 1 147 ? 7.371 10.141 12.836 1 98.38 147 PHE B N 1
ATOM 3354 C CA . PHE B 1 147 ? 5.957 10.289 13.164 1 98.38 147 PHE B CA 1
ATOM 3355 C C . PHE B 1 147 ? 5.777 10.68 14.625 1 98.38 147 PHE B C 1
ATOM 3357 O O . PHE B 1 147 ? 6.441 10.133 15.508 1 98.38 147 PHE B O 1
ATOM 3364 N N . ASN B 1 148 ? 4.934 11.68 14.742 1 96.44 148 ASN B N 1
ATOM 3365 C CA . ASN B 1 148 ? 4.438 11.984 16.078 1 96.44 148 ASN B CA 1
ATOM 3366 C C . ASN B 1 148 ? 3.648 10.82 16.672 1 96.44 148 ASN B C 1
ATOM 3368 O O . ASN B 1 148 ? 2.727 10.305 16.031 1 96.44 148 ASN B O 1
ATOM 3372 N N . ASN B 1 149 ? 3.93 10.391 17.906 1 95.38 149 ASN B N 1
ATOM 3373 C CA . ASN B 1 149 ? 3.383 9.148 18.438 1 95.38 149 ASN B CA 1
ATOM 3374 C C . ASN B 1 149 ? 2.055 9.375 19.156 1 95.38 149 ASN B C 1
ATOM 3376 O O . ASN B 1 149 ? 1.119 8.594 19 1 95.38 149 ASN B O 1
ATOM 3380 N N . LYS B 1 150 ? 2.104 10.445 19.938 1 95.69 150 LYS B N 1
ATOM 3381 C CA . LYS B 1 150 ? 0.912 10.695 20.75 1 95.69 150 LYS B CA 1
ATOM 3382 C C . LYS B 1 150 ? 0.446 12.141 20.609 1 95.69 150 LYS B C 1
ATOM 3384 O O . LYS B 1 150 ? 1.265 13.055 20.453 1 95.69 150 LYS B O 1
ATOM 3389 N N . PRO B 1 151 ? -0.842 12.312 20.688 1 97.31 151 PRO B N 1
ATOM 3390 C CA . PRO B 1 151 ? -1.912 11.312 20.734 1 97.31 151 PRO B CA 1
ATOM 3391 C C . PRO B 1 151 ? -2.152 10.641 19.391 1 97.31 151 PRO B C 1
ATOM 3393 O O . PRO B 1 151 ? -1.824 11.211 18.344 1 97.31 151 PRO B O 1
ATOM 3396 N N . GLU B 1 152 ? -2.605 9.461 19.406 1 96.56 152 GLU B N 1
ATOM 3397 C CA . GLU B 1 152 ? -3.09 8.82 18.188 1 96.56 152 GLU B CA 1
ATOM 3398 C C . GLU B 1 152 ? -4.504 9.281 17.844 1 96.56 152 GLU B C 1
ATOM 3400 O O . GLU B 1 152 ? -5.258 9.695 18.734 1 96.56 152 GLU B O 1
ATOM 3405 N N . PHE B 1 153 ? -4.773 9.258 16.578 1 97.62 153 PHE B N 1
ATOM 3406 C CA . PHE B 1 153 ? -6.09 9.703 16.125 1 97.62 153 PHE B CA 1
ATOM 3407 C C . PHE B 1 153 ? -6.672 8.727 15.125 1 97.62 153 PHE B C 1
ATOM 3409 O O . PHE B 1 153 ? -6.211 8.648 13.984 1 97.62 153 PHE B O 1
ATOM 3416 N N . PHE B 1 154 ? -7.641 7.945 15.43 1 95 154 PHE B N 1
ATOM 3417 C CA . PHE B 1 154 ? -8.445 7.062 14.602 1 95 154 PHE B CA 1
ATOM 3418 C C . PHE B 1 154 ? -9.93 7.195 14.938 1 95 154 PHE B C 1
ATOM 3420 O O . PHE B 1 154 ? -10.344 6.844 16.047 1 95 154 PHE B O 1
ATOM 3427 N N . LEU B 1 155 ? -10.688 7.605 14.078 1 95.62 155 LEU B N 1
ATOM 3428 C CA . LEU B 1 155 ? -12.078 7.969 14.32 1 95.62 155 LEU B CA 1
ATOM 3429 C C . LEU B 1 155 ? -13.023 6.969 13.664 1 95.62 155 LEU B C 1
ATOM 3431 O O . LEU B 1 155 ? -12.93 6.727 12.461 1 95.62 155 LEU B O 1
ATOM 3435 N N . ASN B 1 156 ? -13.859 6.387 14.461 1 94.12 156 ASN B N 1
ATOM 3436 C CA . ASN B 1 156 ? -14.969 5.641 13.875 1 94.12 156 ASN B CA 1
ATOM 3437 C C . ASN B 1 156 ? -16.031 6.574 13.312 1 94.12 156 ASN B C 1
ATOM 3439 O O . ASN B 1 156 ? -16.875 7.082 14.055 1 94.12 156 ASN B O 1
ATOM 3443 N N . ALA B 1 157 ? -16.047 6.758 12.094 1 91.31 157 ALA B N 1
ATOM 3444 C CA . ALA B 1 157 ? -16.891 7.754 11.438 1 91.31 157 ALA B CA 1
ATOM 3445 C C . ALA B 1 157 ? -18.344 7.297 11.391 1 91.31 157 ALA B C 1
ATOM 3447 O O . ALA B 1 157 ? -19.25 8.102 11.148 1 91.31 157 ALA B O 1
ATOM 3448 N N . PHE B 1 158 ? -18.578 6.027 11.656 1 87.88 158 PHE B N 1
ATOM 3449 C CA . PHE B 1 158 ? -19.922 5.5 11.406 1 87.88 158 PHE B CA 1
ATOM 3450 C C . PHE B 1 158 ? -20.641 5.223 12.727 1 87.88 158 PHE B C 1
ATOM 3452 O O . PHE B 1 158 ? -21.781 4.762 12.727 1 87.88 158 PHE B O 1
ATOM 3459 N N . GLN B 1 159 ? -19.922 5.523 13.75 1 87 159 GLN B N 1
ATOM 3460 C CA . GLN B 1 159 ? -20.578 5.453 15.055 1 87 159 GLN B CA 1
ATOM 3461 C C . GLN B 1 159 ? -21.5 6.652 15.273 1 87 159 GLN B C 1
ATOM 3463 O O . GLN B 1 159 ? -21.109 7.793 15.008 1 87 159 GLN B O 1
ATOM 3468 N N . ALA B 1 160 ? -22.734 6.414 15.773 1 86.69 160 ALA B N 1
ATOM 3469 C CA . ALA B 1 160 ? -23.656 7.504 16.047 1 86.69 160 ALA B CA 1
ATOM 3470 C C . ALA B 1 160 ? -23.203 8.328 17.25 1 86.69 160 ALA B C 1
ATOM 3472 O O . ALA B 1 160 ? -22.656 7.785 18.203 1 86.69 160 ALA B O 1
ATOM 3473 N N . PRO B 1 161 ? -23.484 9.578 17.266 1 91.25 161 PRO B N 1
ATOM 3474 C CA . PRO B 1 161 ? -24.047 10.414 16.203 1 91.25 161 PRO B CA 1
ATOM 3475 C C . PRO B 1 161 ? -23.078 10.648 15.047 1 91.25 161 PRO B C 1
ATOM 3477 O O . PRO B 1 161 ? -21.875 10.461 15.211 1 91.25 161 PRO B O 1
ATOM 3480 N N . SER B 1 162 ? -23.625 11.102 13.969 1 90.69 162 SER B N 1
ATOM 3481 C CA . SER B 1 162 ? -22.781 11.359 12.805 1 90.69 162 SER B CA 1
ATOM 3482 C C . SER B 1 162 ? -21.719 12.406 13.117 1 90.69 162 SER B C 1
ATOM 3484 O O . SER B 1 162 ? -22 13.43 13.742 1 90.69 162 SER B O 1
ATOM 3486 N N . LYS B 1 163 ? -20.562 12.102 12.68 1 94.88 163 LYS B N 1
ATOM 3487 C CA . LYS B 1 163 ? -19.438 13 12.945 1 94.88 163 LYS B CA 1
ATOM 3488 C C . LYS B 1 163 ? -19.219 13.969 11.781 1 94.88 163 LYS B C 1
ATOM 3490 O O . LYS B 1 163 ? -18.562 15 11.938 1 94.88 163 LYS B O 1
ATOM 3495 N N . PHE B 1 164 ? -19.797 13.641 10.664 1 95.44 164 PHE B N 1
ATOM 3496 C CA . PHE B 1 164 ? -19.594 14.414 9.445 1 95.44 164 PHE B CA 1
ATOM 3497 C C . PHE B 1 164 ? -20.938 14.812 8.844 1 95.44 164 PHE B C 1
ATOM 3499 O O . PHE B 1 164 ? -21.938 14.125 9.039 1 95.44 164 PHE B O 1
ATOM 3506 N N . ASP B 1 165 ? -20.969 15.922 8.094 1 92.94 165 ASP B N 1
ATOM 3507 C CA . ASP B 1 165 ? -22.172 16.312 7.363 1 92.94 165 ASP B CA 1
ATOM 3508 C C . ASP B 1 165 ? -22.188 15.711 5.961 1 92.94 165 ASP B C 1
ATOM 3510 O O . ASP B 1 165 ? -21.328 14.883 5.629 1 92.94 165 ASP B O 1
ATOM 3514 N N . SER B 1 166 ? -23.109 16.094 5.133 1 88.81 166 SER B N 1
ATOM 3515 C CA . SER B 1 166 ? -23.328 15.5 3.82 1 88.81 166 SER B CA 1
ATOM 3516 C C . SER B 1 166 ? -22.219 15.875 2.848 1 88.81 166 SER B C 1
ATOM 3518 O O . SER B 1 166 ? -22.016 15.203 1.835 1 88.81 166 SER B O 1
ATOM 3520 N N . ASP B 1 167 ? -21.469 16.953 3.197 1 87.75 167 ASP B N 1
ATOM 3521 C CA . ASP B 1 167 ? -20.391 17.422 2.324 1 87.75 167 ASP B CA 1
ATOM 3522 C C . ASP B 1 167 ? -19.047 16.875 2.787 1 87.75 167 ASP B C 1
ATOM 3524 O O . ASP B 1 167 ? -18 17.219 2.227 1 87.75 167 ASP B O 1
ATOM 3528 N N . GLY B 1 168 ? -19.047 16.078 3.818 1 90.44 168 GLY B N 1
ATOM 3529 C CA . GLY B 1 168 ? -17.828 15.453 4.293 1 90.44 168 GLY B CA 1
ATOM 3530 C C . GLY B 1 168 ? -17.078 16.297 5.305 1 90.44 168 GLY B C 1
ATOM 3531 O O . GLY B 1 168 ? -15.906 16.031 5.594 1 90.44 168 GLY B O 1
ATOM 3532 N N . ASN B 1 169 ? -17.781 17.297 5.824 1 93.5 169 ASN B N 1
ATOM 3533 C CA . ASN B 1 169 ? -17.125 18.141 6.816 1 93.5 169 ASN B CA 1
ATOM 3534 C C . ASN B 1 169 ? -17.328 17.594 8.227 1 93.5 169 ASN B C 1
ATOM 3536 O O . ASN B 1 169 ? -18.422 17.156 8.586 1 93.5 169 ASN B O 1
ATOM 3540 N N . LEU B 1 170 ? -16.297 17.641 8.984 1 96.56 170 LEU B N 1
ATOM 3541 C CA . LEU B 1 170 ? -16.359 17.234 10.383 1 96.56 170 LEU B CA 1
ATOM 3542 C C . LEU B 1 170 ? -17.188 18.219 11.203 1 96.56 170 LEU B C 1
ATOM 3544 O O . LEU B 1 170 ? -16.891 19.406 11.234 1 96.56 170 LEU B O 1
ATOM 3548 N N . ILE B 1 171 ? -18.234 17.75 11.93 1 95.75 171 ILE B N 1
ATOM 3549 C CA . ILE B 1 171 ? -19.141 18.656 12.633 1 95.75 171 ILE B CA 1
ATOM 3550 C C . ILE B 1 171 ? -19.094 18.344 14.133 1 95.75 171 ILE B C 1
ATOM 3552 O O . ILE B 1 171 ? -19.578 19.141 14.945 1 95.75 171 ILE B O 1
ATOM 3556 N N . ASP B 1 172 ? -18.578 17.219 14.508 1 96.06 172 ASP B N 1
ATOM 3557 C CA . ASP B 1 172 ? -18.547 16.812 15.906 1 96.06 172 ASP B CA 1
ATOM 3558 C C . ASP B 1 172 ? -17.469 17.594 16.672 1 96.06 172 ASP B C 1
ATOM 3560 O O . ASP B 1 172 ? -16.281 17.438 16.422 1 96.06 172 ASP B O 1
ATOM 3564 N N . MET B 1 173 ? -17.922 18.328 17.703 1 95.62 173 MET B N 1
ATOM 3565 C CA . MET B 1 173 ? -17.031 19.25 18.406 1 95.62 173 MET B CA 1
AT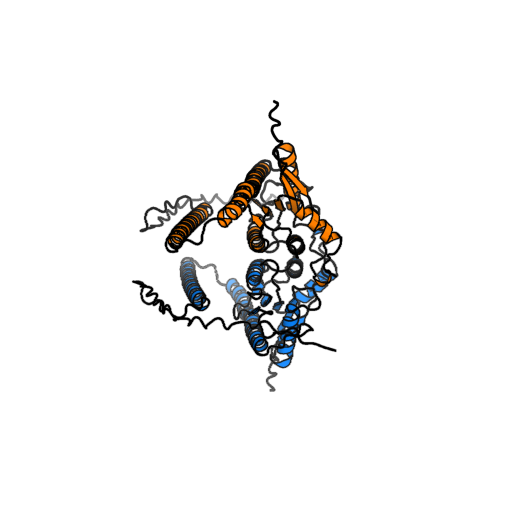OM 3566 C C . MET B 1 173 ? -16.016 18.469 19.234 1 95.62 173 MET B C 1
ATOM 3568 O O . MET B 1 173 ? -14.859 18.891 19.375 1 95.62 173 MET B O 1
ATOM 3572 N N . ALA B 1 174 ? -16.422 17.391 19.781 1 95.94 174 ALA B N 1
ATOM 3573 C CA . ALA B 1 174 ? -15.492 16.578 20.578 1 95.94 174 ALA B CA 1
ATOM 3574 C C . ALA B 1 174 ? -14.344 16.062 19.719 1 95.94 174 ALA B C 1
ATOM 3576 O O . ALA B 1 174 ? -13.188 16.062 20.141 1 95.94 174 ALA B O 1
ATOM 3577 N N . THR B 1 175 ? -14.656 15.609 18.562 1 96.75 175 THR B N 1
ATOM 3578 C CA . THR B 1 175 ? -13.648 15.117 17.625 1 96.75 175 THR B CA 1
ATOM 3579 C C . THR B 1 175 ? -12.727 16.25 17.188 1 96.75 175 THR B C 1
ATOM 3581 O O . THR B 1 175 ? -11.516 16.062 17.047 1 96.75 175 THR B O 1
ATOM 3584 N N . LYS B 1 176 ? -13.258 17.422 16.984 1 97.81 176 LYS B N 1
ATOM 3585 C CA . LYS B 1 176 ? -12.445 18.578 16.609 1 97.81 176 LYS B CA 1
ATOM 3586 C C . LYS B 1 176 ? -11.43 18.922 17.703 1 97.81 176 LYS B C 1
ATOM 3588 O O . LYS B 1 176 ? -10.297 19.297 17.406 1 97.81 176 LYS B O 1
ATOM 3593 N N . GLU B 1 177 ? -11.867 18.797 18.891 1 97.75 177 GLU B N 1
ATOM 3594 C CA . GLU B 1 177 ? -10.961 19.062 20 1 97.75 177 GLU B CA 1
ATOM 3595 C C . GLU B 1 177 ? -9.828 18.031 20.031 1 97.75 177 GLU B C 1
ATOM 3597 O O . GLU B 1 177 ? -8.672 18.391 20.297 1 97.75 177 GLU B O 1
ATOM 3602 N N . LYS B 1 178 ? -10.141 16.781 19.812 1 97.75 178 LYS B N 1
ATOM 3603 C CA . LYS B 1 178 ? -9.109 15.75 19.734 1 97.75 178 LYS B CA 1
ATOM 3604 C C . LYS B 1 178 ? -8.133 16.031 18.594 1 97.75 178 LYS B C 1
ATOM 3606 O O . LYS B 1 178 ? -6.926 15.836 18.734 1 97.75 178 LYS B O 1
ATOM 3611 N N . LEU B 1 179 ? -8.688 16.422 17.5 1 98.31 179 LEU B N 1
ATOM 3612 C CA . LEU B 1 179 ? -7.859 16.781 16.359 1 98.31 179 LEU B CA 1
ATOM 3613 C C . LEU B 1 179 ? -6.93 17.938 16.703 1 98.31 179 LEU B C 1
ATOM 3615 O O . LEU B 1 179 ? -5.754 17.922 16.328 1 98.31 179 LEU B O 1
ATOM 3619 N N . LYS B 1 180 ? -7.457 18.922 17.375 1 98.5 180 LYS B N 1
ATOM 3620 C CA . LYS B 1 180 ? -6.656 20.062 17.812 1 98.5 180 LYS B CA 1
ATOM 3621 C C . LYS B 1 180 ? -5.496 19.609 18.703 1 98.5 180 LYS B C 1
ATOM 3623 O O . LYS B 1 180 ? -4.375 20.109 18.562 1 98.5 180 LYS B O 1
ATOM 3628 N N . GLU B 1 181 ? -5.785 18.656 19.5 1 98.44 181 GLU B N 1
ATOM 3629 C CA . GLU B 1 181 ? -4.738 18.125 20.359 1 98.44 181 GLU B CA 1
ATOM 3630 C C . GLU B 1 181 ? -3.621 17.484 19.547 1 98.44 181 GLU B C 1
ATOM 3632 O O . GLU B 1 181 ? -2.441 17.641 19.859 1 98.44 181 GLU B O 1
ATOM 3637 N N . VAL B 1 182 ? -3.99 16.75 18.578 1 98.56 182 VAL B N 1
ATOM 3638 C CA . VAL B 1 182 ? -3.01 16.141 17.688 1 98.56 182 VAL B CA 1
ATOM 3639 C C . VAL B 1 182 ? -2.156 17.219 17.031 1 98.56 182 VAL B C 1
ATOM 3641 O O . VAL B 1 182 ? -0.929 17.109 16.984 1 98.56 182 VAL B O 1
ATOM 3644 N N . LEU B 1 183 ? -2.771 18.234 16.562 1 98.62 183 LEU B N 1
ATOM 3645 C CA . LEU B 1 183 ? -2.092 19.297 15.836 1 98.62 183 LEU B CA 1
ATOM 3646 C C . LEU B 1 183 ? -1.133 20.062 16.75 1 98.62 183 LEU B C 1
ATOM 3648 O O . LEU B 1 183 ? -0.029 20.422 16.328 1 98.62 183 LEU B O 1
ATOM 3652 N N . LEU B 1 184 ? -1.527 20.297 17.953 1 98.31 184 LEU B N 1
ATOM 3653 C CA . LEU B 1 184 ? -0.665 20.984 18.906 1 98.31 184 LEU B CA 1
ATOM 3654 C C . LEU B 1 184 ? 0.564 20.141 19.234 1 98.31 184 LEU B C 1
ATOM 3656 O O . LEU B 1 184 ? 1.686 20.656 19.25 1 98.31 184 LEU B O 1
ATOM 3660 N N . SER B 1 185 ? 0.311 18.891 19.438 1 98.5 185 SER B N 1
ATOM 3661 C CA . SER B 1 185 ? 1.42 17.969 19.703 1 98.5 185 SER B CA 1
ATOM 3662 C C . SER B 1 185 ? 2.348 17.875 18.484 1 98.5 185 SER B C 1
ATOM 3664 O O . SER B 1 185 ? 3.57 17.844 18.641 1 98.5 185 SER B O 1
ATOM 3666 N N . PHE B 1 186 ? 1.774 17.844 17.375 1 98.19 186 PHE B N 1
ATOM 3667 C CA . PHE B 1 186 ? 2.51 17.75 16.109 1 98.19 186 PHE B CA 1
ATOM 3668 C C . PHE B 1 186 ? 3.359 19 15.898 1 98.19 186 PHE B C 1
ATOM 3670 O O . PHE B 1 186 ? 4.52 18.906 15.492 1 98.19 186 PHE B O 1
ATOM 3677 N N . GLN B 1 187 ? 2.814 20.141 16.156 1 97.25 187 GLN B N 1
ATOM 3678 C CA . GLN B 1 187 ? 3.566 21.391 16.078 1 97.25 187 GLN B CA 1
ATOM 3679 C C . GLN B 1 187 ? 4.773 21.359 17 1 97.25 187 GLN B C 1
ATOM 3681 O O . GLN B 1 187 ? 5.887 21.703 16.594 1 97.25 187 GLN B O 1
ATOM 3686 N N . ALA B 1 188 ? 4.535 20.984 18.219 1 96.31 188 ALA B N 1
ATOM 3687 C CA . ALA B 1 188 ? 5.613 20.906 19.203 1 96.31 188 ALA B CA 1
ATOM 3688 C C . ALA B 1 188 ? 6.699 19.938 18.766 1 96.31 188 ALA B C 1
ATOM 3690 O O . ALA B 1 188 ? 7.891 20.219 18.906 1 96.31 188 ALA B O 1
ATOM 3691 N N . PHE B 1 189 ? 6.297 18.812 18.234 1 96.94 189 PHE B N 1
ATOM 3692 C CA . PHE B 1 189 ? 7.23 17.797 17.781 1 96.94 189 PHE B CA 1
ATOM 3693 C C . PHE B 1 189 ? 8.07 18.312 16.609 1 96.94 189 PHE B C 1
ATOM 3695 O O . PHE B 1 189 ? 9.273 18.078 16.562 1 96.94 189 PHE B O 1
ATOM 3702 N N . THR B 1 190 ? 7.398 18.984 15.688 1 97.06 190 THR B N 1
ATOM 3703 C CA . THR B 1 190 ? 8.086 19.562 14.539 1 97.06 190 THR B CA 1
ATOM 3704 C C . THR B 1 190 ? 9.156 20.547 14.992 1 97.06 190 THR B C 1
ATOM 3706 O O . THR B 1 190 ? 10.289 20.516 14.5 1 97.06 190 THR B O 1
ATOM 3709 N N . LEU B 1 191 ? 8.859 21.391 15.93 1 94.38 191 LEU B N 1
ATOM 3710 C CA . LEU B 1 191 ? 9.797 22.375 16.453 1 94.38 191 LEU B CA 1
ATOM 3711 C C . LEU B 1 191 ? 10.977 21.703 17.141 1 94.38 191 LEU B C 1
ATOM 3713 O O . LEU B 1 191 ? 12.125 22.125 16.984 1 94.38 191 LEU B O 1
ATOM 3717 N N . ARG B 1 192 ? 10.68 20.672 17.875 1 93.06 192 ARG B N 1
ATOM 3718 C CA . ARG B 1 192 ? 11.727 19.922 18.562 1 93.06 192 ARG B CA 1
ATOM 3719 C C . ARG B 1 192 ? 12.711 19.312 17.578 1 93.06 192 ARG B C 1
ATOM 3721 O O . ARG B 1 192 ? 13.922 19.297 17.812 1 93.06 192 ARG B O 1
ATOM 3728 N N . LEU B 1 193 ? 12.133 18.797 16.531 1 93.12 193 LEU B N 1
ATOM 3729 C CA . LEU B 1 193 ? 12.977 18.141 15.531 1 93.12 193 LEU B CA 1
ATOM 3730 C C . LEU B 1 193 ? 13.828 19.172 14.797 1 93.12 193 LEU B C 1
ATOM 3732 O O . LEU B 1 193 ? 14.961 18.875 14.406 1 93.12 193 LEU B O 1
ATOM 3736 N N . GLN B 1 194 ? 13.398 20.359 14.641 1 88.06 194 GLN B N 1
ATOM 3737 C CA . GLN B 1 194 ? 14.109 21.406 13.922 1 88.06 194 GLN B CA 1
ATOM 3738 C C . GLN B 1 194 ? 15.141 22.078 14.82 1 88.06 194 GLN B C 1
ATOM 3740 O O . GLN B 1 194 ? 16.109 22.656 14.328 1 88.06 194 GLN B O 1
ATOM 3745 N N . SER B 1 195 ? 14.836 22.312 16.125 1 76.5 195 SER B N 1
ATOM 3746 C CA . SER B 1 195 ? 15.734 22.984 17.062 1 76.5 195 SER B CA 1
ATOM 3747 C C . SER B 1 195 ? 17.031 22.219 17.234 1 76.5 195 SER B C 1
ATOM 3749 O O . SER B 1 195 ? 18.094 22.797 17.484 1 76.5 195 SER B O 1
ATOM 3751 N N . LYS B 1 196 ? 17 20.828 17.359 1 52.81 196 LYS B N 1
ATOM 3752 C CA . LYS B 1 196 ? 18.234 20.078 17.578 1 52.81 196 LYS B CA 1
ATOM 3753 C C . LYS B 1 196 ? 19.281 20.422 16.516 1 52.81 196 LYS B C 1
ATOM 3755 O O . LYS B 1 196 ? 20.469 20.172 16.734 1 52.81 196 LYS B O 1
ATOM 3760 N N . CYS B 1 197 ? 18.844 20.781 15.43 1 48.66 197 CYS B N 1
ATOM 3761 C CA . CYS B 1 197 ? 19.906 21.094 14.469 1 48.66 197 CYS B CA 1
ATOM 3762 C C . CYS B 1 197 ? 20.703 22.312 14.914 1 48.66 197 CYS B C 1
ATOM 3764 O O . CYS B 1 197 ? 21.844 22.5 14.492 1 48.66 197 CYS B O 1
ATOM 3766 N N . CYS B 1 198 ? 20.141 23.219 15.656 1 42.81 198 CYS B N 1
ATOM 3767 C CA . CYS B 1 198 ? 20.953 24.359 16.031 1 42.81 198 CYS B CA 1
ATOM 3768 C C . CYS B 1 198 ? 22.109 23.938 16.953 1 42.81 198 CYS B C 1
ATOM 3770 O O . CY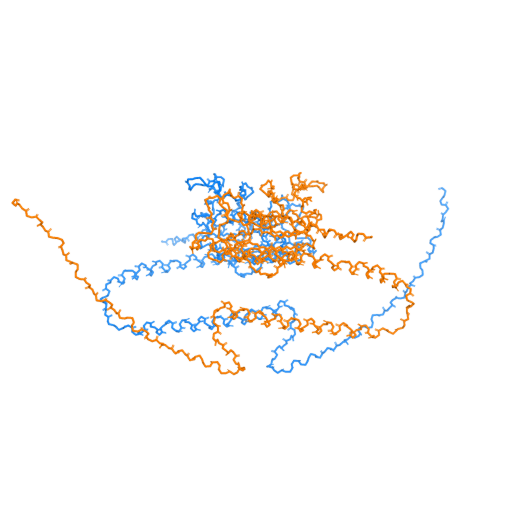S B 1 198 ? 23.188 24.547 16.922 1 42.81 198 CYS B O 1
ATOM 3772 N N . ILE B 1 199 ? 21.844 23.031 17.781 1 39.06 199 ILE B N 1
ATOM 3773 C CA . ILE B 1 199 ? 22.922 22.672 18.672 1 39.06 199 ILE B CA 1
ATOM 3774 C C . ILE B 1 199 ? 23.969 21.859 17.922 1 39.06 199 ILE B C 1
ATOM 3776 O O . ILE B 1 199 ? 25.172 22.094 18.062 1 39.06 199 ILE B O 1
ATOM 3780 N N . ASN B 1 200 ? 23.547 20.875 17.125 1 40.78 200 ASN B N 1
ATOM 3781 C CA . ASN B 1 200 ? 24.531 20 16.5 1 40.78 200 ASN B CA 1
ATOM 3782 C C . ASN B 1 200 ? 25.234 20.688 15.336 1 40.78 200 ASN B C 1
ATOM 3784 O O . ASN B 1 200 ? 26.375 20.359 15 1 40.78 200 ASN B O 1
ATOM 3788 N N . GLN B 1 201 ? 24.562 21.547 14.664 1 38.47 201 GLN B N 1
ATOM 3789 C CA . GLN B 1 201 ? 25.312 22.281 13.641 1 38.47 201 GLN B CA 1
ATOM 3790 C C . GLN B 1 201 ? 26.375 23.188 14.266 1 38.47 201 GLN B C 1
ATOM 3792 O O . GLN B 1 201 ? 27.469 23.344 13.719 1 38.47 201 GLN B O 1
ATOM 3797 N N . TYR B 1 202 ? 26.094 23.703 15.414 1 35.72 202 TYR B N 1
ATOM 3798 C CA . TYR B 1 202 ? 27.094 24.5 16.125 1 35.72 202 TYR B CA 1
ATOM 3799 C C . TYR B 1 202 ? 28.188 23.609 16.703 1 35.72 202 TYR B C 1
ATOM 3801 O O . TYR B 1 202 ? 29.359 23.938 16.609 1 35.72 202 TYR B O 1
ATOM 3809 N N . GLU B 1 203 ? 27.781 22.531 17.312 1 38.94 203 GLU B N 1
ATOM 3810 C CA . GLU B 1 203 ? 28.828 21.688 17.891 1 38.94 203 GLU B CA 1
ATOM 3811 C C . GLU B 1 203 ? 29.578 20.922 16.812 1 38.94 203 GLU B C 1
ATOM 3813 O O . GLU B 1 203 ? 30.781 20.703 16.922 1 38.94 203 GLU B O 1
ATOM 3818 N N . PHE B 1 204 ? 28.875 20.5 15.766 1 38.81 204 PHE B N 1
ATOM 3819 C CA . PHE B 1 204 ? 29.578 19.812 14.695 1 38.81 204 PHE B CA 1
ATOM 3820 C C . PHE B 1 204 ? 30.5 20.766 13.945 1 38.81 204 PHE B C 1
ATOM 3822 O O . PHE B 1 204 ? 31.609 20.391 13.539 1 38.81 204 PHE B O 1
ATOM 3829 N N . LYS B 1 205 ? 30.172 21.969 13.891 1 37.06 205 LYS B N 1
ATOM 3830 C CA . LYS B 1 205 ? 31.109 22.969 13.391 1 37.06 205 LYS B CA 1
ATOM 3831 C C . LYS B 1 205 ? 32.188 23.281 14.414 1 37.06 205 LYS B C 1
ATOM 3833 O O . LYS B 1 205 ? 33.344 23.484 14.055 1 37.06 205 LYS B O 1
ATOM 3838 N N . LYS B 1 206 ? 31.875 23.312 15.68 1 39.16 206 LYS B N 1
ATOM 3839 C CA . LYS B 1 206 ? 32.906 23.609 16.672 1 39.16 206 LYS B CA 1
ATOM 3840 C C . LYS B 1 206 ? 33.844 22.422 16.859 1 39.16 206 LYS B C 1
ATOM 3842 O O . LYS B 1 206 ? 35.062 22.594 17.016 1 39.16 206 LYS B O 1
ATOM 3847 N N . ASN B 1 207 ? 33.281 21.219 16.859 1 35.53 207 ASN B N 1
ATOM 3848 C CA . ASN B 1 207 ? 34.156 20.062 17.094 1 35.53 207 ASN B CA 1
ATOM 3849 C C . ASN B 1 207 ? 35 19.734 15.875 1 35.53 207 ASN B C 1
ATOM 3851 O O . ASN B 1 207 ? 36.031 19.047 15.992 1 35.53 207 ASN B O 1
ATOM 3855 N N . LYS B 1 208 ? 34.406 20.125 14.75 1 39.16 208 LYS B N 1
ATOM 3856 C CA . LYS B 1 208 ? 35.344 20.031 13.617 1 39.16 208 LYS B CA 1
ATOM 3857 C C . LYS B 1 208 ? 36.5 21.016 13.773 1 39.16 208 LYS B C 1
ATOM 3859 O O . LYS B 1 208 ? 37.562 20.828 13.188 1 39.16 208 LYS B O 1
ATOM 3864 N N . GLN B 1 209 ? 36.125 22.125 14.391 1 33.91 209 GLN B N 1
ATOM 3865 C CA . GLN B 1 209 ? 37.25 23.062 14.617 1 33.91 209 GLN B CA 1
ATOM 3866 C C . GLN B 1 209 ? 38.188 22.516 15.68 1 33.91 209 GLN B C 1
ATOM 3868 O O . GLN B 1 209 ? 39.406 22.781 15.625 1 33.91 209 GLN B O 1
ATOM 3873 N N . SER B 1 210 ? 37.531 21.969 16.781 1 36.22 210 SER B N 1
ATOM 3874 C CA . SER B 1 210 ? 38.438 21.562 17.859 1 36.22 210 SER B CA 1
ATOM 3875 C C . SER B 1 210 ? 39.219 20.297 17.5 1 36.22 210 SER B C 1
ATOM 3877 O O . SER B 1 210 ? 40.188 19.969 18.156 1 36.22 210 SER B O 1
ATOM 3879 N N . LEU B 1 211 ? 38.5 19.469 16.672 1 33.84 211 LEU B N 1
ATOM 3880 C CA . LEU B 1 211 ? 39.25 18.234 16.375 1 33.84 211 LEU B CA 1
ATOM 3881 C C . LEU B 1 211 ? 40.469 18.531 15.539 1 33.84 211 LEU B C 1
ATOM 3883 O O . LEU B 1 211 ? 41.219 17.609 15.164 1 33.84 211 LEU B O 1
ATOM 3887 N N . ARG B 1 212 ? 40.375 19.797 15.031 1 32.5 212 ARG B N 1
ATOM 3888 C CA . ARG B 1 212 ? 41.594 19.922 14.25 1 32.5 212 ARG B CA 1
ATOM 3889 C C . ARG B 1 212 ? 42.812 19.844 15.148 1 32.5 212 ARG B C 1
ATOM 3891 O O . ARG B 1 212 ? 43.906 19.469 14.688 1 32.5 212 ARG B O 1
ATOM 3898 N N . THR B 1 213 ? 42.719 20.531 16.234 1 28.53 213 THR B N 1
ATOM 3899 C CA . THR B 1 213 ? 44.062 20.812 16.734 1 28.53 213 THR B CA 1
ATOM 3900 C C . THR B 1 213 ? 44.562 19.656 17.609 1 28.53 213 THR B C 1
ATOM 3902 O O . THR B 1 213 ? 45.656 19.734 18.172 1 28.53 213 THR B O 1
ATOM 3905 N N . LYS B 1 214 ? 43.594 18.906 18.344 1 31.53 214 LYS B N 1
ATOM 3906 C CA . LYS B 1 214 ? 44.344 18.266 19.422 1 31.53 214 LYS B CA 1
ATOM 3907 C C . LYS B 1 214 ? 45.312 17.234 18.859 1 31.53 214 LYS B C 1
ATOM 3909 O O . LYS B 1 214 ? 44.969 16.484 17.938 1 31.53 214 LYS B O 1
ATOM 3914 N N . PRO B 1 215 ? 46.625 17.391 19.219 1 27.62 215 PRO B N 1
ATOM 3915 C CA . PRO B 1 215 ? 47.688 16.438 18.906 1 27.62 215 PRO B CA 1
ATOM 3916 C C . PRO B 1 215 ? 47.375 15.016 19.359 1 27.62 215 PRO B C 1
ATOM 3918 O O . PRO B 1 215 ? 46.562 14.82 20.281 1 27.62 215 PRO B O 1
ATOM 3921 N N . ALA B 1 216 ? 47.594 13.961 18.531 1 30.03 216 ALA B N 1
ATOM 3922 C CA . ALA B 1 216 ? 47.5 12.5 18.531 1 30.03 216 ALA B CA 1
ATOM 3923 C C . ALA B 1 216 ? 47.938 11.914 19.859 1 30.03 216 ALA B C 1
ATOM 3925 O O . ALA B 1 216 ? 49.062 11.391 19.984 1 30.03 216 ALA B O 1
ATOM 3926 N N . GLY B 1 217 ? 47.719 12.734 21.031 1 25.94 217 GLY B N 1
ATOM 3927 C CA . GLY B 1 217 ? 48.344 12 22.109 1 25.94 217 GLY B CA 1
ATOM 3928 C C . GLY B 1 217 ? 47.719 10.648 22.359 1 25.94 217 GLY B C 1
ATOM 3929 O O . GLY B 1 217 ? 46.594 10.375 21.875 1 25.94 217 GLY B O 1
ATOM 3930 N N . LYS B 1 218 ? 48.344 9.789 23.312 1 27.98 218 LYS B N 1
ATOM 3931 C CA . LYS B 1 218 ? 48.531 8.359 23.547 1 27.98 218 LYS B CA 1
ATOM 3932 C C . LYS B 1 218 ? 47.219 7.703 24 1 27.98 218 LYS B C 1
ATOM 3934 O O . LYS B 1 218 ? 47.031 6.508 23.766 1 27.98 218 LYS B O 1
ATOM 3939 N N . ASN B 1 219 ? 46.406 8.289 25 1 27.34 219 ASN B N 1
ATOM 3940 C CA . ASN B 1 219 ? 45.781 7.281 25.875 1 27.34 219 ASN B CA 1
ATOM 3941 C C . ASN B 1 219 ? 44.438 6.82 25.328 1 27.34 219 ASN B C 1
ATOM 3943 O O . ASN B 1 219 ? 43.531 7.633 25.141 1 27.34 219 ASN B O 1
ATOM 3947 N N . GLY B 1 220 ? 44.312 5.82 24.453 1 27.31 220 GLY B N 1
ATOM 3948 C CA . GLY B 1 220 ? 43.281 5.082 23.75 1 27.31 220 GLY B CA 1
ATOM 3949 C C . GLY B 1 220 ? 42.219 4.523 24.672 1 27.31 220 GLY B C 1
ATOM 3950 O O . GLY B 1 220 ? 41.219 3.975 24.219 1 27.31 220 GLY B O 1
ATOM 3951 N N . SER B 1 221 ? 42.469 4.328 25.969 1 29.61 221 SER B N 1
ATOM 3952 C CA . SER B 1 221 ? 41.656 3.375 26.734 1 29.61 221 SER B CA 1
ATOM 3953 C C . SER B 1 221 ? 40.312 3.971 27.125 1 29.61 221 SER B C 1
ATOM 3955 O O . SER B 1 221 ? 39.375 3.236 27.406 1 29.61 221 SER B O 1
ATOM 3957 N N . ALA B 1 222 ? 40.156 5.293 27.281 1 30.62 222 ALA B N 1
ATOM 3958 C CA . ALA B 1 222 ? 39 5.809 28 1 30.62 222 ALA B CA 1
ATOM 3959 C C . ALA B 1 222 ? 37.781 5.844 27.094 1 30.62 222 ALA B C 1
ATOM 3961 O O . ALA B 1 222 ? 36.656 6.055 27.562 1 30.62 222 ALA B O 1
ATOM 3962 N N . ARG B 1 223 ? 37.969 5.848 25.797 1 31.06 223 ARG B N 1
ATOM 3963 C CA . ARG B 1 223 ? 36.812 6.074 24.969 1 31.06 223 ARG B CA 1
ATOM 3964 C C . ARG B 1 223 ? 35.906 4.844 24.938 1 31.06 223 ARG B C 1
ATOM 3966 O O . ARG B 1 223 ? 34.719 4.938 24.594 1 31.06 223 ARG B O 1
ATOM 3973 N N . LEU B 1 224 ? 36.438 3.615 25.344 1 31.81 224 LEU B N 1
ATOM 3974 C CA . LEU B 1 224 ? 35.594 2.438 25.297 1 31.81 224 LEU B CA 1
ATOM 3975 C C . LEU B 1 224 ? 34.594 2.443 26.438 1 31.81 224 LEU B C 1
ATOM 3977 O O . LEU B 1 224 ? 33.531 1.821 26.359 1 31.81 224 LEU B O 1
ATOM 3981 N N . ALA B 1 225 ? 34.938 3.135 27.547 1 33.19 225 ALA B N 1
ATOM 3982 C CA . ALA B 1 225 ? 34.031 3.064 28.688 1 33.19 225 ALA B CA 1
ATOM 3983 C C . ALA B 1 225 ? 32.781 3.898 28.453 1 33.19 225 ALA B C 1
ATOM 3985 O O . ALA B 1 225 ? 31.672 3.518 28.875 1 33.19 225 ALA B O 1
ATOM 3986 N N . SER B 1 226 ? 32.938 5.016 27.75 1 34.88 226 SER B N 1
ATOM 3987 C CA . SER B 1 226 ? 31.766 5.863 27.578 1 34.88 226 SER B CA 1
ATOM 3988 C C . SER B 1 226 ? 30.75 5.223 26.625 1 34.88 226 SER B C 1
ATOM 3990 O O . SER B 1 226 ? 29.547 5.473 26.734 1 34.88 226 SER B O 1
ATOM 3992 N N . LEU B 1 227 ? 31.219 4.332 25.766 1 34.81 227 LEU B N 1
ATOM 3993 C CA . LEU B 1 227 ? 30.266 3.66 24.875 1 34.81 227 LEU B CA 1
ATOM 3994 C C . LEU B 1 227 ? 29.469 2.607 25.641 1 34.81 227 LEU B C 1
ATOM 3996 O O . LEU B 1 227 ? 28.281 2.422 25.375 1 34.81 227 LEU B O 1
ATOM 4000 N N . SER B 1 228 ? 30.047 2.012 26.688 1 37.59 228 SER B N 1
ATOM 4001 C CA . SER B 1 228 ? 29.328 1.01 27.453 1 37.59 228 SER B CA 1
ATOM 4002 C C . SER B 1 228 ? 28.203 1.648 28.266 1 37.59 228 SER B C 1
ATOM 4004 O O . SER B 1 228 ? 27.109 1.095 28.375 1 37.59 228 SER B O 1
ATOM 4006 N N . ALA B 1 229 ? 28.438 2.812 28.797 1 40.59 229 ALA B N 1
ATOM 4007 C CA . ALA B 1 229 ? 27.391 3.459 29.578 1 40.59 229 ALA B CA 1
ATOM 4008 C C . ALA B 1 229 ? 26.234 3.9 28.688 1 40.59 229 ALA B C 1
ATOM 4010 O O . ALA B 1 229 ? 25.062 3.797 29.078 1 40.59 229 ALA B O 1
ATOM 4011 N N . ARG B 1 230 ? 26.578 4.32 27.5 1 39.38 230 ARG B N 1
ATOM 4012 C CA . ARG B 1 230 ? 25.5 4.734 26.594 1 39.38 230 ARG B CA 1
ATOM 4013 C C . ARG B 1 230 ? 24.703 3.529 26.109 1 39.38 230 ARG B C 1
ATOM 4015 O O . ARG B 1 230 ? 23.484 3.617 25.922 1 39.38 230 ARG B O 1
ATOM 4022 N N . LEU B 1 231 ? 25.391 2.342 26.062 1 40.44 231 LEU B N 1
ATOM 4023 C CA . LEU B 1 231 ? 24.656 1.13 25.734 1 40.44 231 LEU B CA 1
ATOM 4024 C C . LEU B 1 231 ? 23.75 0.718 26.891 1 40.44 231 LEU B C 1
ATOM 4026 O O . LEU B 1 231 ? 22.625 0.243 26.672 1 40.44 231 LEU B O 1
ATOM 4030 N N . GLY B 1 232 ? 24.172 0.972 28.062 1 40.81 232 GLY B N 1
ATOM 4031 C CA . GLY B 1 232 ? 23.328 0.694 29.219 1 40.81 232 GLY B CA 1
ATOM 4032 C C . GLY B 1 232 ? 22.094 1.589 29.281 1 40.81 232 GLY B C 1
ATOM 4033 O O . GLY B 1 232 ? 21.016 1.132 29.625 1 40.81 232 GLY B O 1
ATOM 4034 N N . ALA B 1 233 ? 22.312 2.836 28.953 1 41.56 233 ALA B N 1
ATOM 4035 C CA . ALA B 1 233 ? 21.172 3.746 28.953 1 41.56 233 ALA B CA 1
ATOM 4036 C C . ALA B 1 233 ? 20.156 3.379 27.875 1 41.56 233 ALA B C 1
ATOM 4038 O O . ALA B 1 233 ? 18.953 3.471 28.078 1 41.56 233 ALA B O 1
ATOM 4039 N N . LEU B 1 234 ? 20.719 2.877 26.797 1 39.44 234 LEU B N 1
ATOM 4040 C CA . LEU B 1 234 ? 19.812 2.426 25.734 1 39.44 234 LEU B CA 1
ATOM 4041 C C . LEU B 1 234 ? 19.078 1.158 26.156 1 39.44 234 LEU B C 1
ATOM 4043 O O . LEU B 1 234 ? 17.891 0.995 25.859 1 39.44 234 LEU B O 1
ATOM 4047 N N . HIS B 1 235 ? 19.734 0.301 26.953 1 40.5 235 HIS B N 1
ATOM 4048 C CA . HIS B 1 235 ? 19.062 -0.882 27.469 1 40.5 235 HIS B CA 1
ATOM 4049 C C . HIS B 1 235 ? 17.969 -0.501 28.469 1 40.5 235 HIS B C 1
ATOM 4051 O O . HIS B 1 235 ? 16.875 -1.077 28.453 1 40.5 235 HIS B O 1
ATOM 4057 N N . ASN B 1 236 ? 18.25 0.438 29.297 1 42.09 236 ASN B N 1
ATOM 4058 C CA . ASN B 1 236 ? 17.234 0.879 30.25 1 42.09 236 ASN B CA 1
ATOM 4059 C C . ASN B 1 236 ? 16.078 1.584 29.547 1 42.09 236 ASN B C 1
ATOM 4061 O O . ASN B 1 236 ? 14.922 1.427 29.953 1 42.09 236 ASN B O 1
ATOM 4065 N N . ALA B 1 237 ? 16.375 2.309 28.516 1 39.22 237 ALA B N 1
ATOM 4066 C CA . ALA B 1 237 ? 15.312 2.945 27.734 1 39.22 237 ALA B CA 1
ATOM 4067 C C . ALA B 1 237 ? 14.453 1.906 27.031 1 39.22 237 ALA B C 1
ATOM 4069 O O . ALA B 1 237 ? 13.227 2.035 26.984 1 39.22 237 ALA B O 1
ATOM 4070 N N . ALA B 1 238 ? 15.078 0.832 26.656 1 41.84 238 ALA B N 1
ATOM 4071 C CA . ALA B 1 238 ? 14.312 -0.246 26.031 1 41.84 238 ALA B CA 1
ATOM 4072 C C . ALA B 1 238 ? 13.43 -0.953 27.062 1 41.84 238 ALA B C 1
ATOM 4074 O O . ALA B 1 238 ? 12.281 -1.292 26.766 1 41.84 238 ALA B O 1
ATOM 4075 N N . ARG B 1 239 ? 13.875 -1.146 28.25 1 43.47 239 ARG B N 1
ATOM 4076 C CA . ARG B 1 239 ? 13.07 -1.743 29.312 1 43.47 239 ARG B CA 1
ATOM 4077 C C . ARG B 1 239 ? 11.906 -0.834 29.688 1 43.47 239 ARG B C 1
ATOM 4079 O O . ARG B 1 239 ? 10.797 -1.31 29.953 1 43.47 239 ARG B O 1
ATOM 4086 N N . ARG B 1 240 ? 12.148 0.417 29.75 1 42.41 240 ARG B N 1
ATOM 4087 C CA . ARG B 1 240 ? 11.078 1.358 30.062 1 42.41 240 ARG B CA 1
ATOM 4088 C C . ARG B 1 240 ? 10.039 1.397 28.938 1 42.41 240 ARG B C 1
ATOM 4090 O O . ARG B 1 240 ? 8.836 1.48 29.203 1 42.41 240 ARG B O 1
ATOM 4097 N N . LEU B 1 241 ? 10.516 1.219 27.734 1 37.88 241 LEU B N 1
ATOM 4098 C CA . LEU B 1 241 ? 9.594 1.185 26.609 1 37.88 241 LEU B CA 1
ATOM 4099 C C . LEU B 1 241 ? 8.766 -0.096 26.625 1 37.88 241 LEU B C 1
ATOM 4101 O O . LEU B 1 241 ? 7.559 -0.063 26.375 1 37.88 241 LEU B O 1
ATOM 4105 N N . ALA B 1 242 ? 9.359 -1.174 27.062 1 39.88 242 ALA B N 1
ATOM 4106 C CA . ALA B 1 242 ? 8.609 -2.422 27.188 1 39.88 242 ALA B CA 1
ATOM 4107 C C . ALA B 1 242 ? 7.57 -2.318 28.312 1 39.88 242 ALA B C 1
ATOM 4109 O O . ALA B 1 242 ? 6.449 -2.807 28.172 1 39.88 242 ALA B O 1
ATOM 4110 N N . ARG B 1 243 ? 7.891 -1.693 29.344 1 42.47 243 ARG B N 1
ATOM 4111 C CA . ARG B 1 243 ? 6.949 -1.511 30.453 1 42.47 243 ARG B CA 1
ATOM 4112 C C . ARG B 1 243 ? 5.801 -0.597 30.047 1 42.47 243 ARG B C 1
ATOM 4114 O O . ARG B 1 243 ? 4.648 -0.831 30.422 1 42.47 243 ARG B O 1
ATOM 4121 N N . ASN B 1 244 ? 6.137 0.394 29.344 1 35.69 244 ASN B N 1
ATOM 4122 C CA . ASN B 1 244 ? 5.094 1.311 28.891 1 35.69 244 ASN B CA 1
ATOM 4123 C C . ASN B 1 244 ? 4.16 0.646 27.891 1 35.69 244 ASN B C 1
ATOM 4125 O O . ASN B 1 244 ? 2.949 0.878 27.906 1 35.69 244 ASN B O 1
ATOM 4129 N N . THR B 1 245 ? 4.688 -0.19 27.094 1 35.69 245 THR B N 1
ATOM 4130 C CA . THR B 1 245 ? 3.855 -0.918 26.141 1 35.69 245 THR B CA 1
ATOM 4131 C C . THR B 1 245 ? 2.973 -1.935 26.859 1 35.69 245 THR B C 1
ATOM 4133 O O . THR B 1 245 ? 1.805 -2.111 26.516 1 35.69 245 THR B O 1
ATOM 4136 N N . ALA B 1 246 ? 3.496 -2.568 27.875 1 36.38 246 ALA B N 1
ATOM 4137 C CA . ALA B 1 246 ? 2.682 -3.482 28.672 1 36.38 246 ALA B CA 1
ATOM 4138 C C . ALA B 1 246 ? 1.578 -2.73 29.422 1 36.38 246 ALA B C 1
ATOM 4140 O O . ALA B 1 246 ? 0.446 -3.213 29.516 1 36.38 246 ALA B O 1
ATOM 4141 N N . ARG B 1 247 ? 1.921 -1.619 29.922 1 38.03 247 ARG B N 1
ATOM 4142 C CA . ARG B 1 247 ? 0.909 -0.84 30.625 1 38.03 247 ARG B CA 1
ATOM 4143 C C . ARG B 1 247 ? -0.162 -0.335 29.672 1 38.03 247 ARG B C 1
ATOM 4145 O O . ARG B 1 247 ? -1.348 -0.316 30 1 38.03 247 ARG B O 1
ATOM 4152 N N . HIS B 1 248 ? 0.256 0.084 28.547 1 33.09 248 HIS B N 1
ATOM 4153 C CA . HIS B 1 248 ? -0.711 0.556 27.562 1 33.09 248 HIS B CA 1
ATOM 4154 C C . HIS B 1 248 ? -1.586 -0.587 27.062 1 33.09 248 HIS B C 1
ATOM 4156 O O . HIS B 1 248 ? -2.803 -0.434 26.938 1 33.09 248 HIS B O 1
ATOM 4162 N N . ALA B 1 249 ? -0.986 -1.718 26.828 1 31.47 249 ALA B N 1
ATOM 4163 C CA . ALA B 1 249 ? -1.785 -2.879 26.453 1 31.47 249 ALA B CA 1
ATOM 4164 C C . ALA B 1 249 ? -2.795 -3.234 27.531 1 31.47 249 ALA B C 1
ATOM 4166 O O . ALA B 1 249 ? -3.939 -3.584 27.234 1 31.47 249 ALA B O 1
ATOM 4167 N N . ALA B 1 250 ? -2.406 -3.121 28.688 1 31.92 250 ALA B N 1
ATOM 4168 C CA . ALA B 1 250 ? -3.318 -3.4 29.797 1 31.92 250 ALA B CA 1
ATOM 4169 C C . ALA B 1 250 ? -4.445 -2.373 29.844 1 31.92 250 ALA B C 1
ATOM 4171 O O . ALA B 1 250 ? -5.586 -2.711 30.172 1 31.92 250 ALA B O 1
ATOM 4172 N N . ARG B 1 251 ? -4.094 -1.124 29.594 1 32.53 251 ARG B N 1
ATOM 4173 C CA . ARG B 1 251 ? -5.109 -0.081 29.672 1 32.53 251 ARG B CA 1
ATOM 4174 C C . ARG B 1 251 ? -6.125 -0.222 28.547 1 32.53 251 ARG B C 1
ATOM 4176 O O . ARG B 1 251 ? -7.316 0.035 28.734 1 32.53 251 ARG B O 1
ATOM 4183 N N . VAL B 1 252 ? -5.59 -0.496 27.391 1 30.62 252 VAL B N 1
ATOM 4184 C CA . VAL B 1 252 ? -6.508 -0.563 26.266 1 30.62 252 VAL B CA 1
ATOM 4185 C C . VAL B 1 252 ? -7.461 -1.744 26.438 1 30.62 252 VAL B C 1
ATOM 4187 O O . VAL B 1 252 ? -8.586 -1.721 25.938 1 30.62 252 VAL B O 1
ATOM 4190 N N . CYS B 1 253 ? -6.848 -2.861 26.875 1 30.03 253 CYS B N 1
ATOM 4191 C CA . CYS B 1 253 ? -7.773 -3.979 27.016 1 30.03 253 CYS B CA 1
ATOM 4192 C C . CYS B 1 253 ? -8.633 -3.828 28.266 1 30.03 253 CYS B C 1
ATOM 4194 O O . CYS B 1 253 ? -9.117 -4.82 28.812 1 30.03 253 CYS B O 1
ATOM 4196 N N . GLY B 1 254 ? -9.242 -2.627 28.516 1 28.78 254 GLY B N 1
ATOM 4197 C CA . GLY B 1 254 ? -10.25 -2.266 29.5 1 28.78 254 GLY B CA 1
ATOM 4198 C C . GLY B 1 254 ? -10.109 -3.018 30.812 1 28.78 254 GLY B C 1
ATOM 4199 O O . GLY B 1 254 ? -11.031 -3.041 31.625 1 28.78 254 GLY B O 1
ATOM 4200 N N . ALA B 1 255 ? -9.273 -4.059 30.812 1 29.67 255 ALA B N 1
ATOM 4201 C CA . ALA B 1 255 ? -9.273 -4.766 32.094 1 29.67 255 ALA B CA 1
ATOM 4202 C C . ALA B 1 255 ? -8.625 -3.916 33.188 1 29.67 255 ALA B C 1
ATOM 4204 O O . ALA B 1 255 ? -7.41 -3.711 33.188 1 29.67 255 ALA B O 1
ATOM 4205 N N . GLU B 1 256 ? -9.297 -2.793 33.531 1 29.52 256 GLU B N 1
ATOM 4206 C CA . GLU B 1 256 ? -8.867 -1.861 34.594 1 29.52 256 GLU B CA 1
ATOM 4207 C C . GLU B 1 256 ? -8.383 -2.605 35.812 1 29.52 256 GLU B C 1
ATOM 4209 O O . GLU B 1 256 ? -7.535 -2.1 36.562 1 29.52 256 GLU B O 1
ATOM 4214 N N . GLY B 1 257 ? -9.242 -3.607 36.312 1 32.09 257 GLY B N 1
ATOM 4215 C CA . GLY B 1 257 ? -9.18 -3.951 37.75 1 32.09 257 GLY B CA 1
ATOM 4216 C C . GLY B 1 257 ? -7.914 -4.699 38.125 1 32.09 257 GLY B C 1
ATOM 4217 O O . GLY B 1 257 ? -7.824 -5.262 39.219 1 32.09 257 GLY B O 1
ATOM 4218 N N . VAL B 1 258 ? -7.273 -5.277 37.094 1 27.94 258 VAL B N 1
ATOM 4219 C CA . VAL B 1 258 ? -6.316 -6.27 37.562 1 27.94 258 VAL B CA 1
ATOM 4220 C C . VAL B 1 258 ? -5.125 -5.57 38.219 1 27.94 258 VAL B C 1
ATOM 4222 O O . VAL B 1 258 ? -4.418 -4.801 37.562 1 27.94 258 VAL B O 1
ATOM 4225 N N . ARG B 1 259 ? -5.398 -5.191 39.438 1 29.16 259 ARG B N 1
ATOM 4226 C CA . ARG B 1 259 ? -4.246 -4.797 40.25 1 29.16 259 ARG B CA 1
ATOM 4227 C C . ARG B 1 259 ? -3.148 -5.852 40.188 1 29.16 259 ARG B C 1
ATOM 4229 O O . ARG B 1 259 ? -3.377 -7.012 40.531 1 29.16 259 ARG B O 1
ATOM 4236 N N . VAL B 1 260 ? -2.408 -5.895 39.062 1 27.17 260 VAL B N 1
ATOM 4237 C CA . VAL B 1 260 ? -1.262 -6.793 38.969 1 27.17 260 VAL B CA 1
ATOM 4238 C C . VAL B 1 260 ? -0.327 -6.559 40.156 1 27.17 260 VAL B C 1
ATOM 4240 O O . VAL B 1 260 ? 0.333 -5.523 40.219 1 27.17 260 VAL B O 1
ATOM 4243 N N . ASP B 1 261 ? -0.858 -6.98 41.344 1 26.08 261 ASP B N 1
ATOM 4244 C CA . ASP B 1 261 ? 0.07 -6.988 42.469 1 26.08 261 ASP B CA 1
ATOM 4245 C C . ASP B 1 261 ? 1.343 -7.762 42.125 1 26.08 261 ASP B C 1
ATOM 4247 O O . ASP B 1 261 ? 1.411 -8.43 41.094 1 26.08 261 ASP B O 1
ATOM 4251 N N . SER B 1 262 ? 2.049 -8.414 43.156 1 24.62 262 SER B N 1
ATOM 4252 C CA . SER B 1 262 ? 3.354 -9.062 43.062 1 24.62 262 SER B CA 1
ATOM 4253 C C . SER B 1 262 ? 3.34 -10.188 42.031 1 24.62 262 SER B C 1
ATOM 4255 O O . SER B 1 262 ? 2.271 -10.633 41.625 1 24.62 262 SER B O 1
ATOM 4257 N N . ALA B 1 263 ? 4.566 -10.852 41.594 1 26.34 263 ALA B N 1
ATOM 4258 C CA . ALA B 1 263 ? 4.832 -11.93 40.625 1 26.34 263 ALA B CA 1
ATOM 4259 C C . ALA B 1 263 ? 3.797 -13.039 40.75 1 26.34 263 ALA B C 1
ATOM 4261 O O . ALA B 1 263 ? 3.643 -13.859 39.844 1 26.34 263 ALA B O 1
ATOM 4262 N N . ALA B 1 264 ? 3.291 -13.328 42.031 1 25.02 264 ALA B N 1
ATOM 4263 C CA . ALA B 1 264 ? 2.74 -14.664 42.25 1 25.02 264 ALA B CA 1
ATOM 4264 C C . ALA B 1 264 ? 1.35 -14.789 41.625 1 25.02 264 ALA B C 1
ATOM 4266 O O . ALA B 1 264 ? 1.1 -15.688 40.812 1 25.02 264 ALA B O 1
ATOM 4267 N N . ASP B 1 265 ? 0.221 -14.961 42.469 1 23.2 265 ASP B N 1
ATOM 4268 C CA . ASP B 1 265 ? -0.989 -15.781 42.438 1 23.2 265 ASP B CA 1
ATOM 4269 C C . ASP B 1 265 ? -2.154 -15.023 41.812 1 23.2 265 ASP B C 1
ATOM 4271 O O . ASP B 1 265 ? -2.701 -14.102 42.406 1 23.2 265 ASP B O 1
ATOM 4275 N N . VAL B 1 266 ? -2.174 -14.672 40.594 1 22.7 266 VAL B N 1
ATOM 4276 C CA . VAL B 1 266 ? -3.312 -13.977 40 1 22.7 266 VAL B CA 1
ATOM 4277 C C . VAL B 1 266 ? -4.562 -14.844 40.125 1 22.7 266 VAL B C 1
ATOM 4279 O O . VAL B 1 266 ? -4.68 -15.867 39.438 1 22.7 266 VAL B O 1
ATOM 4282 N N . ARG B 1 267 ? -5.082 -15.07 41.438 1 23.73 267 ARG B N 1
ATOM 4283 C CA . ARG B 1 267 ? -6.332 -15.812 41.594 1 23.73 267 ARG B CA 1
ATOM 4284 C C . ARG B 1 267 ? -7.5 -15.039 40.969 1 23.73 267 ARG B C 1
ATOM 4286 O O . ARG B 1 267 ? -7.754 -13.891 41.344 1 23.73 267 ARG B O 1
ATOM 4293 N N . VAL B 1 268 ? -7.863 -15.281 39.781 1 22.02 268 VAL B N 1
ATOM 4294 C CA . VAL B 1 268 ? -8.969 -14.742 39 1 22.02 268 VAL B CA 1
ATOM 4295 C C . VAL B 1 268 ? -10.297 -15.047 39.688 1 22.02 268 VAL B C 1
ATOM 4297 O O . VAL B 1 268 ? -10.664 -16.219 39.875 1 22.02 268 VAL B O 1
ATOM 4300 N N . LYS B 1 269 ? -10.68 -14.391 40.844 1 22.89 269 LYS B N 1
ATOM 4301 C CA . LYS B 1 269 ? -12 -14.594 41.438 1 22.89 269 LYS B CA 1
ATOM 4302 C C . LYS B 1 269 ? -13.109 -14.172 40.469 1 22.89 269 LYS B C 1
ATOM 4304 O O . LYS B 1 269 ? -13.18 -13.008 40.062 1 22.89 269 LYS B O 1
ATOM 4309 N N . ALA B 1 270 ? -13.609 -15.016 39.594 1 22.98 270 ALA B N 1
ATOM 4310 C CA . ALA B 1 270 ? -14.75 -14.898 38.688 1 22.98 270 ALA B CA 1
ATOM 4311 C C . ALA B 1 270 ? -16.047 -14.664 39.469 1 22.98 270 ALA B C 1
ATOM 4313 O O . ALA B 1 270 ? -16.5 -15.539 40.188 1 22.98 270 ALA B O 1
ATOM 4314 N N . ARG B 1 271 ? -16.234 -13.617 40.281 1 22.78 271 ARG B N 1
ATOM 4315 C CA . ARG B 1 271 ? -17.531 -13.406 40.906 1 22.78 271 ARG B CA 1
ATOM 4316 C C . ARG B 1 271 ? -18.641 -13.273 39.875 1 22.78 271 ARG B C 1
ATOM 4318 O O . ARG B 1 271 ? -18.578 -12.391 39 1 22.78 271 ARG B O 1
ATOM 4325 N N . GLY B 1 272 ? -19.266 -14.391 39.375 1 22.38 272 GLY B N 1
ATOM 4326 C CA . GLY B 1 272 ? -20.422 -14.617 38.531 1 22.38 272 GLY B CA 1
ATOM 4327 C C . GLY B 1 272 ? -21.688 -13.953 39.062 1 22.38 272 GLY B C 1
ATOM 4328 O O . GLY B 1 272 ? -22.188 -14.32 40.125 1 22.38 272 GLY B O 1
ATOM 4329 N N . ARG B 1 273 ? -21.766 -12.617 39.344 1 21.3 273 ARG B N 1
ATOM 4330 C CA . ARG B 1 273 ? -23.062 -12.086 39.719 1 21.3 273 ARG B CA 1
ATOM 4331 C C . ARG B 1 273 ? -24.141 -12.477 38.719 1 21.3 273 ARG B C 1
ATOM 4333 O O . ARG B 1 273 ? -24 -12.227 37.531 1 21.3 273 ARG B O 1
ATOM 4340 N N . ALA B 1 274 ? -24.984 -13.516 38.969 1 21.56 274 ALA B N 1
ATOM 4341 C CA . ALA B 1 274 ? -26.188 -14.094 38.406 1 21.56 274 ALA B CA 1
ATOM 4342 C C . ALA B 1 274 ? -27.281 -13.039 38.25 1 21.56 274 ALA B C 1
ATOM 4344 O O . ALA B 1 274 ? -27.859 -12.586 39.25 1 21.56 274 ALA B O 1
ATOM 4345 N N . SER B 1 275 ? -27.016 -11.852 37.688 1 19.11 275 SER B N 1
ATOM 4346 C CA . SER B 1 275 ? -28.141 -10.922 37.594 1 19.11 275 SER B CA 1
ATOM 4347 C C . SER B 1 275 ? -29.375 -11.609 37.031 1 19.11 275 SER B C 1
ATOM 4349 O O . SER B 1 275 ? -29.281 -12.312 36.031 1 19.11 275 SER B O 1
ATOM 4351 N N . GLU B 1 276 ? -30.391 -11.945 37.844 1 20.67 276 GLU B N 1
ATOM 4352 C CA . GLU B 1 276 ? -31.75 -12.492 37.719 1 20.67 276 GLU B CA 1
ATOM 4353 C C . GLU B 1 276 ? -32.562 -11.711 36.719 1 20.67 276 GLU B C 1
ATOM 4355 O O . GLU B 1 276 ? -32.938 -10.555 36.969 1 20.67 276 GLU B O 1
ATOM 4360 N N . ALA B 1 277 ? -32.125 -11.516 35.469 1 19.02 277 ALA B N 1
ATOM 4361 C CA . ALA B 1 277 ? -32.969 -10.852 34.5 1 19.02 277 ALA B CA 1
ATOM 4362 C C . ALA B 1 277 ? -34.375 -11.453 34.5 1 19.02 277 ALA B C 1
ATOM 4364 O O . ALA B 1 277 ? -34.531 -12.664 34.344 1 19.02 277 ALA B O 1
ATOM 4365 N N . ARG B 1 278 ? -35.312 -10.859 35.312 1 20.11 278 ARG B N 1
ATOM 4366 C CA . ARG B 1 278 ? -36.75 -11.094 35.375 1 20.11 278 ARG B CA 1
ATOM 4367 C C . ARG B 1 278 ? -37.344 -11.227 34 1 20.11 278 ARG B C 1
ATOM 4369 O O . ARG B 1 278 ? -37.125 -10.383 33.125 1 20.11 278 ARG B O 1
ATOM 4376 N N . LEU B 1 279 ? -37.562 -12.414 33.531 1 19.25 279 LEU B N 1
ATOM 4377 C CA . LEU B 1 279 ? -38.281 -12.93 32.344 1 19.25 279 LEU B CA 1
ATOM 4378 C C . LEU B 1 279 ? -39.656 -12.297 32.219 1 19.25 279 LEU B C 1
ATOM 4380 O O . LEU B 1 279 ? -40.531 -12.492 33.094 1 19.25 279 LEU B O 1
ATOM 4384 N N . ALA B 1 280 ? -39.688 -10.93 31.859 1 19.58 280 ALA B N 1
ATOM 4385 C CA . ALA B 1 280 ? -40.969 -10.25 31.672 1 19.58 280 ALA B CA 1
ATOM 4386 C C . ALA B 1 280 ? -41.938 -11.117 30.859 1 19.58 280 ALA B C 1
ATOM 4388 O O . ALA B 1 280 ? -41.531 -11.789 29.922 1 19.58 280 ALA B O 1
ATOM 4389 N N . ARG B 1 281 ? -43.094 -11.398 31.422 1 19.58 281 ARG B N 1
ATOM 4390 C CA . ARG B 1 281 ? -44.312 -12.156 31.156 1 19.58 281 ARG B CA 1
ATOM 4391 C C . ARG B 1 281 ? -44.875 -11.789 29.781 1 19.58 281 ARG B C 1
ATOM 4393 O O . ARG B 1 281 ? -44.719 -10.664 29.312 1 19.58 281 ARG B O 1
ATOM 4400 N N . GLY B 1 282 ? -45.25 -12.75 28.875 1 19.56 282 GLY B N 1
ATOM 4401 C CA . GLY B 1 282 ? -45.781 -13.094 27.562 1 19.56 282 GLY B CA 1
ATOM 4402 C C . GLY B 1 282 ? -47.125 -12.461 27.281 1 19.56 282 GLY B C 1
ATOM 4403 O O . GLY B 1 282 ? -48.125 -12.797 27.906 1 19.56 282 GLY B O 1
ATOM 4404 N N . GLY B 1 283 ? -47.281 -11.102 27.312 1 20.75 283 GLY B N 1
ATOM 4405 C CA . GLY B 1 283 ? -48.625 -10.594 27.141 1 20.75 283 GLY B CA 1
ATOM 4406 C C . GLY B 1 283 ? -49.312 -11.164 25.922 1 20.75 283 GLY B C 1
ATOM 4407 O O . GLY B 1 283 ? -48.656 -11.633 25 1 20.75 283 GLY B O 1
ATOM 4408 N N . ALA B 1 284 ? -50.625 -11.617 25.984 1 20.77 284 ALA B N 1
ATOM 4409 C CA . ALA B 1 284 ? -51.656 -12.328 25.25 1 20.77 284 ALA B CA 1
ATOM 4410 C C . ALA B 1 284 ? -52.062 -11.578 23.984 1 20.77 284 ALA B C 1
ATOM 4412 O O . ALA B 1 284 ? -52.219 -10.352 24 1 20.77 284 ALA B O 1
ATOM 4413 N N . TRP B 1 285 ? -51.531 -11.945 22.797 1 21.34 285 TRP B N 1
ATOM 4414 C CA . TRP B 1 285 ? -51.906 -11.508 21.453 1 21.34 285 TRP B CA 1
ATOM 4415 C C . TRP B 1 285 ? -53.406 -11.609 21.25 1 21.34 285 TRP B C 1
ATOM 4417 O O . TRP B 1 285 ? -54 -12.695 21.359 1 21.34 285 TRP B O 1
ATOM 4427 N N . LYS B 1 286 ? -54.25 -10.656 21.703 1 21.45 286 LYS B N 1
ATOM 4428 C CA . LYS B 1 286 ? -55.688 -10.742 21.453 1 21.45 286 LYS B CA 1
ATOM 4429 C C . LYS B 1 286 ? -56 -10.648 19.969 1 21.45 286 LYS B C 1
ATOM 4431 O O . LYS B 1 286 ? -55.406 -9.828 19.25 1 21.45 286 LYS B O 1
ATOM 4436 N N . PRO B 1 287 ? -56.594 -11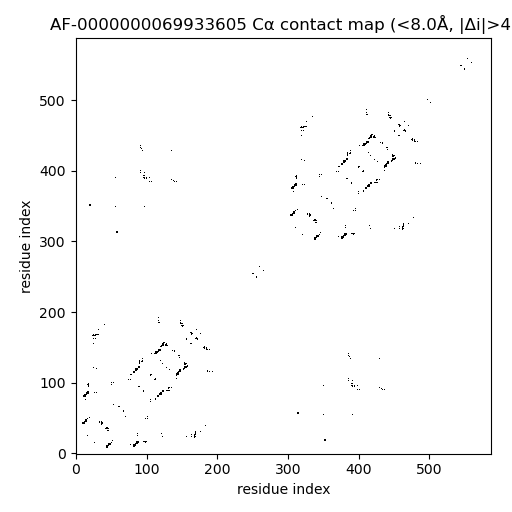.648 19.297 1 23.34 287 PRO B N 1
ATOM 4437 C CA . PRO B 1 287 ? -57.062 -11.82 17.922 1 23.34 287 PRO B CA 1
ATOM 4438 C C . PRO B 1 287 ? -58 -10.711 17.469 1 23.34 287 PRO B C 1
ATOM 4440 O O . PRO B 1 287 ? -58.781 -10.18 18.281 1 23.34 287 PRO B O 1
ATOM 4443 N N . PRO B 1 288 ? -57.562 -9.711 16.672 1 23.08 288 PRO B N 1
ATOM 4444 C CA . PRO B 1 288 ? -58.5 -8.641 16.312 1 23.08 288 PRO B CA 1
ATOM 4445 C C . PRO B 1 288 ? -59.875 -9.172 15.867 1 23.08 288 PRO B C 1
ATOM 4447 O O . PRO B 1 288 ? -59.969 -10.305 15.383 1 23.08 288 PRO B O 1
ATOM 4450 N N . THR B 1 289 ? -61 -8.68 16.422 1 20.7 289 THR B N 1
ATOM 4451 C CA . THR B 1 289 ? -62.469 -8.828 16.391 1 20.7 289 THR B CA 1
ATOM 4452 C C . THR B 1 289 ? -63 -8.602 14.977 1 20.7 289 THR B C 1
ATOM 4454 O O . THR B 1 289 ? -62.5 -7.742 14.25 1 20.7 289 THR B O 1
ATOM 4457 N N . ALA B 1 290 ? -63.688 -9.578 14.305 1 22.47 290 ALA B N 1
ATOM 4458 C CA . ALA B 1 290 ? -64.562 -9.758 13.141 1 22.47 290 ALA B CA 1
ATOM 4459 C C . ALA B 1 290 ? -65.688 -8.734 13.125 1 22.47 290 ALA B C 1
ATOM 4461 O O . ALA B 1 290 ? -66.562 -8.734 14.008 1 22.47 290 ALA B O 1
ATOM 4462 N N . SER B 1 291 ? -65.5 -7.391 13.07 1 20.39 291 SER B N 1
ATOM 4463 C CA . SER B 1 291 ? -66.688 -6.547 13.047 1 20.39 291 SER B CA 1
ATOM 4464 C C . SER B 1 291 ? -67.688 -7.047 12.016 1 20.39 291 SER B C 1
ATOM 4466 O O . SER B 1 291 ? -67.312 -7.445 10.914 1 20.39 291 SER B O 1
ATOM 4468 N N . GLY B 1 292 ? -68.938 -7.5 12.398 1 20.5 292 GLY B N 1
ATOM 4469 C CA . GLY B 1 292 ? -70.312 -7.875 12.117 1 20.5 292 GLY B CA 1
ATOM 4470 C C . GLY B 1 292 ? -71 -6.961 11.109 1 20.5 292 GLY B C 1
ATOM 4471 O O . GLY B 1 292 ? -70.5 -5.863 10.836 1 20.5 292 GLY B O 1
ATOM 4472 N N . GLY B 1 293 ? -72.125 -7.461 10.359 1 21.88 293 GLY B N 1
ATOM 4473 C CA . GLY B 1 293 ? -73.25 -7.277 9.438 1 21.88 293 GLY B CA 1
ATOM 4474 C C . GLY B 1 293 ? -74.188 -6.188 9.867 1 21.88 293 GLY B C 1
ATOM 4475 O O . GLY B 1 293 ? -74.812 -5.535 9.031 1 21.88 293 GLY B O 1
ATOM 4476 N N . ALA B 1 294 ? -74.562 -5.707 11.078 1 20.22 294 ALA B N 1
ATOM 4477 C CA . ALA B 1 294 ? -75.812 -4.875 10.977 1 20.22 294 ALA B CA 1
ATOM 4478 C C . ALA B 1 294 ? -75.438 -3.512 10.383 1 20.22 294 ALA B C 1
ATOM 4480 O O . ALA B 1 294 ? -74.375 -2.938 10.672 1 20.22 294 ALA B O 1
#

Foldseek 3Di:
DPPVPVQQAAAEEEEEELDDDQLDLLVQLVVLLQVCCVPPNPRYHYDYDDQVVDDQDDCVQQDPNDHPPVLVVLLVVLLPGQAYEYSFEDDPLAGHSSVVRNCVSCCPPPNSQALHEYEYAAADADQQRVSHVVVVVVSCVVSHYHYDPPPHHGYHQPPPPHQADPSSHGDDPVSSVRSSVRVVSSVVVSVVSVVVCVVCVVVVVVVVVVVPDDPPDDDPPPVVVVVVVVVVVVVVVVVVVVVVVVVVVCVVVVPPPPPVPDPDDSPPPPPPPPPPPPPPDDPDPDDDDPDDDD/DPPVPVQQAAAEEEEEELDDDQLDLLVQLVVLLQVCCVPPNPRYHYDYDDQVVDDQDDCVQQDPNDHPPVLVVLLVVLLPGQAYEYSFEDDPLAGHSSVVRNCVSCCPPPNSQALHEYEYAAADADQQRVSHVVVVVVSCVVSHYHYDPPPYHGYHQPPPPHQADPSSHGDDVVSSVRSSVRVVSSVVVSVVSVVVCVVCVVVVVVVVVVVVDDPPDDDPPPVVVVVVVVVVVVVVVVVVVVVVVVVVVCVVVVPPPQPPPDPDDSPPPPPPPPPPPPPPDDPDPPDPDPDDDD

Secondary structure (DSSP, 8-state):
----------EEEEEEES--STT-HHHHHHHHHHHHHHHH-TTEEEEE---TTPPPP-GGG-BTTB--HHHHHHHHHHHH-SEEEEE--EETTEE-HHHHHHHHHHHSSSPTTTTEEEEEEEEESTTTTHHHHHHHHHHHHHHTEEE--SS--EEETTSSSPSB-TTS-B--HHHHHHHHHHHHHHHHHHHHHHHHHHHHHHHHHHHHHHTTTS---S--STHHHHHHHHHHHHHHHHHHHHHHHHHHHHHHTT-------SSS------------------------------/----------EEEEEEES--STT-HHHHHHHHHHHHHHHH-TTEEEEE---TTPPPP-GGG-BTTB--HHHHHHHHHHHH-SEEEEE---BTTB--HHHHHHHHHHHSSSPTTTTEEEEEEEEESTTTTHHHHHHHHHHHHHHTEEE--SS--EEETTSSSPSB-TTS-B--HHHHHHHHHHHHHHHHHHHHHHHHHHHHHHHHHHHHHHTTTS---S--STHHHHHHHHHHHHHHHHHHHHHHHHHHHHHHTT-------SSS------------------------------

Sequence (588 aa):
MEAVVAAKPVITVAGLCGSLRKGSFNRGLLRSAIQICNESINGIKIEYIEIAPLPMLNTDLEVNGTFPLVVEAFRQKIREVDSVLFASPEYNYSVTAPLKNAIDWASRPPNVWADKAAAIVSEGGGFGGGLSQYHLRQIGVYTDLHFNNKPEFFLNAFQAPSKFDSDGNLIDMATKEKLKEVLLSFQAFTLRLQSKCCINQYEFKKNKQSLRTKPAGKNGSARLASLSARLGALHNAARRLARNTARHAARVCGAEGVRVDSAADVRVKARGRASEARLARGGAWKPPTASGGAMEAVVAAKPVITVAGLCGSLRKGSFNRGLLRSAIQICNESINGIKIEYIEIAPLPMLNTDLEVNGTFPLVVEAFRQKIREVDSVLFASPEYNYSVTAPLKNAIDWASRPPNVWADKAAAIVSEGGGFGGGLSQYHLRQIGVYTDLHFNNKPEFFLNAFQAPSKFDSDGNLIDMATKEKLKEVLLSFQAFTLRLQSKCCINQYEFKKNKQSLRTKPAGKNGSARLASLSARLGALHNAARRLARNTARHAARVCGAEGVRVDSAADVRVKARGRASEARLARGGAWKPPTASGGA